Protein AF-0000000070119193 (afdb_homodimer)

Sequence (570 aa):
MTERRAYPSDLSDARWALIEPRLSAWRQARTDARTQLGIKGRVPTHDLREIFNAILYVNRTGIAWRYLPHDFPPHATVYGYFALWSKEGIFTELNYNLTGLVRDHHGRTVEPTAAIMDTQSIKTSTNVPLETQGIDAGKKIAGRKRGIITDTLGLLLAVLVTAANVSDNVIGNDLLDQATATYPTLAKTWVDAGFKVKTVEHGATLGVDVEIVTKDPQVKGFSVTKRRWVVERTLGWLMHHRRLARDYETLPGNSESMITLAMIDNLARRLTDENTPTWRDPQITMTERRAYPSDLSDARWALIEPRLSAWRQARTDARTQLGIKGRVPTHDLREIFNAILYVNRTGIAWRYLPHDFPPHATVYGYFALWSKEGIFTELNYNLTGLVRDHHGRTVEPTAAIMDTQSIKTSTNVPLETQGIDAGKKIAGRKRGIITDTLGLLLAVLVTAANVSDNVIGNDLLDQATATYPTLAKTWVDAGFKVKTVEHGATLGVDVEIVTKDPQVKGFSVTKRRWVVERTLGWLMHHRRLARDYETLPGNSESMITLAMIDNLARRLTDENTPTWRDPQIT

Radius of gyration: 26.04 Å; Cα contacts (8 Å, |Δi|>4): 920; chains: 2; bounding box: 64×72×65 Å

Solvent-accessible surface area (backbone atoms only — not comparable to full-atom values): 31210 Å² total; per-residue (Å²): 127,85,79,67,82,81,49,90,63,44,69,50,72,70,41,39,64,75,50,44,63,62,54,52,50,50,52,49,51,51,51,48,52,33,52,75,69,64,48,84,63,85,72,85,77,72,55,64,65,52,41,51,31,46,51,42,40,35,41,44,30,30,42,58,61,84,64,52,49,82,86,42,72,57,42,69,59,42,48,49,50,52,53,48,34,51,73,70,40,46,54,59,49,51,36,53,55,43,48,26,51,48,29,43,73,70,74,40,63,55,66,51,42,44,34,31,43,52,70,45,79,39,45,50,41,92,66,32,51,67,88,58,36,26,55,23,73,91,64,71,40,59,14,27,24,40,34,41,32,18,33,86,85,35,46,76,63,34,69,45,52,43,32,21,55,62,52,56,35,61,49,45,44,53,42,49,52,53,30,39,71,77,34,71,59,37,37,34,33,37,31,45,70,76,44,49,68,65,31,32,54,51,26,49,76,68,55,20,50,51,42,71,52,66,83,60,85,81,59,84,69,87,65,79,53,84,69,53,61,36,50,54,50,38,55,52,57,46,52,67,20,42,35,60,65,37,43,71,47,66,43,48,68,56,44,38,42,52,54,45,48,51,48,39,54,53,44,39,25,62,72,63,74,48,77,70,84,61,80,58,65,77,74,82,123,128,85,78,68,85,79,51,89,63,45,70,51,74,70,42,39,65,75,51,45,63,62,54,52,50,51,51,50,52,52,51,49,54,33,51,75,70,62,48,84,63,85,72,85,78,72,57,65,64,53,42,50,30,48,50,42,41,34,42,42,29,29,41,57,61,83,64,53,48,81,89,43,72,57,42,69,58,43,48,49,51,51,54,48,34,52,74,70,39,46,56,61,50,50,36,52,55,44,49,26,51,48,29,44,73,70,74,40,62,55,67,52,42,42,34,31,44,53,73,46,78,40,45,50,41,91,68,32,52,68,87,58,36,25,55,22,72,92,63,73,40,59,14,29,24,40,34,40,33,19,32,85,84,35,45,77,64,34,70,45,51,42,31,20,56,62,52,56,35,61,49,45,44,53,42,50,54,53,30,40,72,76,34,72,60,38,37,36,34,37,32,43,70,74,44,50,68,67,32,30,52,50,27,50,76,71,56,21,50,50,42,69,52,68,84,60,84,81,60,84,70,88,67,80,54,83,69,53,60,37,50,54,50,37,56,53,57,46,52,67,20,42,35,60,65,37,45,69,46,67,44,48,69,55,44,39,42,52,53,44,47,52,49,39,53,53,44,41,26,63,72,63,73,46,76,69,86,61,81,60,66,76,73,81,123

pLDDT: mean 89.39, std 14.79, range [19.33, 98.8]

Secondary structure (DSSP, 8-state):
---PPPPTTSPPHHHHHHHHHHHHHHHHHHHHHHHHTT-------S-HHHHHHHHHHHHHH---GGG--TTSSPHHHHHHHHHHHHHTTHHHHHHHHHHHHHHHHTTS-SS-SEEEEEEEEEEB-TTS-GGG-EEETTTTEEEEEEEEEE-TT--EEEEEEEETTS-HHHHHHHHHHHHHHH-TT--EEEE-TTS-HHHHHHHHHTT-EEEE----TT--S----TTHHHHHHHHHHHTTSGGGTTB--SSHHHHHHHHHHHHHHHHHHHHHTPPP--SS-----/---PPPPTTSPPHHHHHHHHHHHHHHHHHHHHHHHHTT-------S-HHHHHHHHHHHHHH---GGG--TTSSPHHHHHHHHHHHHHTTHHHHHHHHHHHHHHHHTTS-SS-SEEEEEEEEEEB-TTS-GGG-EEETTTTEEEEEEEEEE-TT--EEEEEEEETTS-HHHHHHHHHHHHHHH-TT--EEEE-TTS-HHHHHHHHHTT-EEEE----TT--S----TTHHHHHHHHHHHTTSGGGTTB--SSHHHHHHHHHHHHHHHHHHHHHT-----SS-----

Nearest PDB structures (foldseek):
  6pmu-assembly1_B  TM=4.315E-01  e=8.888E-01  Tetranychus urticae
  6q2m-assembly3_C  TM=4.517E-01  e=8.888E-01  Photinus pyralis
  7mfj-assembly1_BBB  TM=4.305E-01  e=1.045E+00  Tetranychus urticae
  6pmu-assembly1_A  TM=3.690E-01  e=1.609E+00  Tetranychus urticae
  8h4h-assembly1_A-2  TM=4.713E-01  e=5.277E+00  Pyrenophora teres f. teres 0-1

InterPro domains:
  IPR002559 Transposase IS4-like domain [PF01609] (113-266)
  IPR025161 Insertion element IS402-like domain [PF13340] (11-94)

Foldseek 3Di:
DPDDDDDLQADDPLLCVLQVVLVVVVLVVVVVVCVVVVNPDDRDDDDPSLLLSQLSVCQQAQDDLCPRDPVGPRSVVSVVVLVVCLVVCVLVVSLLVLCLVLCVVVVHHSFAAEKEKDKDDFAADPLADQVFADADPVVRHIGKMKMFIGGLQLRTQDIFITYNPDAPQVVLLVRLVRNCVSHVNHQEYEYEPSHDDSSQVSCVVSNHHYHYFYDDPPDDDPPPGPSNVSNVVSVVLSVSGVSLNHPHDRDRSSNRSSSSSSSSSVSSCSSVVHDSPPPPDPPPD/DPDDDDDLQADDPLLCVLQVVLVVVVLVVVVVVCVVVVNPDDRDDFDPSLLLSQLSVCQQAQDDLCPRDPVGPRSVVSVVVLVVCLVVCVLVVSLLVLCLVLCVVVVHHSFAQEKEKDKDDFAADPLADQVFADADPVVRHIGKMKMFIGGLQLRTQDIFITYNPDAPQVVLLVRLVRNCVSHVNHQEYEYEPSHDDSSQVSCVVSNHHYHYFYDDPPDDDPPVGPSNVSNVVSVVLSVSGVSLNHPHDRDRSSNRSSSSSSSSSVSSCSSVVHDSPPVPDPPPD

Organism: Actinoplanes teichomyceticus (NCBI:txid1867)

Structure (mmCIF, N/CA/C/O backbone):
data_AF-0000000070119193-model_v1
#
loop_
_entity.id
_entity.type
_entity.pdbx_description
1 polymer Transposase
#
loop_
_atom_site.group_PDB
_atom_site.id
_atom_site.type_symbol
_atom_site.label_atom_id
_atom_site.label_alt_id
_atom_site.label_comp_id
_atom_site.label_asym_id
_atom_site.label_entity_id
_atom_site.label_seq_id
_atom_site.pdbx_PDB_ins_code
_atom_site.Cartn_x
_atom_site.Cartn_y
_atom_site.Cartn_z
_atom_site.occupancy
_atom_site.B_iso_or_equiv
_atom_site.auth_seq_id
_atom_site.auth_comp_id
_atom_site.auth_asym_id
_atom_site.auth_atom_id
_atom_site.pdbx_PDB_model_num
ATOM 1 N N . MET A 1 1 ? 31.72 -9.352 -5.455 1 40.57 1 MET A N 1
ATOM 2 C CA . MET A 1 1 ? 30.622 -8.393 -5.356 1 40.57 1 MET A CA 1
ATOM 3 C C . MET A 1 1 ? 30.152 -8.251 -3.913 1 40.57 1 MET A C 1
ATOM 5 O O . MET A 1 1 ? 29.871 -9.248 -3.245 1 40.57 1 MET A O 1
ATOM 9 N N . THR A 1 2 ? 30.501 -7.299 -3.148 1 53.84 2 THR A N 1
ATOM 10 C CA . THR A 1 2 ? 30.232 -7.104 -1.728 1 53.84 2 THR A CA 1
ATOM 11 C C . THR A 1 2 ? 28.767 -7.389 -1.411 1 53.84 2 THR A C 1
ATOM 13 O O . THR A 1 2 ? 27.871 -6.91 -2.109 1 53.84 2 THR A O 1
ATOM 16 N N . GLU A 1 3 ? 28.486 -8.511 -0.716 1 76.35 3 GLU A N 1
ATOM 17 C CA . GLU A 1 3 ? 27.169 -9.013 -0.336 1 76.35 3 GLU A CA 1
ATOM 18 C C . GLU A 1 3 ? 26.336 -7.925 0.335 1 76.35 3 GLU A C 1
ATOM 20 O O . GLU A 1 3 ? 26.795 -7.276 1.277 1 76.35 3 GLU A O 1
ATOM 25 N N . ARG A 1 4 ? 25.366 -7.475 -0.306 1 87.29 4 ARG A N 1
ATOM 26 C CA . ARG A 1 4 ? 24.49 -6.463 0.275 1 87.29 4 ARG A CA 1
ATOM 27 C C . ARG A 1 4 ? 23.834 -6.976 1.553 1 87.29 4 ARG A C 1
ATOM 29 O O . ARG A 1 4 ? 23.748 -8.186 1.77 1 87.29 4 ARG A O 1
ATOM 36 N N . ARG A 1 5 ? 23.614 -6.048 2.467 1 92.61 5 ARG A N 1
ATOM 37 C CA . ARG A 1 5 ? 22.826 -6.403 3.642 1 92.61 5 ARG A CA 1
ATOM 38 C C . ARG A 1 5 ? 21.449 -6.921 3.241 1 92.61 5 ARG A C 1
ATOM 40 O O . ARG A 1 5 ? 20.807 -6.366 2.347 1 92.61 5 ARG A O 1
ATOM 47 N N . ALA A 1 6 ? 21.029 -7.923 3.883 1 94.94 6 ALA A N 1
ATOM 48 C CA . ALA A 1 6 ? 19.793 -8.612 3.522 1 94.94 6 ALA A CA 1
ATOM 49 C C . ALA A 1 6 ? 18.57 -7.827 3.989 1 94.94 6 ALA A C 1
ATOM 51 O O . ALA A 1 6 ? 18.596 -7.198 5.05 1 94.94 6 ALA A O 1
ATOM 52 N N . TYR A 1 7 ? 17.599 -7.832 3.19 1 96.31 7 TYR A N 1
ATOM 53 C CA . TYR A 1 7 ? 16.27 -7.413 3.621 1 96.31 7 TYR A CA 1
ATOM 54 C C . TYR A 1 7 ? 15.48 -8.591 4.178 1 96.31 7 TYR A C 1
ATOM 56 O O . TYR A 1 7 ? 15.767 -9.747 3.856 1 96.31 7 TYR A O 1
ATOM 64 N N . PRO A 1 8 ? 14.452 -8.306 5.014 1 94.09 8 PRO A N 1
ATOM 65 C CA . PRO A 1 8 ? 13.683 -9.391 5.628 1 94.09 8 PRO A CA 1
ATOM 66 C C . PRO A 1 8 ? 13.032 -10.31 4.597 1 94.09 8 PRO A C 1
ATOM 68 O O . PRO A 1 8 ? 12.752 -11.475 4.893 1 94.09 8 PRO A O 1
ATOM 71 N N . SER A 1 9 ? 12.806 -9.905 3.355 1 95.15 9 SER A N 1
ATOM 72 C CA . SER A 1 9 ? 12.124 -10.692 2.332 1 95.15 9 SER A CA 1
ATOM 73 C C . SER A 1 9 ? 13.111 -11.545 1.542 1 95.15 9 SER A C 1
ATOM 75 O O . SER A 1 9 ? 12.707 -12.369 0.719 1 95.15 9 SER A O 1
ATOM 77 N N . ASP A 1 10 ? 14.385 -11.382 1.775 1 96.48 10 ASP A N 1
ATOM 78 C CA . ASP A 1 10 ? 15.386 -12.126 1.017 1 96.48 10 ASP A CA 1
ATOM 79 C C . ASP A 1 10 ? 15.281 -13.625 1.293 1 96.48 10 ASP A C 1
ATOM 81 O O . ASP A 1 10 ? 15.011 -14.036 2.423 1 96.48 10 ASP A O 1
ATOM 85 N N . LEU A 1 11 ? 15.57 -14.331 0.285 1 96.93 11 LEU A N 1
ATOM 86 C CA . LEU A 1 11 ? 15.552 -15.785 0.397 1 96.93 11 LEU A CA 1
ATOM 87 C C . LEU A 1 11 ? 16.742 -16.282 1.211 1 96.93 11 LEU A C 1
ATOM 89 O O . LEU A 1 11 ? 17.866 -15.806 1.029 1 96.93 11 LEU A O 1
ATOM 93 N N . SER A 1 12 ? 16.469 -17.188 2.103 1 96.71 12 SER A N 1
ATOM 94 C CA . SER A 1 12 ? 17.549 -17.98 2.682 1 96.71 12 SER A CA 1
ATOM 95 C C . SER A 1 12 ? 18.13 -18.952 1.66 1 96.71 12 SER A C 1
ATOM 97 O O . SER A 1 12 ? 17.575 -19.123 0.573 1 96.71 12 SER A O 1
ATOM 99 N N . ASP A 1 13 ? 19.203 -19.562 2.048 1 97.05 13 ASP A N 1
ATOM 100 C CA . ASP A 1 13 ? 19.797 -20.575 1.18 1 97.05 13 ASP A CA 1
ATOM 101 C C . ASP A 1 13 ? 18.836 -21.739 0.957 1 97.05 13 ASP A C 1
ATOM 103 O O . ASP A 1 13 ? 18.737 -22.266 -0.153 1 97.05 13 ASP A O 1
ATOM 107 N N . ALA A 1 14 ? 18.143 -22.132 1.974 1 97.52 14 ALA A N 1
ATOM 108 C CA . ALA A 1 14 ? 17.216 -23.258 1.892 1 97.52 14 ALA A CA 1
ATOM 109 C C . ALA A 1 14 ? 16.052 -22.943 0.956 1 97.52 14 ALA A C 1
ATOM 111 O O . ALA A 1 14 ? 15.662 -23.778 0.138 1 97.52 14 ALA A O 1
ATOM 112 N N . ARG A 1 15 ? 15.542 -21.795 1.038 1 97.81 15 ARG A N 1
ATOM 113 C CA . ARG A 1 15 ? 14.441 -21.406 0.163 1 97.81 15 ARG A CA 1
ATOM 114 C C . ARG A 1 15 ? 14.918 -21.242 -1.276 1 97.81 15 ARG A C 1
ATOM 116 O O . ARG A 1 15 ? 14.213 -21.616 -2.216 1 97.81 15 ARG A O 1
ATOM 123 N N . TRP A 1 16 ? 16.072 -20.695 -1.401 1 97.96 16 TRP A N 1
ATOM 124 C CA . TRP A 1 16 ? 16.634 -20.537 -2.739 1 97.96 16 TRP A CA 1
ATOM 125 C C . TRP A 1 16 ? 16.821 -21.891 -3.415 1 97.96 16 TRP A C 1
ATOM 127 O O . TRP A 1 16 ? 16.577 -22.031 -4.615 1 97.96 16 TRP A O 1
ATOM 137 N N . ALA A 1 17 ? 17.169 -22.848 -2.707 1 98.14 17 ALA A N 1
ATOM 138 C CA . ALA A 1 17 ? 17.401 -24.185 -3.247 1 98.14 17 ALA A CA 1
ATOM 139 C C . ALA A 1 17 ? 16.128 -24.755 -3.865 1 98.14 17 ALA A C 1
ATOM 141 O O . ALA A 1 17 ? 16.19 -25.546 -4.81 1 98.14 17 ALA A O 1
ATOM 142 N N . LEU A 1 18 ? 14.989 -24.334 -3.396 1 97.86 18 LEU A N 1
ATOM 143 C CA . LEU A 1 18 ? 13.705 -24.807 -3.9 1 97.86 18 LEU A CA 1
ATOM 144 C C . LEU A 1 18 ? 13.361 -24.135 -5.225 1 97.86 18 LEU A C 1
ATOM 146 O O . LEU A 1 18 ? 12.613 -24.692 -6.033 1 97.86 18 LEU A O 1
ATOM 150 N N . ILE A 1 19 ? 13.882 -22.94 -5.49 1 98.26 19 ILE A N 1
ATOM 151 C CA . ILE A 1 19 ? 13.444 -22.079 -6.583 1 98.26 19 ILE A CA 1
ATOM 152 C C . ILE A 1 19 ? 14.495 -22.075 -7.691 1 98.26 19 ILE A C 1
ATOM 154 O O . ILE A 1 19 ? 14.156 -22.066 -8.877 1 98.26 19 ILE A O 1
ATOM 158 N N . GLU A 1 20 ? 15.722 -22.213 -7.374 1 98.21 20 GLU A N 1
ATOM 159 C CA . GLU A 1 20 ? 16.883 -21.995 -8.233 1 98.21 20 GLU A CA 1
ATOM 160 C C . GLU A 1 20 ? 16.863 -22.932 -9.437 1 98.21 20 GLU A C 1
ATOM 162 O O . GLU A 1 20 ? 17.143 -22.513 -10.562 1 98.21 20 GLU A O 1
ATOM 167 N N . PRO A 1 21 ? 16.593 -24.154 -9.229 1 97.84 21 PRO A N 1
ATOM 168 C CA . PRO A 1 21 ? 16.706 -25.078 -10.36 1 97.84 21 PRO A CA 1
ATOM 169 C C . PRO A 1 21 ? 15.827 -24.674 -11.542 1 97.84 21 PRO A C 1
ATOM 171 O O . PRO A 1 21 ? 16.263 -24.751 -12.694 1 97.84 21 PRO A O 1
ATOM 174 N N . ARG A 1 22 ? 14.648 -24.253 -11.247 1 97.54 22 ARG A N 1
ATOM 175 C CA . ARG A 1 22 ? 13.748 -23.882 -12.334 1 97.54 22 ARG A CA 1
ATOM 176 C C . ARG A 1 22 ? 14.233 -22.62 -13.039 1 97.54 22 ARG A C 1
ATOM 178 O O . ARG A 1 22 ? 14.144 -22.514 -14.264 1 97.54 22 ARG A O 1
ATOM 185 N N . LEU A 1 23 ? 14.722 -21.642 -12.287 1 97.68 23 LEU A N 1
ATOM 186 C CA . LEU A 1 23 ? 15.186 -20.389 -12.872 1 97.68 23 LEU A CA 1
ATOM 187 C C . LEU A 1 23 ? 16.461 -20.606 -13.68 1 97.68 23 LEU A C 1
ATOM 189 O O . LEU A 1 23 ? 16.627 -20.024 -14.754 1 97.68 23 LEU A O 1
ATOM 193 N N . SER A 1 24 ? 17.342 -21.416 -13.144 1 96.64 24 SER A N 1
ATOM 194 C CA . SER A 1 24 ? 18.579 -21.722 -13.854 1 96.64 24 SER A CA 1
ATOM 195 C C . SER A 1 24 ? 18.3 -22.457 -15.161 1 96.64 24 SER A C 1
ATOM 197 O O . SER A 1 24 ? 18.92 -22.169 -16.186 1 96.64 24 SER A O 1
ATOM 199 N N . ALA A 1 25 ? 17.416 -23.39 -15.075 1 96.72 25 ALA A N 1
ATOM 200 C CA . ALA A 1 25 ? 17.037 -24.118 -16.283 1 96.72 25 ALA A CA 1
ATOM 201 C C . ALA A 1 25 ? 16.437 -23.178 -17.324 1 96.72 25 ALA A C 1
ATOM 203 O O . ALA A 1 25 ? 16.708 -23.312 -18.52 1 96.72 25 ALA A O 1
ATOM 204 N N . TRP A 1 26 ? 15.6 -22.335 -16.862 1 95.8 26 TRP A N 1
ATOM 205 C CA . TRP A 1 26 ? 14.985 -21.352 -17.748 1 95.8 26 TRP A CA 1
ATOM 206 C C . TRP A 1 26 ? 16.048 -20.513 -18.45 1 95.8 26 TRP A C 1
ATOM 208 O O . TRP A 1 26 ? 15.997 -20.329 -19.668 1 95.8 26 TRP A O 1
ATOM 218 N N . ARG A 1 27 ? 16.962 -19.987 -17.68 1 94.46 27 ARG A N 1
ATOM 219 C CA . ARG A 1 27 ? 18.01 -19.144 -18.247 1 94.46 27 ARG A CA 1
ATOM 220 C C . ARG A 1 27 ? 18.864 -19.926 -19.239 1 94.46 27 ARG A C 1
ATOM 222 O O . ARG A 1 27 ? 19.232 -19.406 -20.295 1 94.46 27 ARG A O 1
ATOM 229 N N . GLN A 1 28 ? 19.216 -21.122 -18.878 1 93.05 28 GLN A N 1
ATOM 230 C CA . GLN A 1 28 ? 20.006 -21.967 -19.766 1 93.05 28 GLN A CA 1
ATOM 231 C C . GLN A 1 28 ? 19.278 -22.211 -21.085 1 93.05 28 GLN A C 1
ATOM 233 O O . GLN A 1 28 ? 19.885 -22.146 -22.156 1 93.05 28 GLN A O 1
ATOM 238 N N . ALA A 1 29 ? 18.025 -22.491 -20.959 1 92.69 29 ALA A N 1
ATOM 239 C CA . ALA A 1 29 ? 17.232 -22.737 -22.161 1 92.69 29 ALA A CA 1
ATOM 240 C C . ALA A 1 29 ? 17.223 -21.512 -23.072 1 92.69 29 ALA A C 1
ATOM 242 O O . ALA A 1 29 ? 17.28 -21.642 -24.297 1 92.69 29 ALA A O 1
ATOM 243 N N . ARG A 1 30 ? 17.152 -20.419 -22.537 1 88.9 30 ARG A N 1
ATOM 244 C CA . ARG A 1 30 ? 17.136 -19.189 -23.323 1 88.9 30 ARG A CA 1
ATOM 245 C C . ARG A 1 30 ? 18.498 -18.925 -23.956 1 88.9 30 ARG A C 1
ATOM 247 O O . ARG A 1 30 ? 18.579 -18.472 -25.099 1 88.9 30 ARG A O 1
ATOM 254 N N . THR A 1 31 ? 19.509 -19.147 -23.175 1 87.55 31 THR A N 1
ATOM 255 C CA . THR A 1 31 ? 20.862 -18.985 -23.695 1 87.55 31 THR A CA 1
ATOM 256 C C . THR A 1 31 ? 21.116 -19.949 -24.85 1 87.55 31 THR A C 1
ATOM 258 O O . THR A 1 31 ? 21.694 -19.566 -25.869 1 87.55 31 THR A O 1
ATOM 261 N N . ASP A 1 32 ? 20.7 -21.11 -24.648 1 89 32 ASP A N 1
ATOM 262 C CA . ASP A 1 32 ? 20.865 -22.124 -25.686 1 89 32 ASP A CA 1
ATOM 263 C C . ASP A 1 32 ? 20.11 -21.739 -26.955 1 89 32 ASP A C 1
ATOM 265 O O . ASP A 1 32 ? 20.629 -21.889 -28.063 1 89 32 ASP A O 1
ATOM 269 N N . ALA A 1 33 ? 18.899 -21.296 -26.75 1 88.46 33 ALA A N 1
ATOM 270 C CA . ALA A 1 33 ? 18.084 -20.893 -27.893 1 88.46 33 ALA A CA 1
ATOM 271 C C . ALA A 1 33 ? 18.739 -19.746 -28.657 1 88.46 33 ALA A C 1
ATOM 273 O O . ALA A 1 33 ? 18.712 -19.717 -29.89 1 88.46 33 ALA A O 1
ATOM 274 N N . ARG A 1 34 ? 19.263 -18.85 -27.928 1 85.18 34 ARG A N 1
ATOM 275 C CA . ARG A 1 34 ? 19.949 -17.723 -28.552 1 85.18 34 ARG A CA 1
ATOM 276 C C . ARG A 1 34 ? 21.185 -18.189 -29.314 1 85.18 34 ARG A C 1
ATOM 278 O O . ARG A 1 34 ? 21.457 -17.711 -30.418 1 85.18 34 ARG A O 1
ATOM 285 N N . THR A 1 35 ? 21.916 -19.077 -28.691 1 85.18 35 THR A N 1
ATOM 286 C CA . THR A 1 35 ? 23.124 -19.612 -29.31 1 85.18 35 THR A CA 1
ATOM 287 C C . THR A 1 35 ? 22.787 -20.35 -30.603 1 85.18 35 THR A C 1
ATOM 289 O O . THR A 1 35 ? 23.5 -20.222 -31.6 1 85.18 35 THR A O 1
ATOM 292 N N . GLN A 1 36 ? 21.75 -21.065 -30.533 1 88.05 36 GLN A N 1
ATOM 293 C CA . GLN A 1 36 ? 21.32 -21.825 -31.702 1 88.05 36 GLN A CA 1
ATOM 294 C C . GLN A 1 36 ? 20.913 -20.897 -32.843 1 88.05 36 GLN A C 1
ATOM 296 O O . GLN A 1 36 ? 21.079 -21.237 -34.016 1 88.05 36 GLN A O 1
ATOM 301 N N . LEU A 1 37 ? 20.428 -19.761 -32.461 1 87.16 37 LEU A N 1
ATOM 302 C CA . LEU A 1 37 ? 20.003 -18.79 -33.463 1 87.16 37 LEU A CA 1
ATOM 303 C C . LEU A 1 37 ? 21.166 -17.895 -33.879 1 87.16 37 LEU A C 1
ATOM 305 O O . LEU A 1 37 ? 20.998 -16.998 -34.709 1 87.16 37 LEU A O 1
ATOM 309 N N . GLY A 1 38 ? 22.274 -18.082 -33.258 1 78.45 38 GLY A N 1
ATOM 310 C CA . GLY A 1 38 ? 23.462 -17.319 -33.604 1 78.45 38 GLY A CA 1
ATOM 311 C C . GLY A 1 38 ? 23.491 -15.94 -32.971 1 78.45 38 GLY A C 1
ATOM 312 O O . GLY A 1 38 ? 24.172 -15.039 -33.464 1 78.45 38 GLY A O 1
ATOM 313 N N . ILE A 1 39 ? 22.621 -15.797 -32.152 1 72.23 39 ILE A N 1
ATOM 314 C CA . ILE A 1 39 ? 22.572 -14.492 -31.502 1 72.23 39 ILE A CA 1
ATOM 315 C C . ILE A 1 39 ? 23.653 -14.41 -30.427 1 72.23 39 ILE A C 1
ATOM 317 O O . ILE A 1 39 ? 23.669 -15.213 -29.491 1 72.23 39 ILE A O 1
ATOM 321 N N . LYS A 1 40 ? 24.724 -13.73 -30.768 1 63.66 40 LYS A N 1
ATOM 322 C CA . LYS A 1 40 ? 25.842 -13.524 -29.851 1 63.66 40 LYS A CA 1
ATOM 323 C C . LYS A 1 40 ? 25.519 -12.44 -28.827 1 63.66 40 LYS A C 1
ATOM 325 O O . LYS A 1 40 ? 25.399 -11.264 -29.177 1 63.66 40 LYS A O 1
ATOM 330 N N . GLY A 1 41 ? 24.444 -12.553 -28.16 1 57.82 41 GLY A N 1
ATOM 331 C CA . GLY A 1 41 ? 24.094 -11.418 -27.321 1 57.82 41 GLY A CA 1
ATOM 332 C C . GLY A 1 41 ? 24.674 -11.509 -25.922 1 57.82 41 GLY A C 1
ATOM 333 O O . GLY A 1 41 ? 25.394 -12.459 -25.604 1 57.82 41 GLY A O 1
ATOM 334 N N . ARG A 1 42 ? 24.526 -10.494 -25.19 1 61.66 42 ARG A N 1
ATOM 335 C CA . ARG A 1 42 ? 25.065 -10.266 -23.853 1 61.66 42 ARG A CA 1
ATOM 336 C C . ARG A 1 42 ? 24.637 -11.371 -22.894 1 61.66 42 ARG A C 1
ATOM 338 O O . ARG A 1 42 ? 23.458 -11.73 -22.839 1 61.66 42 ARG A O 1
ATOM 345 N N . VAL A 1 43 ? 25.536 -12.121 -22.527 1 66.6 43 VAL A N 1
ATOM 346 C CA . VAL A 1 43 ? 25.341 -13.113 -21.475 1 66.6 43 VAL A CA 1
ATOM 347 C C . VAL A 1 43 ? 24.783 -12.438 -20.224 1 66.6 43 VAL A C 1
ATOM 349 O O . VAL A 1 43 ? 25.276 -11.388 -19.806 1 66.6 43 VAL A O 1
ATOM 352 N N . PRO A 1 44 ? 23.649 -12.999 -19.703 1 73.7 44 PRO A N 1
ATOM 353 C CA . PRO A 1 44 ? 23.096 -12.399 -18.487 1 73.7 44 PRO A CA 1
ATOM 354 C C . PRO A 1 44 ? 24.081 -12.418 -17.32 1 73.7 44 PRO A C 1
ATOM 356 O O . PRO A 1 44 ? 24.729 -13.438 -17.071 1 73.7 44 PRO A O 1
ATOM 359 N N . THR A 1 45 ? 24.181 -11.25 -16.746 1 79.82 45 THR A N 1
ATOM 360 C CA . THR A 1 45 ? 25.223 -11.107 -15.736 1 79.82 45 THR A CA 1
ATOM 361 C C . THR A 1 45 ? 24.614 -11.015 -14.34 1 79.82 45 THR A C 1
ATOM 363 O O . THR A 1 45 ? 25.295 -11.262 -13.342 1 79.82 45 THR A O 1
ATOM 366 N N . HIS A 1 46 ? 23.398 -10.805 -14.332 1 89.42 46 HIS A N 1
ATOM 367 C CA . HIS A 1 46 ? 22.85 -10.586 -12.998 1 89.42 46 HIS A CA 1
ATOM 368 C C . HIS A 1 46 ? 22.529 -11.908 -12.31 1 89.42 46 HIS A C 1
ATOM 370 O O . HIS A 1 46 ? 22.054 -12.848 -12.952 1 89.42 46 HIS A O 1
ATOM 376 N N . ASP A 1 47 ? 22.809 -11.908 -11.066 1 94.75 47 ASP A N 1
ATOM 377 C CA . ASP A 1 47 ? 22.508 -13.064 -10.227 1 94.75 47 ASP A CA 1
ATOM 378 C C . ASP A 1 47 ? 21.002 -13.297 -10.134 1 94.75 47 ASP A C 1
ATOM 380 O O . ASP A 1 47 ? 20.248 -12.388 -9.78 1 94.75 47 ASP A O 1
ATOM 384 N N . LEU A 1 48 ? 20.583 -14.515 -10.476 1 97.07 48 LEU A N 1
ATOM 385 C CA . LEU A 1 48 ? 19.161 -14.838 -10.5 1 97.07 48 LEU A CA 1
ATOM 386 C C . LEU A 1 48 ? 18.548 -14.698 -9.111 1 97.07 48 LEU A C 1
ATOM 388 O O . LEU A 1 48 ? 17.387 -14.304 -8.976 1 97.07 48 LEU A O 1
ATOM 392 N N . ARG A 1 49 ? 19.316 -15.055 -8.125 1 97.55 49 ARG A N 1
ATOM 393 C CA . ARG A 1 49 ? 18.806 -14.94 -6.763 1 97.55 49 ARG A CA 1
ATOM 394 C C . ARG A 1 49 ? 18.517 -13.485 -6.408 1 97.55 49 ARG A C 1
ATOM 396 O O . ARG A 1 49 ? 17.488 -13.181 -5.802 1 97.55 49 ARG A O 1
ATOM 403 N N . GLU A 1 50 ? 19.378 -12.633 -6.786 1 97.48 50 GLU A N 1
ATOM 404 C CA . GLU A 1 50 ? 19.203 -11.213 -6.499 1 97.48 50 GLU A CA 1
ATOM 405 C C . GLU A 1 50 ? 18.006 -10.64 -7.253 1 97.48 50 GLU A C 1
ATOM 407 O O . GLU A 1 50 ? 17.301 -9.769 -6.739 1 97.48 50 GLU A O 1
ATOM 412 N N . ILE A 1 51 ? 17.837 -11.164 -8.435 1 98.12 51 ILE A N 1
ATOM 413 C CA . ILE A 1 51 ? 16.675 -10.738 -9.207 1 98.12 51 ILE A CA 1
ATOM 414 C C . ILE A 1 51 ? 15.396 -11.198 -8.511 1 98.12 51 ILE A C 1
ATOM 416 O O . ILE A 1 51 ? 14.451 -10.421 -8.358 1 98.12 51 ILE A O 1
ATOM 420 N N . PHE A 1 52 ? 15.386 -12.402 -8.11 1 98.63 52 PHE A N 1
ATOM 421 C CA . PHE A 1 52 ? 14.204 -12.932 -7.44 1 98.63 52 PHE A CA 1
ATOM 422 C C . PHE A 1 52 ? 13.972 -12.224 -6.111 1 98.63 52 PHE A C 1
ATOM 424 O O . PHE A 1 52 ? 12.836 -11.889 -5.769 1 98.63 52 PHE A O 1
ATOM 431 N N . ASN A 1 53 ? 15.072 -11.951 -5.364 1 98.27 53 ASN A N 1
ATOM 432 C CA . ASN A 1 53 ? 14.969 -11.196 -4.12 1 98.27 53 ASN A CA 1
ATOM 433 C C . ASN A 1 53 ? 14.358 -9.817 -4.35 1 98.27 53 ASN A C 1
ATOM 435 O O . ASN A 1 53 ? 13.534 -9.357 -3.557 1 98.27 53 ASN A O 1
ATOM 439 N N . ALA A 1 54 ? 14.775 -9.208 -5.371 1 98.63 54 ALA A N 1
ATOM 440 C CA . ALA A 1 54 ? 14.248 -7.887 -5.702 1 98.63 54 ALA A CA 1
ATOM 441 C C . ALA A 1 54 ? 12.75 -7.951 -5.989 1 98.63 54 ALA A C 1
ATOM 443 O O . ALA A 1 54 ? 11.993 -7.074 -5.565 1 98.63 54 ALA A O 1
ATOM 444 N N . ILE A 1 55 ? 12.324 -8.973 -6.688 1 98.8 55 ILE A N 1
ATOM 445 C CA . ILE A 1 55 ? 10.913 -9.14 -7.016 1 98.8 55 ILE A CA 1
ATOM 446 C C . ILE A 1 55 ? 10.114 -9.403 -5.741 1 98.8 55 ILE A C 1
ATOM 448 O O . ILE A 1 55 ? 9.024 -8.856 -5.561 1 98.8 55 ILE A O 1
ATOM 452 N N . LEU A 1 56 ? 10.671 -10.221 -4.877 1 98.34 56 LEU A N 1
ATOM 453 C CA . LEU A 1 56 ? 10.023 -10.468 -3.594 1 98.34 56 LEU A CA 1
ATOM 454 C C . LEU A 1 56 ? 9.919 -9.182 -2.781 1 98.34 56 LEU A C 1
ATOM 456 O O . LEU A 1 56 ? 8.908 -8.943 -2.116 1 98.34 56 LEU A O 1
ATOM 460 N N . TYR A 1 57 ? 10.987 -8.385 -2.837 1 98.26 57 TYR A N 1
ATOM 461 C CA . TYR A 1 57 ? 10.992 -7.093 -2.16 1 98.26 57 TYR A CA 1
ATOM 462 C C . TYR A 1 57 ? 9.851 -6.213 -2.656 1 98.26 57 TYR A C 1
ATOM 464 O O . TYR A 1 57 ? 9.118 -5.626 -1.856 1 98.26 57 TYR A O 1
ATOM 472 N N . VAL A 1 58 ? 9.67 -6.146 -3.936 1 98.51 58 VAL A N 1
ATOM 473 C CA . VAL A 1 58 ? 8.623 -5.337 -4.55 1 98.51 58 VAL A CA 1
ATOM 474 C C . VAL A 1 58 ? 7.251 -5.855 -4.122 1 98.51 58 VAL A C 1
ATOM 476 O O . VAL A 1 58 ? 6.368 -5.072 -3.766 1 98.51 58 VAL A O 1
ATOM 479 N N . ASN A 1 59 ? 7.1 -7.107 -4.156 1 98.23 59 ASN A N 1
ATOM 480 C CA . ASN A 1 59 ? 5.823 -7.711 -3.792 1 98.23 59 ASN A CA 1
ATOM 481 C C . ASN A 1 59 ? 5.483 -7.462 -2.326 1 98.23 59 ASN A C 1
ATOM 483 O O . ASN A 1 59 ? 4.344 -7.127 -1.997 1 98.23 59 ASN A O 1
ATOM 487 N N . ARG A 1 60 ? 6.49 -7.618 -1.475 1 96.74 60 ARG A N 1
ATOM 488 C CA . ARG A 1 60 ? 6.28 -7.501 -0.035 1 96.74 60 ARG A CA 1
ATOM 489 C C . ARG A 1 60 ? 6.008 -6.055 0.363 1 96.74 60 ARG A C 1
ATOM 491 O O . ARG A 1 60 ? 5.13 -5.787 1.187 1 96.74 60 ARG A O 1
ATOM 498 N N . THR A 1 61 ? 6.713 -5.177 -0.226 1 97.14 61 THR A N 1
ATOM 499 C CA . THR A 1 61 ? 6.692 -3.799 0.251 1 97.14 61 THR A CA 1
ATOM 500 C C . THR A 1 61 ? 5.697 -2.964 -0.551 1 97.14 61 THR A C 1
ATOM 502 O O . THR A 1 61 ? 5.282 -1.891 -0.11 1 97.14 61 THR A O 1
ATOM 505 N N . GLY A 1 62 ? 5.461 -3.355 -1.746 1 96.3 62 GLY A N 1
ATOM 506 C CA . GLY A 1 62 ? 4.475 -2.652 -2.55 1 96.3 62 GLY A CA 1
ATOM 507 C C . GLY A 1 62 ? 5.04 -1.438 -3.262 1 96.3 62 GLY A C 1
ATOM 508 O O . GLY A 1 62 ? 4.292 -0.642 -3.833 1 96.3 62 GLY A O 1
ATOM 509 N N . ILE A 1 63 ? 6.339 -1.305 -3.368 1 97.42 63 ILE A N 1
ATOM 510 C CA . ILE A 1 63 ? 6.945 -0.123 -3.971 1 97.42 63 ILE A CA 1
ATOM 511 C C . ILE A 1 63 ? 6.737 -0.15 -5.483 1 97.42 63 ILE A C 1
ATOM 513 O O . ILE A 1 63 ? 6.481 -1.209 -6.062 1 97.42 63 ILE A O 1
ATOM 517 N N . ALA A 1 64 ? 6.756 1.053 -6.102 1 96.07 64 ALA A N 1
ATOM 518 C CA . ALA A 1 64 ? 6.891 1.122 -7.555 1 96.07 64 ALA A CA 1
ATOM 519 C C . ALA A 1 64 ? 8.28 0.671 -7.998 1 96.07 64 ALA A C 1
ATOM 521 O O . ALA A 1 64 ? 9.258 0.841 -7.266 1 96.07 64 ALA A O 1
ATOM 522 N N . TRP A 1 65 ? 8.386 0.189 -9.181 1 96.85 65 TRP A N 1
ATOM 523 C CA . TRP A 1 65 ? 9.634 -0.383 -9.678 1 96.85 65 TRP A CA 1
ATOM 524 C C . TRP A 1 65 ? 10.756 0.649 -9.645 1 96.85 65 TRP A C 1
ATOM 526 O O . TRP A 1 65 ? 11.898 0.323 -9.311 1 96.85 65 TRP A O 1
ATOM 536 N N . ARG A 1 66 ? 10.521 1.899 -9.884 1 95.62 66 ARG A N 1
ATOM 537 C CA . ARG A 1 66 ? 11.523 2.957 -9.965 1 95.62 66 ARG A CA 1
ATOM 538 C C . ARG A 1 66 ? 12.103 3.269 -8.59 1 95.62 66 ARG A C 1
ATOM 540 O O . ARG A 1 66 ? 13.121 3.955 -8.481 1 95.62 66 ARG A O 1
ATOM 547 N N . TYR A 1 67 ? 11.464 2.788 -7.554 1 97.14 67 TYR A N 1
ATOM 548 C CA . TYR A 1 67 ? 11.914 3.055 -6.193 1 97.14 67 TYR A CA 1
ATOM 549 C C . TYR A 1 67 ? 12.705 1.876 -5.638 1 97.14 67 TYR A C 1
ATOM 551 O O . TYR A 1 67 ? 13.034 1.844 -4.45 1 97.14 67 TYR A O 1
ATOM 559 N N . LEU A 1 68 ? 12.981 0.892 -6.489 1 98.19 68 LEU A N 1
ATOM 560 C CA . LEU A 1 68 ? 13.757 -0.261 -6.049 1 98.19 68 LEU A CA 1
ATOM 561 C C . LEU A 1 68 ? 15.095 0.176 -5.462 1 98.19 68 LEU A C 1
ATOM 563 O O . LEU A 1 68 ? 15.795 1.004 -6.05 1 98.19 68 LEU A O 1
ATOM 567 N N . PRO A 1 69 ? 15.429 -0.343 -4.232 1 97.97 69 PRO A N 1
ATOM 568 C CA . PRO A 1 69 ? 16.711 0.027 -3.627 1 97.97 69 PRO A CA 1
ATOM 569 C C . PRO A 1 69 ? 17.89 -0.168 -4.578 1 97.97 69 PRO A C 1
ATOM 571 O O . PRO A 1 69 ? 17.925 -1.143 -5.332 1 97.97 69 PRO A O 1
ATOM 574 N N . HIS A 1 70 ? 18.862 0.651 -4.487 1 96.86 70 HIS A N 1
ATOM 575 C CA . HIS A 1 70 ? 19.961 0.7 -5.444 1 96.86 70 HIS A CA 1
ATOM 576 C C . HIS A 1 70 ? 20.955 -0.43 -5.2 1 96.86 70 HIS A C 1
ATOM 578 O O . HIS A 1 70 ? 21.851 -0.661 -6.015 1 96.86 70 HIS A O 1
ATOM 584 N N . ASP A 1 71 ? 20.772 -1.096 -4.114 1 95.54 71 ASP A N 1
ATOM 585 C CA . ASP A 1 71 ? 21.67 -2.217 -3.855 1 95.54 71 ASP A CA 1
ATOM 586 C C . ASP A 1 71 ? 21.17 -3.489 -4.536 1 95.54 71 ASP A C 1
ATOM 588 O O . ASP A 1 71 ? 21.818 -4.535 -4.462 1 95.54 71 ASP A O 1
ATOM 592 N N . PHE A 1 72 ? 20.012 -3.461 -5.175 1 97.07 72 PHE A N 1
ATOM 593 C CA . PHE A 1 72 ? 19.523 -4.488 -6.088 1 97.07 72 PHE A CA 1
ATOM 594 C C . PHE A 1 72 ? 19.943 -4.183 -7.521 1 97.07 72 PHE A C 1
ATOM 596 O O . PHE A 1 72 ? 20.424 -3.086 -7.812 1 97.07 72 PHE A O 1
ATOM 603 N N . PRO A 1 73 ? 19.807 -5.256 -8.41 1 96.29 73 PRO A N 1
ATOM 604 C CA . PRO A 1 73 ? 19.951 -4.931 -9.831 1 96.29 73 PRO A CA 1
ATOM 605 C C . PRO A 1 73 ? 19 -3.826 -10.283 1 96.29 73 PRO A C 1
ATOM 607 O O . PRO A 1 73 ? 17.997 -3.558 -9.616 1 96.29 73 PRO A O 1
ATOM 610 N N . PRO A 1 74 ? 19.33 -3.13 -11.321 1 96.07 74 PRO A N 1
ATOM 611 C CA . PRO A 1 74 ? 18.491 -2.026 -11.795 1 96.07 74 PRO A CA 1
ATOM 612 C C . PRO A 1 74 ? 17.032 -2.433 -11.983 1 96.07 74 PRO A C 1
ATOM 614 O O . PRO A 1 74 ? 16.75 -3.546 -12.434 1 96.07 74 PRO A O 1
ATOM 617 N N . HIS A 1 75 ? 16.155 -1.507 -11.692 1 97.27 75 HIS A N 1
ATOM 618 C CA . HIS A 1 75 ? 14.729 -1.811 -11.687 1 97.27 75 HIS A CA 1
ATOM 619 C C . HIS A 1 75 ? 14.258 -2.265 -13.065 1 97.27 75 HIS A C 1
ATOM 621 O O . HIS A 1 75 ? 13.382 -3.126 -13.173 1 97.27 75 HIS A O 1
ATOM 627 N N . ALA A 1 76 ? 14.853 -1.725 -14.131 1 97.05 76 ALA A N 1
ATOM 628 C CA . ALA A 1 76 ? 14.448 -2.116 -15.479 1 97.05 76 ALA A CA 1
ATOM 629 C C . ALA A 1 76 ? 14.767 -3.584 -15.744 1 97.05 76 ALA A C 1
ATOM 631 O O . ALA A 1 76 ? 13.971 -4.298 -16.358 1 97.05 76 ALA A O 1
ATOM 632 N N . THR A 1 77 ? 15.915 -4.003 -15.307 1 96.95 77 THR A N 1
ATOM 633 C CA . THR A 1 77 ? 16.317 -5.398 -15.446 1 96.95 77 THR A CA 1
ATOM 634 C C . THR A 1 77 ? 15.4 -6.309 -14.633 1 96.95 77 THR A C 1
ATOM 636 O O . THR A 1 77 ? 14.911 -7.319 -15.142 1 96.95 77 THR A O 1
ATOM 639 N N . VAL A 1 78 ? 15.171 -5.954 -13.407 1 98.28 78 VAL A N 1
ATOM 640 C CA . VAL A 1 78 ? 14.338 -6.758 -12.518 1 98.28 78 VAL A CA 1
ATOM 641 C C . VAL A 1 78 ? 12.929 -6.872 -13.094 1 98.28 78 VAL A C 1
ATOM 643 O O . VAL A 1 78 ? 12.358 -7.964 -13.141 1 98.28 78 VAL A O 1
ATOM 646 N N . TYR A 1 79 ? 12.422 -5.771 -13.58 1 98.16 79 TYR A N 1
ATOM 647 C CA . TYR A 1 79 ? 11.094 -5.792 -14.183 1 98.16 79 TYR A CA 1
ATOM 648 C C . TYR A 1 79 ? 11.072 -6.679 -15.422 1 98.16 79 TYR A C 1
ATOM 650 O O . TYR A 1 79 ? 10.091 -7.383 -15.672 1 98.16 79 TYR A O 1
ATOM 658 N N . GLY A 1 80 ? 12.106 -6.565 -16.2 1 97.16 80 GLY A N 1
ATOM 659 C CA . GLY A 1 80 ? 12.189 -7.42 -17.373 1 97.16 80 GLY A CA 1
ATOM 660 C C . GLY A 1 80 ? 12.075 -8.897 -17.046 1 97.16 80 GLY A C 1
ATOM 661 O O . GLY A 1 80 ? 11.341 -9.63 -17.711 1 97.16 80 GLY A O 1
ATOM 662 N N . TYR A 1 81 ? 12.771 -9.294 -16.108 1 97.59 81 TYR A N 1
ATOM 663 C CA . TYR A 1 81 ? 12.691 -10.686 -15.679 1 97.59 81 TYR A CA 1
ATOM 664 C C . TYR A 1 81 ? 11.301 -11.015 -15.148 1 97.59 81 TYR A C 1
ATOM 666 O O . TYR A 1 81 ? 10.74 -12.066 -15.469 1 97.59 81 TYR A O 1
ATOM 674 N N . PHE A 1 82 ? 10.709 -10.166 -14.338 1 98.56 82 PHE A N 1
ATOM 675 C CA . PHE A 1 82 ? 9.354 -10.363 -13.838 1 98.56 82 PHE A CA 1
ATOM 676 C C . PHE A 1 82 ? 8.379 -10.587 -14.988 1 98.56 82 PHE A C 1
ATOM 678 O O . PHE A 1 82 ? 7.585 -11.529 -14.961 1 98.56 82 PHE A O 1
ATOM 685 N N . ALA A 1 83 ? 8.474 -9.649 -15.911 1 97.84 83 ALA A N 1
ATOM 686 C CA . ALA A 1 83 ? 7.569 -9.707 -17.056 1 97.84 83 ALA A CA 1
ATOM 687 C C . ALA A 1 83 ? 7.752 -11.007 -17.834 1 97.84 83 ALA A C 1
ATOM 689 O O . ALA A 1 83 ? 6.773 -11.66 -18.203 1 97.84 83 ALA A O 1
ATOM 690 N N . LEU A 1 84 ? 8.941 -11.416 -18.033 1 96.91 84 LEU A N 1
ATOM 691 C CA . LEU A 1 84 ? 9.244 -12.627 -18.788 1 96.91 84 LEU A CA 1
ATOM 692 C C . LEU A 1 84 ? 8.804 -13.869 -18.022 1 96.91 84 LEU A C 1
ATOM 694 O O . LEU A 1 84 ? 8.204 -14.779 -18.598 1 96.91 84 LEU A O 1
ATOM 698 N N . TRP A 1 85 ? 9.119 -13.894 -16.76 1 98.09 85 TRP A N 1
ATOM 699 C CA . TRP A 1 85 ? 8.757 -15.041 -15.933 1 98.09 85 TRP A CA 1
ATOM 700 C C . TRP A 1 85 ? 7.242 -15.162 -15.806 1 98.09 85 TRP A C 1
ATOM 702 O O . TRP A 1 85 ? 6.707 -16.27 -15.717 1 98.09 85 TRP A O 1
ATOM 712 N N . SER A 1 86 ? 6.527 -14.038 -15.784 1 97.63 86 SER A N 1
ATOM 713 C CA . SER A 1 86 ? 5.067 -14.027 -15.788 1 97.63 86 SER A CA 1
ATOM 714 C C . SER A 1 86 ? 4.514 -14.577 -17.098 1 97.63 86 SER A C 1
ATOM 716 O O . SER A 1 86 ? 3.682 -15.487 -17.094 1 97.63 86 SER A O 1
ATOM 718 N N . LYS A 1 87 ? 5.039 -14.103 -18.145 1 96.46 87 LYS A N 1
ATOM 719 C CA . LYS A 1 87 ? 4.552 -14.442 -19.479 1 96.46 87 LYS A CA 1
ATOM 720 C C . LYS A 1 87 ? 4.825 -15.906 -19.808 1 96.46 87 LYS A C 1
ATOM 722 O O . LYS A 1 87 ? 3.992 -16.576 -20.422 1 96.46 87 LYS A O 1
ATOM 727 N N . GLU A 1 88 ? 5.937 -16.345 -19.368 1 96.77 88 GLU A N 1
ATOM 728 C CA . GLU A 1 88 ? 6.36 -17.687 -19.756 1 96.77 88 GLU A CA 1
ATOM 729 C C . GLU A 1 88 ? 5.924 -18.723 -18.724 1 96.77 88 GLU A C 1
ATOM 731 O O . GLU A 1 88 ? 6.315 -19.89 -18.805 1 96.77 88 GLU A O 1
ATOM 736 N N . GLY A 1 89 ? 5.221 -18.33 -17.753 1 96.19 89 GLY A N 1
ATOM 737 C CA . GLY A 1 89 ? 4.566 -19.252 -16.839 1 96.19 89 GLY A CA 1
ATOM 738 C C . GLY A 1 89 ? 5.493 -19.787 -15.765 1 96.19 89 GLY A C 1
ATOM 739 O O . GLY A 1 89 ? 5.217 -20.825 -15.159 1 96.19 89 GLY A O 1
ATOM 740 N N . ILE A 1 90 ? 6.595 -19.131 -15.549 1 97.88 90 ILE A N 1
ATOM 741 C CA . ILE A 1 90 ? 7.571 -19.592 -14.568 1 97.88 90 ILE A CA 1
ATOM 742 C C . ILE A 1 90 ? 6.957 -19.551 -13.17 1 97.88 90 ILE A C 1
ATOM 744 O O . ILE A 1 90 ? 7.091 -20.503 -12.399 1 97.88 90 ILE A O 1
ATOM 748 N N . PHE A 1 91 ? 6.246 -18.485 -12.805 1 98.33 91 PHE A N 1
ATOM 749 C CA . PHE A 1 91 ? 5.634 -18.364 -11.487 1 98.33 91 PHE A CA 1
ATOM 750 C C . PHE A 1 91 ? 4.576 -19.44 -11.279 1 98.33 91 PHE A C 1
ATOM 752 O O . PHE A 1 91 ? 4.497 -20.042 -10.206 1 98.33 91 PHE A O 1
ATOM 759 N N . THR A 1 92 ? 3.794 -19.68 -12.299 1 97.06 92 THR A N 1
ATOM 760 C CA . THR A 1 92 ? 2.753 -20.698 -12.22 1 97.06 92 THR A CA 1
ATOM 761 C C . THR A 1 92 ? 3.361 -22.076 -11.977 1 97.06 92 THR A C 1
ATOM 763 O O . THR A 1 92 ? 2.864 -22.843 -11.149 1 97.06 92 THR A O 1
ATOM 766 N N . GLU A 1 93 ? 4.426 -22.353 -12.639 1 97.76 93 GLU A N 1
ATOM 767 C CA . GLU A 1 93 ? 5.098 -23.641 -12.495 1 97.76 93 GLU A CA 1
ATOM 768 C C . GLU A 1 93 ? 5.712 -23.792 -11.106 1 97.76 93 GLU A C 1
ATOM 770 O O . GLU A 1 93 ? 5.609 -24.854 -10.489 1 97.76 93 GLU A O 1
ATOM 775 N N . LEU A 1 94 ? 6.361 -22.752 -10.717 1 98.48 94 LEU A N 1
ATOM 776 C CA . LEU A 1 94 ? 6.941 -22.782 -9.379 1 98.48 94 LEU A CA 1
ATOM 777 C C . LEU A 1 94 ? 5.864 -23.015 -8.324 1 98.48 94 LEU A C 1
ATOM 779 O O . LEU A 1 94 ? 6.05 -23.819 -7.408 1 98.48 94 LEU A O 1
ATOM 783 N N . ASN A 1 95 ? 4.763 -22.318 -8.44 1 98.29 95 ASN A N 1
ATOM 784 C CA . ASN A 1 95 ? 3.658 -22.487 -7.502 1 98.29 95 ASN A CA 1
ATOM 785 C C . ASN A 1 95 ? 3.149 -23.926 -7.49 1 98.29 95 ASN A C 1
ATOM 787 O O . ASN A 1 95 ? 2.918 -24.498 -6.423 1 98.29 95 ASN A O 1
ATOM 791 N N . TYR A 1 96 ? 2.976 -24.459 -8.657 1 97.57 96 TYR A N 1
ATOM 792 C CA . TYR A 1 96 ? 2.502 -25.833 -8.789 1 97.57 96 TYR A CA 1
ATOM 793 C C . TYR A 1 96 ? 3.439 -26.803 -8.081 1 97.57 96 TYR A C 1
ATOM 795 O O . TYR A 1 96 ? 2.999 -27.621 -7.269 1 97.57 96 TYR A O 1
ATOM 803 N N . ASN A 1 97 ? 4.721 -26.707 -8.352 1 97.81 97 ASN A N 1
ATOM 804 C CA . ASN A 1 97 ? 5.711 -27.616 -7.786 1 97.81 97 ASN A CA 1
ATOM 805 C C . ASN A 1 97 ? 5.785 -27.49 -6.267 1 97.81 97 ASN A C 1
ATOM 807 O O . ASN A 1 97 ? 5.788 -28.496 -5.556 1 97.81 97 ASN A O 1
ATOM 811 N N . LEU A 1 98 ? 5.827 -26.267 -5.818 1 98.13 98 LEU A N 1
ATOM 812 C CA . LEU A 1 98 ? 5.945 -26.039 -4.382 1 98.13 98 LEU A CA 1
ATOM 813 C C . LEU A 1 98 ? 4.678 -26.481 -3.656 1 98.13 98 LEU A C 1
ATOM 815 O O . LEU A 1 98 ? 4.744 -26.961 -2.522 1 98.13 98 LEU A O 1
ATOM 819 N N . THR A 1 99 ? 3.522 -26.277 -4.255 1 97.95 99 THR A N 1
ATOM 820 C CA . THR A 1 99 ? 2.264 -26.746 -3.685 1 97.95 99 THR A CA 1
ATOM 821 C C . THR A 1 99 ? 2.307 -28.253 -3.449 1 97.95 99 THR A C 1
ATOM 823 O O . THR A 1 99 ? 1.949 -28.728 -2.369 1 97.95 99 THR A O 1
ATOM 826 N N . GLY A 1 100 ? 2.769 -28.992 -4.453 1 97.68 100 GLY A N 1
ATOM 827 C CA . GLY A 1 100 ? 2.905 -30.431 -4.294 1 97.68 100 GLY A CA 1
ATOM 828 C C . GLY A 1 100 ? 3.821 -30.821 -3.149 1 97.68 100 GLY A C 1
ATOM 829 O O . GLY A 1 100 ? 3.496 -31.715 -2.365 1 97.68 100 GLY A O 1
ATOM 830 N N . LEU A 1 101 ? 4.938 -30.119 -3.053 1 97.43 101 LEU A N 1
ATOM 831 C CA . LEU A 1 101 ? 5.911 -30.411 -2.006 1 97.43 101 LEU A CA 1
ATOM 832 C C . LEU A 1 101 ? 5.325 -30.134 -0.626 1 97.43 101 LEU A C 1
ATOM 834 O O . LEU A 1 101 ? 5.534 -30.91 0.309 1 97.43 101 LEU A O 1
ATOM 838 N N . VAL A 1 102 ? 4.612 -29.017 -0.492 1 97.11 102 VAL A N 1
ATOM 839 C CA . VAL A 1 102 ? 4.024 -28.654 0.793 1 97.11 102 VAL A CA 1
ATOM 840 C C . VAL A 1 102 ? 2.959 -29.677 1.183 1 97.11 102 VAL A C 1
ATOM 842 O O . VAL A 1 102 ? 2.872 -30.08 2.345 1 97.11 102 VAL A O 1
ATOM 845 N N . ARG A 1 103 ? 2.17 -30.09 0.216 1 96.33 103 ARG A N 1
ATOM 846 C CA . ARG A 1 103 ? 1.139 -31.084 0.499 1 96.33 103 ARG A CA 1
ATOM 847 C C . ARG A 1 103 ? 1.757 -32.395 0.971 1 96.33 103 ARG A C 1
ATOM 849 O O . ARG A 1 103 ? 1.318 -32.972 1.969 1 96.33 103 ARG A O 1
ATOM 856 N N . ASP A 1 104 ? 2.78 -32.782 0.303 1 95.87 104 ASP A N 1
ATOM 857 C CA . ASP A 1 104 ? 3.492 -33.995 0.692 1 95.87 104 ASP A CA 1
ATOM 858 C C . ASP A 1 104 ? 4.066 -33.868 2.101 1 95.87 104 ASP A C 1
ATOM 860 O O . ASP A 1 104 ? 3.981 -34.804 2.899 1 95.87 104 ASP A O 1
ATOM 864 N N . HIS A 1 105 ? 4.603 -32.742 2.329 1 93.89 105 HIS A N 1
ATOM 865 C CA . HIS A 1 105 ? 5.186 -32.456 3.635 1 93.89 105 HIS A CA 1
ATOM 866 C C . HIS A 1 105 ? 4.138 -32.552 4.739 1 93.89 105 HIS A C 1
ATOM 868 O O . HIS A 1 105 ? 4.461 -32.893 5.879 1 93.89 105 HIS A O 1
ATOM 874 N N . HIS A 1 106 ? 2.887 -32.332 4.424 1 92.08 106 HIS A N 1
ATOM 875 C CA . HIS A 1 106 ? 1.807 -32.363 5.404 1 92.08 106 HIS A CA 1
ATOM 876 C C . HIS A 1 106 ? 1.065 -33.694 5.363 1 92.08 106 HIS A C 1
ATOM 878 O O . HIS A 1 106 ? -0.028 -33.818 5.92 1 92.08 106 HIS A O 1
ATOM 884 N N . GLY A 1 107 ? 1.596 -34.613 4.622 1 92.9 107 GLY A N 1
ATOM 885 C CA . GLY A 1 107 ? 1.032 -35.953 4.598 1 92.9 107 GLY A CA 1
ATOM 886 C C . GLY A 1 107 ? -0.184 -36.073 3.699 1 92.9 107 GLY A C 1
ATOM 887 O O . GLY A 1 107 ? -1.02 -36.958 3.892 1 92.9 107 GLY A O 1
ATOM 888 N N . ARG A 1 108 ? -0.327 -35.161 2.832 1 92.17 108 ARG A N 1
ATOM 889 C CA . ARG A 1 108 ? -1.426 -35.199 1.872 1 92.17 108 ARG A CA 1
ATOM 890 C C . ARG A 1 108 ? -0.945 -35.685 0.508 1 92.17 108 ARG A C 1
ATOM 892 O O . ARG A 1 108 ? 0.258 -35.707 0.24 1 92.17 108 ARG A O 1
ATOM 899 N N . THR A 1 109 ? -1.891 -36.042 -0.251 1 93.73 109 THR A N 1
ATOM 900 C CA . THR A 1 109 ? -1.562 -36.339 -1.641 1 93.73 109 THR A CA 1
ATOM 901 C C . THR A 1 109 ? -1.106 -35.078 -2.37 1 93.73 109 THR A C 1
ATOM 903 O O . THR A 1 109 ? -1.658 -33.997 -2.157 1 93.73 109 THR A O 1
ATOM 906 N N . VAL A 1 110 ? -0.179 -35.226 -3.209 1 93.88 110 VAL A N 1
ATOM 907 C CA . VAL A 1 110 ? 0.418 -34.115 -3.943 1 93.88 110 VAL A CA 1
ATOM 908 C C . VAL A 1 110 ? -0.658 -33.39 -4.748 1 93.88 110 VAL A C 1
ATOM 910 O O . VAL A 1 110 ? -0.596 -32.171 -4.922 1 93.88 110 VAL A O 1
ATOM 913 N N . GLU A 1 111 ? -1.652 -34.187 -5.137 1 94.76 111 GLU A N 1
ATOM 914 C CA . GLU A 1 111 ? -2.722 -33.583 -5.926 1 94.76 111 GLU A CA 1
ATOM 915 C C . GLU A 1 111 ? -3.98 -33.382 -5.086 1 94.76 111 GLU A C 1
ATOM 917 O O . GLU A 1 111 ? -4.478 -34.326 -4.47 1 94.76 111 GLU A O 1
ATOM 922 N N . PRO A 1 112 ? -4.478 -32.233 -5.066 1 96.09 112 PRO A N 1
ATOM 923 C CA . PRO A 1 112 ? -5.665 -31.956 -4.254 1 96.09 112 PRO A CA 1
ATOM 924 C C . PRO A 1 112 ? -6.939 -32.55 -4.849 1 96.09 112 PRO A C 1
ATOM 926 O O . PRO A 1 112 ? -7.058 -32.666 -6.072 1 96.09 112 PRO A O 1
ATOM 929 N N . THR A 1 113 ? -7.89 -32.913 -4.021 1 96.78 113 THR A N 1
ATOM 930 C CA . THR A 1 113 ? -9.177 -33.442 -4.458 1 96.78 113 THR A CA 1
ATOM 931 C C . THR A 1 113 ? -10.309 -32.49 -4.085 1 96.78 113 THR A C 1
ATOM 933 O O . THR A 1 113 ? -11.426 -32.616 -4.591 1 96.78 113 THR A O 1
ATOM 936 N N . ALA A 1 114 ? -9.978 -31.582 -3.179 1 96.02 114 ALA A N 1
ATOM 937 C CA . ALA A 1 114 ? -10.968 -30.621 -2.7 1 96.02 114 ALA A CA 1
ATOM 938 C C . ALA A 1 114 ? -10.403 -29.204 -2.701 1 96.02 114 ALA A C 1
ATOM 940 O O . ALA A 1 114 ? -9.193 -29.011 -2.559 1 96.02 114 ALA A O 1
ATOM 941 N N . ALA A 1 115 ? -11.332 -28.283 -2.856 1 96.6 115 ALA A N 1
ATOM 942 C CA . ALA A 1 115 ? -10.902 -26.889 -2.938 1 96.6 115 ALA A CA 1
ATOM 943 C C . ALA A 1 115 ? -11.972 -25.952 -2.385 1 96.6 115 ALA A C 1
ATOM 945 O O . ALA A 1 115 ? -13.062 -26.393 -2.016 1 96.6 115 ALA A O 1
ATOM 946 N N . ILE A 1 116 ? -11.67 -24.715 -2.223 1 96.89 116 ILE A N 1
ATOM 947 C CA . ILE A 1 116 ? -12.555 -23.634 -1.801 1 96.89 116 ILE A CA 1
ATOM 948 C C . ILE A 1 116 ? -12.307 -22.398 -2.664 1 96.89 116 ILE A C 1
ATOM 950 O O . ILE A 1 116 ? -11.158 -22.048 -2.941 1 96.89 116 ILE A O 1
ATOM 954 N N . MET A 1 117 ? -13.391 -21.78 -3.098 1 96.11 117 MET A N 1
ATOM 955 C CA . MET A 1 117 ? -13.278 -20.611 -3.965 1 96.11 117 MET A CA 1
ATOM 956 C C . MET A 1 117 ? -13.871 -19.376 -3.294 1 96.11 117 MET A C 1
ATOM 958 O O . MET A 1 117 ? -14.835 -19.481 -2.534 1 96.11 117 MET A O 1
ATOM 962 N N . ASP A 1 118 ? -13.32 -18.236 -3.553 1 95.33 118 ASP A N 1
ATOM 963 C CA . ASP A 1 118 ? -13.834 -16.949 -3.097 1 95.33 118 ASP A CA 1
ATOM 964 C C . ASP A 1 118 ? -13.372 -15.817 -4.012 1 95.33 118 ASP A C 1
ATOM 966 O O . ASP A 1 118 ? -12.468 -16.003 -4.829 1 95.33 118 ASP A O 1
ATOM 970 N N . THR A 1 119 ? -14.051 -14.772 -3.984 1 94.89 119 THR A N 1
ATOM 971 C CA . THR A 1 119 ? -13.689 -13.575 -4.733 1 94.89 119 THR A CA 1
ATOM 972 C C . THR A 1 119 ? -13.514 -12.383 -3.797 1 94.89 119 THR A C 1
ATOM 974 O O . THR A 1 119 ? -14.129 -12.33 -2.73 1 94.89 119 THR A O 1
ATOM 977 N N . GLN A 1 120 ? -12.695 -11.525 -4.143 1 93.9 120 GLN A N 1
ATOM 978 C CA . GLN A 1 120 ? -12.439 -10.302 -3.389 1 93.9 120 GLN A CA 1
ATOM 979 C C . GLN A 1 120 ? -12.356 -9.092 -4.314 1 93.9 120 GLN A C 1
ATOM 981 O O . GLN A 1 120 ? -11.63 -9.115 -5.311 1 93.9 120 GLN A O 1
ATOM 986 N N . SER A 1 121 ? -13.101 -8.05 -4.054 1 92.82 121 SER A N 1
ATOM 987 C CA . SER A 1 121 ? -12.992 -6.788 -4.779 1 92.82 121 SER A CA 1
ATO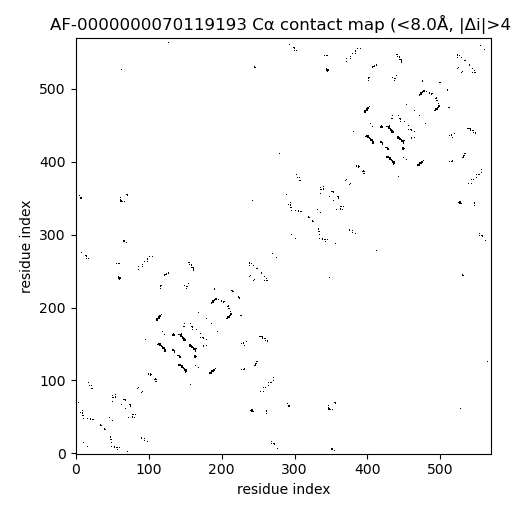M 988 C C . SER A 1 121 ? -11.909 -5.897 -4.18 1 92.82 121 SER A C 1
ATOM 990 O O . SER A 1 121 ? -11.815 -5.762 -2.959 1 92.82 121 SER A O 1
ATOM 992 N N . ILE A 1 122 ? -11.102 -5.375 -5.014 1 92.21 122 ILE A N 1
ATOM 993 C CA . ILE A 1 122 ? -9.964 -4.573 -4.579 1 92.21 122 ILE A CA 1
ATOM 994 C C . ILE A 1 122 ? -9.932 -3.258 -5.355 1 92.21 122 ILE A C 1
ATOM 996 O O . ILE A 1 122 ? -10.217 -3.231 -6.554 1 92.21 122 ILE A O 1
ATOM 1000 N N . LYS A 1 123 ? -9.6 -2.147 -4.652 1 91.23 123 LYS A N 1
ATOM 1001 C CA . LYS A 1 123 ? -9.436 -0.857 -5.316 1 91.23 123 LYS A CA 1
ATOM 1002 C C . LYS A 1 123 ? -8.185 -0.843 -6.19 1 91.23 123 LYS A C 1
ATOM 1004 O O . LYS A 1 123 ? -7.202 -1.521 -5.885 1 91.23 123 LYS A O 1
ATOM 1009 N N . THR A 1 124 ? -8.271 -0.067 -7.264 1 91.08 124 THR A N 1
ATOM 1010 C CA . THR A 1 124 ? -7.126 0.067 -8.158 1 91.08 124 THR A CA 1
ATOM 1011 C C . THR A 1 124 ? -6.463 1.431 -7.987 1 91.08 124 THR A C 1
ATOM 1013 O O . THR A 1 124 ? -7.1 2.384 -7.535 1 91.08 124 THR A O 1
ATOM 1016 N N . SER A 1 125 ? -5.24 1.422 -8.29 1 87.4 125 SER A N 1
ATOM 1017 C CA . SER A 1 125 ? -4.534 2.696 -8.365 1 87.4 125 SER A CA 1
ATOM 1018 C C . SER A 1 125 ? -4.908 3.462 -9.63 1 87.4 125 SER A C 1
ATOM 1020 O O . SER A 1 125 ? -5.497 2.896 -10.553 1 87.4 125 SER A O 1
ATOM 1022 N N . THR A 1 126 ? -4.543 4.733 -9.655 1 77.02 126 THR A N 1
ATOM 1023 C CA . THR A 1 126 ? -4.956 5.642 -10.719 1 77.02 126 THR A CA 1
ATOM 1024 C C . THR A 1 126 ? -4.309 5.252 -12.045 1 77.02 126 THR A C 1
ATOM 1026 O O . THR A 1 126 ? -4.791 5.634 -13.113 1 77.02 126 THR A O 1
ATOM 1029 N N . ASN A 1 127 ? -3.27 4.44 -11.94 1 75.3 127 ASN A N 1
ATOM 1030 C CA . ASN A 1 127 ? -2.544 4.093 -13.157 1 75.3 127 ASN A CA 1
ATOM 1031 C C . ASN A 1 127 ? -3.173 2.896 -13.863 1 75.3 127 ASN A C 1
ATOM 1033 O O . ASN A 1 127 ? -2.766 2.539 -14.971 1 75.3 127 ASN A O 1
ATOM 1037 N N . VAL A 1 128 ? -4.099 2.299 -13.264 1 81.28 128 VAL A N 1
ATOM 1038 C CA . VAL A 1 128 ? -4.752 1.134 -13.852 1 81.28 128 VAL A CA 1
ATOM 1039 C C . VAL A 1 128 ? -5.785 1.585 -14.882 1 81.28 128 VAL A C 1
ATOM 1041 O O . VAL A 1 128 ? -6.64 2.424 -14.587 1 81.28 128 VAL A O 1
ATOM 1044 N N . PRO A 1 129 ? -5.684 1.032 -16.054 1 79.74 129 PRO A N 1
ATOM 1045 C CA . PRO A 1 129 ? -6.612 1.452 -17.107 1 79.74 129 PRO A CA 1
ATOM 1046 C C . PRO A 1 129 ? -8.074 1.224 -16.73 1 79.74 129 PRO A C 1
ATOM 1048 O O . PRO A 1 129 ? -8.419 0.17 -16.191 1 79.74 129 PRO A O 1
ATOM 1051 N N . LEU A 1 130 ? -8.854 2.181 -17.094 1 80.46 130 LEU A N 1
ATOM 1052 C CA . LEU A 1 130 ? -10.273 2.142 -16.754 1 80.46 130 LEU A CA 1
ATOM 1053 C C . LEU A 1 130 ? -10.956 0.948 -17.412 1 80.46 130 LEU A C 1
ATOM 1055 O O . LEU A 1 130 ? -11.89 0.374 -16.849 1 80.46 130 LEU A O 1
ATOM 1059 N N . GLU A 1 131 ? -10.44 0.577 -18.561 1 80.5 131 GLU A N 1
ATOM 1060 C CA . GLU A 1 131 ? -11.055 -0.497 -19.335 1 80.5 131 GLU A CA 1
ATOM 1061 C C . GLU A 1 131 ? -10.964 -1.831 -18.599 1 80.5 131 GLU A C 1
ATOM 1063 O O . GLU A 1 131 ? -11.723 -2.759 -18.889 1 80.5 131 GLU A O 1
ATOM 1068 N N . THR A 1 132 ? -10.083 -1.909 -17.736 1 83.14 132 THR A N 1
ATOM 1069 C CA . THR A 1 132 ? -9.892 -3.178 -17.043 1 83.14 132 THR A CA 1
ATOM 1070 C C . THR A 1 132 ? -10.471 -3.116 -15.632 1 83.14 132 THR A C 1
ATOM 1072 O O . THR A 1 132 ? -10.212 -3.998 -14.81 1 83.14 132 THR A O 1
ATOM 1075 N N . GLN A 1 133 ? -11.181 -2.048 -15.379 1 82.39 133 GLN A N 1
ATOM 1076 C CA . GLN A 1 133 ? -11.789 -1.845 -14.068 1 82.39 133 GLN A CA 1
ATOM 1077 C C . GLN A 1 133 ? -13.311 -1.907 -14.152 1 82.39 133 GLN A C 1
ATOM 1079 O O . GLN A 1 133 ? -13.879 -1.897 -15.247 1 82.39 133 GLN A O 1
ATOM 1084 N N . GLY A 1 134 ? -13.979 -2.019 -13.046 1 83.32 134 GLY A N 1
ATOM 1085 C CA . GLY A 1 134 ? -15.426 -1.988 -12.902 1 83.32 134 GLY A CA 1
ATOM 1086 C C . GLY A 1 134 ? -15.879 -1.61 -11.505 1 83.32 134 GLY A C 1
ATOM 1087 O O . GLY A 1 134 ? -15.053 -1.341 -10.63 1 83.32 134 GLY A O 1
ATOM 1088 N N . ILE A 1 135 ? -17.16 -1.456 -11.383 1 83.21 135 ILE A N 1
ATOM 1089 C CA . ILE A 1 135 ? -17.706 -1.113 -10.074 1 83.21 135 ILE A CA 1
ATOM 1090 C C . ILE A 1 135 ? -18.445 -2.316 -9.492 1 83.21 135 ILE A C 1
ATOM 1092 O O . ILE A 1 135 ? -19.337 -2.874 -10.135 1 83.21 135 ILE A O 1
ATOM 1096 N N . ASP A 1 136 ? -18.005 -2.751 -8.4 1 82.11 136 ASP A N 1
ATOM 1097 C CA . ASP A 1 136 ? -18.758 -3.714 -7.603 1 82.11 136 ASP A CA 1
ATOM 1098 C C . ASP A 1 136 ? -19.809 -3.015 -6.745 1 82.11 136 ASP A C 1
ATOM 1100 O O . ASP A 1 136 ? -19.491 -2.467 -5.688 1 82.11 136 ASP A O 1
ATOM 1104 N N . ALA A 1 137 ? -20.987 -3.046 -7.097 1 76.71 137 ALA A N 1
ATOM 1105 C CA . ALA A 1 137 ? -22.063 -2.289 -6.461 1 76.71 137 ALA A CA 1
ATOM 1106 C C . ALA A 1 137 ? -22.321 -2.79 -5.043 1 76.71 137 ALA A C 1
ATOM 1108 O O . ALA A 1 137 ? -22.613 -1.999 -4.143 1 76.71 137 ALA A O 1
ATOM 1109 N N . GLY A 1 138 ? -22.266 -4.059 -4.939 1 73.47 138 GLY A N 1
ATOM 1110 C CA . GLY A 1 138 ? -22.508 -4.648 -3.632 1 73.47 138 GLY A CA 1
ATOM 1111 C C . GLY A 1 138 ? -21.519 -4.187 -2.578 1 73.47 138 GLY A C 1
ATOM 1112 O O . GLY A 1 138 ? -21.9 -3.914 -1.438 1 73.47 138 GLY A O 1
ATOM 1113 N N . LYS A 1 139 ? -20.369 -4.019 -3.036 1 73.82 139 LYS A N 1
ATOM 1114 C CA . LYS A 1 139 ? -19.315 -3.663 -2.09 1 73.82 139 LYS A CA 1
ATOM 1115 C C . LYS A 1 139 ? -18.943 -2.188 -2.21 1 73.82 139 LYS A C 1
ATOM 1117 O O . LYS A 1 139 ? -18.204 -1.659 -1.378 1 73.82 139 LYS A O 1
ATOM 1122 N N . LYS A 1 140 ? -19.466 -1.423 -3.193 1 76.57 140 LYS A N 1
ATOM 1123 C CA . LYS A 1 140 ? -19.214 -0.009 -3.459 1 76.57 140 LYS A CA 1
ATOM 1124 C C . LYS A 1 140 ? -17.73 0.249 -3.699 1 76.57 140 LYS A C 1
ATOM 1126 O O . LYS A 1 140 ? -17.154 1.174 -3.121 1 76.57 140 LYS A O 1
ATOM 1131 N N . ILE A 1 141 ? -17.146 -0.687 -4.482 1 82.58 141 ILE A N 1
ATOM 1132 C CA . ILE A 1 141 ? -15.728 -0.577 -4.808 1 82.58 141 ILE A CA 1
ATOM 1133 C C . ILE A 1 141 ? -15.554 -0.454 -6.32 1 82.58 141 ILE A C 1
ATOM 1135 O O . ILE A 1 141 ? -16.089 -1.265 -7.081 1 82.58 141 ILE A O 1
ATOM 1139 N N . ALA A 1 142 ? -14.902 0.515 -6.684 1 84.78 142 ALA A N 1
ATOM 1140 C CA . ALA A 1 142 ? -14.458 0.655 -8.069 1 84.78 142 ALA A CA 1
ATOM 1141 C C . ALA A 1 142 ? -13.046 0.105 -8.25 1 84.78 142 ALA A C 1
ATOM 1143 O O . ALA A 1 142 ? -12.113 0.535 -7.568 1 84.78 142 ALA A O 1
ATOM 1144 N N . GLY A 1 143 ? -12.903 -0.907 -9.047 1 93.77 143 GLY A N 1
ATOM 1145 C CA . GLY A 1 143 ? -11.586 -1.487 -9.255 1 93.77 143 GLY A CA 1
ATOM 1146 C C . GLY A 1 143 ? -11.634 -2.857 -9.905 1 93.77 143 GLY A C 1
ATOM 1147 O O . GLY A 1 143 ? -12.276 -3.036 -10.942 1 93.77 143 GLY A O 1
ATOM 1148 N N . ARG A 1 144 ? -10.899 -3.801 -9.331 1 94.69 144 ARG A N 1
ATOM 1149 C CA . ARG A 1 144 ? -10.778 -5.151 -9.872 1 94.69 144 ARG A CA 1
ATOM 1150 C C . ARG A 1 144 ? -11.276 -6.188 -8.871 1 94.69 144 ARG A C 1
ATOM 1152 O O . ARG A 1 144 ? -11.486 -5.875 -7.697 1 94.69 144 ARG A O 1
ATOM 1159 N N . LYS A 1 145 ? -11.614 -7.291 -9.434 1 94.82 145 LYS A N 1
ATOM 1160 C CA . LYS A 1 145 ? -11.99 -8.456 -8.638 1 94.82 145 LYS A CA 1
ATOM 1161 C C . LYS A 1 145 ? -10.995 -9.597 -8.829 1 94.82 145 LYS A C 1
ATOM 1163 O O . LYS A 1 145 ? -10.63 -9.927 -9.959 1 94.82 145 LYS A O 1
ATOM 1168 N N . ARG A 1 146 ? -10.447 -10.059 -7.718 1 96.7 146 ARG A N 1
ATOM 1169 C CA . ARG A 1 146 ? -9.596 -11.241 -7.802 1 96.7 146 ARG A CA 1
ATOM 1170 C C . ARG A 1 146 ? -10.315 -12.472 -7.26 1 96.7 146 ARG A C 1
ATOM 1172 O O . ARG A 1 146 ? -10.874 -12.438 -6.162 1 96.7 146 ARG A O 1
ATOM 1179 N N . GLY A 1 147 ? -10.37 -13.506 -8.05 1 97.39 147 GLY A N 1
ATOM 1180 C CA . GLY A 1 147 ? -10.875 -14.819 -7.68 1 97.39 147 GLY A CA 1
ATOM 1181 C C . GLY A 1 147 ? -9.775 -15.837 -7.447 1 97.39 147 GLY A C 1
ATOM 1182 O O . GLY A 1 147 ? -8.82 -15.915 -8.224 1 97.39 147 GLY A O 1
ATOM 1183 N N . ILE A 1 148 ? -9.965 -16.519 -6.325 1 97.93 148 ILE A N 1
ATOM 1184 C CA . ILE A 1 148 ? -8.958 -17.543 -6.071 1 97.93 148 ILE A CA 1
ATOM 1185 C C . ILE A 1 148 ? -9.64 -18.864 -5.726 1 97.93 148 ILE A C 1
ATOM 1187 O O . ILE A 1 148 ? -10.771 -18.876 -5.233 1 97.93 148 ILE A O 1
ATOM 1191 N N . ILE A 1 149 ? -8.994 -19.925 -6.052 1 97.78 149 ILE A N 1
ATOM 1192 C CA . ILE A 1 149 ? -9.314 -21.274 -5.599 1 97.78 149 ILE A CA 1
ATOM 1193 C C . ILE A 1 149 ? -8.121 -21.863 -4.849 1 97.78 149 ILE A C 1
ATOM 1195 O O . ILE A 1 149 ? -6.982 -21.769 -5.31 1 97.78 149 ILE A O 1
ATOM 1199 N N . THR A 1 150 ? -8.381 -22.352 -3.687 1 97.86 150 THR A N 1
ATOM 1200 C CA . THR A 1 150 ? -7.33 -22.936 -2.861 1 97.86 150 THR A CA 1
ATOM 1201 C C . THR A 1 150 ? -7.669 -24.377 -2.491 1 97.86 150 THR A C 1
ATOM 1203 O O . THR A 1 150 ? -8.835 -24.774 -2.527 1 97.86 150 THR A O 1
ATOM 1206 N N . ASP A 1 151 ? -6.668 -25.088 -2.151 1 96.39 151 ASP A N 1
ATOM 1207 C CA . ASP A 1 151 ? -6.952 -26.399 -1.574 1 96.39 151 ASP A CA 1
ATOM 1208 C C . ASP A 1 151 ? -7.322 -26.28 -0.097 1 96.39 151 ASP A C 1
ATOM 1210 O O . ASP A 1 151 ? -7.588 -25.182 0.395 1 96.39 151 ASP A O 1
ATOM 1214 N N . THR A 1 152 ? -7.393 -27.369 0.614 1 94.15 152 THR A N 1
ATOM 1215 C CA . THR A 1 152 ? -7.902 -27.397 1.981 1 94.15 152 THR A CA 1
ATOM 1216 C C . THR A 1 152 ? -6.838 -26.917 2.964 1 94.15 152 THR A C 1
ATOM 1218 O O . THR A 1 152 ? -7.127 -26.697 4.142 1 94.15 152 THR A O 1
ATOM 1221 N N . LEU A 1 153 ? -5.63 -26.722 2.471 1 94.71 153 LEU A N 1
ATOM 1222 C CA . LEU A 1 153 ? -4.566 -26.177 3.307 1 94.71 153 LEU A CA 1
ATOM 1223 C C . LEU A 1 153 ? -4.393 -24.682 3.061 1 94.71 153 LEU A C 1
ATOM 1225 O O . LEU A 1 153 ? -3.53 -24.044 3.668 1 94.71 153 LEU A O 1
ATOM 1229 N N . GLY A 1 154 ? -5.141 -24.155 2.121 1 96.13 154 GLY A N 1
ATOM 1230 C CA . GLY A 1 154 ? -5.045 -22.743 1.788 1 96.13 154 GLY A CA 1
ATOM 1231 C C . GLY A 1 154 ? -4.032 -22.455 0.696 1 96.13 154 GLY A C 1
ATOM 1232 O O . GLY A 1 154 ? -3.579 -21.318 0.547 1 96.13 154 GLY A O 1
ATOM 1233 N N . LEU A 1 155 ? -3.634 -23.519 -0.002 1 97.87 155 LEU A N 1
ATOM 1234 C CA . LEU A 1 155 ? -2.644 -23.356 -1.062 1 97.87 155 LEU A CA 1
ATOM 1235 C C . LEU A 1 155 ? -3.313 -22.96 -2.374 1 97.87 155 LEU A C 1
ATOM 1237 O O . LEU A 1 155 ? -4.326 -23.546 -2.761 1 97.87 155 LEU A O 1
ATOM 1241 N N . LEU A 1 156 ? -2.784 -21.979 -3.026 1 98.32 156 LEU A N 1
ATOM 1242 C CA . LEU A 1 156 ? -3.375 -21.413 -4.234 1 98.32 156 LEU A CA 1
ATOM 1243 C C . LEU A 1 156 ? -3.311 -22.408 -5.388 1 98.32 156 LEU A C 1
ATOM 1245 O O . LEU A 1 156 ? -2.232 -22.896 -5.733 1 98.32 156 LEU A O 1
ATOM 1249 N N . LEU A 1 157 ? -4.42 -22.671 -5.976 1 98.3 157 LEU A N 1
ATOM 1250 C CA . LEU A 1 157 ? -4.473 -23.581 -7.115 1 98.3 157 LEU A CA 1
ATOM 1251 C C . LEU A 1 157 ? -4.662 -22.811 -8.418 1 98.3 157 LEU A C 1
ATOM 1253 O O . LEU A 1 157 ? -4.171 -23.229 -9.469 1 98.3 157 LEU A O 1
ATOM 1257 N N . ALA A 1 158 ? -5.418 -21.739 -8.288 1 98.14 158 ALA A N 1
ATOM 1258 C CA . ALA A 1 158 ? -5.657 -20.868 -9.436 1 98.14 158 ALA A CA 1
ATOM 1259 C C . ALA A 1 158 ? -6.047 -19.463 -8.986 1 98.14 158 ALA A C 1
ATOM 1261 O O . ALA A 1 158 ? -6.536 -19.275 -7.87 1 98.14 158 ALA A O 1
ATOM 1262 N N . VAL A 1 159 ? -5.806 -18.577 -9.838 1 98.38 159 VAL A N 1
ATOM 1263 C CA . VAL A 1 159 ? -6.133 -17.18 -9.572 1 98.38 159 VAL A CA 1
ATOM 1264 C C . VAL A 1 159 ? -6.571 -16.497 -10.865 1 98.38 159 VAL A C 1
ATOM 1266 O O . VAL A 1 159 ? -6.073 -16.821 -11.946 1 98.38 159 VAL A O 1
ATOM 1269 N N . LEU A 1 160 ? -7.517 -15.629 -10.739 1 97.66 160 LEU A N 1
ATOM 1270 C CA . LEU A 1 160 ? -8.034 -14.828 -11.843 1 97.66 160 LEU A CA 1
ATOM 1271 C C . LEU A 1 160 ? -8.298 -13.393 -11.397 1 97.66 160 LEU A C 1
ATOM 1273 O O . LEU A 1 160 ? -8.867 -13.166 -10.327 1 97.66 160 LEU A O 1
ATOM 1277 N N . VAL A 1 161 ? -7.81 -12.43 -12.182 1 97.32 161 VAL A N 1
ATOM 1278 C CA . VAL A 1 161 ? -8.077 -11.021 -11.913 1 97.32 161 VAL A CA 1
ATOM 1279 C C . VAL A 1 161 ? -8.871 -10.415 -13.068 1 97.32 161 VAL A C 1
ATOM 1281 O O . VAL A 1 161 ? -8.494 -10.561 -14.233 1 97.32 161 VAL A O 1
ATOM 1284 N N . THR A 1 162 ? -9.971 -9.803 -12.752 1 96.09 162 THR A N 1
ATOM 1285 C CA . THR A 1 162 ? -10.851 -9.208 -13.752 1 96.09 162 THR A CA 1
ATOM 1286 C C . THR A 1 162 ? -11.453 -7.904 -13.236 1 96.09 162 THR A C 1
ATOM 1288 O O . THR A 1 162 ? -11.163 -7.481 -12.116 1 96.09 162 THR A O 1
ATOM 1291 N N . ALA A 1 163 ? -12.177 -7.252 -14.12 1 94.74 163 ALA A N 1
ATOM 1292 C CA . ALA A 1 163 ? -12.898 -6.054 -13.696 1 94.74 163 ALA A CA 1
ATOM 1293 C C . ALA A 1 163 ? -13.87 -6.372 -12.563 1 94.74 163 ALA A C 1
ATOM 1295 O O . ALA A 1 163 ? -14.471 -7.448 -12.536 1 94.74 163 ALA A O 1
ATOM 1296 N N . ALA A 1 164 ? -14.133 -5.414 -11.731 1 93.43 164 ALA A N 1
ATOM 1297 C CA . ALA A 1 164 ? -14.885 -5.638 -10.498 1 93.43 164 ALA A CA 1
ATOM 1298 C C . ALA A 1 164 ? -16.355 -5.92 -10.796 1 93.43 164 ALA A C 1
ATOM 1300 O O . ALA A 1 164 ? -17.084 -6.42 -9.936 1 93.43 164 ALA A O 1
ATOM 1301 N N . ASN A 1 165 ? -16.826 -5.588 -11.959 1 92.07 165 ASN A N 1
ATOM 1302 C CA . ASN A 1 165 ? -18.242 -5.758 -12.27 1 92.07 165 ASN A CA 1
ATOM 1303 C C . ASN A 1 165 ? -18.532 -7.154 -12.815 1 92.07 165 ASN A C 1
ATOM 1305 O O . ASN A 1 165 ? -19.693 -7.519 -13.012 1 92.07 165 ASN A O 1
ATOM 1309 N N . VAL A 1 166 ? -17.509 -7.957 -13.109 1 93.03 166 VAL A N 1
ATOM 1310 C CA . VAL A 1 166 ? -17.696 -9.33 -13.565 1 93.03 166 VAL A CA 1
ATOM 1311 C C . VAL A 1 166 ? -18.303 -10.17 -12.443 1 93.03 166 VAL A C 1
ATOM 1313 O O . VAL A 1 166 ? -17.891 -10.062 -11.286 1 93.03 166 VAL A O 1
ATOM 1316 N N . SER A 1 167 ? -19.222 -10.963 -12.745 1 92.69 167 SER A N 1
ATOM 1317 C CA . SER A 1 167 ? -19.966 -11.725 -11.747 1 92.69 167 SER A CA 1
ATOM 1318 C C . SER A 1 167 ? -19.116 -12.847 -11.161 1 92.69 167 SER A C 1
ATOM 1320 O O . SER A 1 167 ? -18.235 -13.383 -11.836 1 92.69 167 SER A O 1
ATOM 1322 N N . AS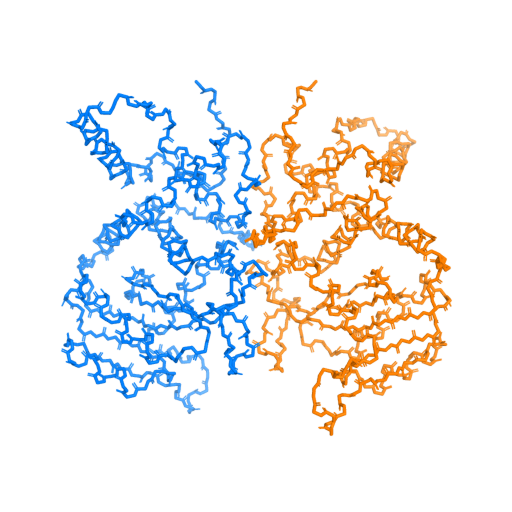P A 1 168 ? -19.442 -13.253 -10.001 1 92.98 168 ASP A N 1
ATOM 1323 C CA . ASP A 1 168 ? -18.747 -14.346 -9.33 1 92.98 168 ASP A CA 1
ATOM 1324 C C . ASP A 1 168 ? -18.919 -15.657 -10.094 1 92.98 168 ASP A C 1
ATOM 1326 O O . ASP A 1 168 ? -18.023 -16.504 -10.094 1 92.98 168 ASP A O 1
ATOM 1330 N N . ASN A 1 169 ? -19.979 -15.822 -10.78 1 94.48 169 ASN A N 1
ATOM 1331 C CA . ASN A 1 169 ? -20.212 -17.039 -11.55 1 94.48 169 ASN A CA 1
ATOM 1332 C C . ASN A 1 169 ? -19.235 -17.161 -12.715 1 94.48 169 ASN A C 1
ATOM 1334 O O . ASN A 1 169 ? -18.693 -18.239 -12.967 1 94.48 169 ASN A O 1
ATOM 1338 N N . VAL A 1 170 ? -19.085 -16.072 -13.387 1 95.77 170 VAL A N 1
ATOM 1339 C CA . VAL A 1 170 ? -18.138 -16.074 -14.498 1 95.77 170 VAL A CA 1
ATOM 1340 C C . VAL A 1 170 ? -16.735 -16.385 -13.98 1 95.77 170 VAL A C 1
ATOM 1342 O O . VAL A 1 170 ? -16.031 -17.226 -14.544 1 95.77 170 VAL A O 1
ATOM 1345 N N . ILE A 1 171 ? -16.371 -15.796 -12.911 1 96.5 171 ILE A N 1
ATOM 1346 C CA . ILE A 1 171 ? -15.063 -15.995 -12.295 1 96.5 171 ILE A CA 1
ATOM 1347 C C . ILE A 1 171 ? -14.924 -17.445 -11.837 1 96.5 171 ILE A C 1
ATOM 1349 O O . ILE A 1 171 ? -13.897 -18.083 -12.08 1 96.5 171 ILE A O 1
ATOM 1353 N N . GLY A 1 172 ? -15.924 -17.91 -11.205 1 96.91 172 GLY A N 1
ATOM 1354 C CA . GLY A 1 172 ? -15.909 -19.284 -10.728 1 96.91 172 GLY A CA 1
ATOM 1355 C C . GLY A 1 172 ? -15.706 -20.299 -11.837 1 96.91 172 GLY A C 1
ATOM 1356 O O . GLY A 1 172 ? -14.925 -21.241 -11.688 1 96.91 172 GLY A O 1
ATOM 1357 N N . ASN A 1 173 ? -16.4 -20.125 -12.915 1 97.74 173 ASN A N 1
ATOM 1358 C CA . ASN A 1 173 ? -16.262 -21.03 -14.051 1 97.74 173 ASN A CA 1
ATOM 1359 C C . ASN A 1 173 ? -14.831 -21.049 -14.581 1 97.74 173 ASN A C 1
ATOM 1361 O O . ASN A 1 173 ? -14.263 -22.119 -14.808 1 97.74 173 ASN A O 1
ATOM 1365 N N . ASP A 1 174 ? -14.345 -19.861 -14.742 1 97.71 174 ASP A N 1
ATOM 1366 C CA . ASP A 1 174 ? -12.988 -19.752 -15.269 1 97.71 174 ASP A CA 1
ATOM 1367 C C . ASP A 1 174 ? -11.975 -20.376 -14.31 1 97.71 174 ASP A C 1
ATOM 1369 O O . ASP A 1 174 ? -11.039 -21.051 -14.741 1 97.71 174 ASP A O 1
ATOM 1373 N N . LEU A 1 175 ? -12.176 -20.157 -13.073 1 98.01 175 LEU A N 1
ATOM 1374 C CA . LEU A 1 175 ? -11.289 -20.725 -12.064 1 98.01 175 LEU A CA 1
ATOM 1375 C C . LEU A 1 175 ? -11.345 -22.249 -12.086 1 98.01 175 LEU A C 1
ATOM 1377 O O . LEU A 1 175 ? -10.311 -22.914 -11.994 1 98.01 175 LEU A O 1
ATOM 1381 N N . LEU A 1 176 ? -12.512 -22.758 -12.169 1 97.76 176 LEU A N 1
ATOM 1382 C CA . LEU A 1 176 ? -12.677 -24.206 -12.218 1 97.76 176 LEU A CA 1
ATOM 1383 C C . LEU A 1 176 ? -11.987 -24.791 -13.446 1 97.76 176 LEU A C 1
ATOM 1385 O O . LEU A 1 176 ? -11.328 -25.83 -13.358 1 97.76 176 LEU A O 1
ATOM 1389 N N . ASP A 1 177 ? -12.147 -24.091 -14.551 1 98.25 177 ASP A N 1
ATOM 1390 C CA . ASP A 1 177 ? -11.483 -24.543 -15.77 1 98.25 177 ASP A CA 1
ATOM 1391 C C . ASP A 1 177 ? -9.97 -24.617 -15.576 1 98.25 177 ASP A C 1
ATOM 1393 O O . ASP A 1 177 ? -9.345 -25.626 -15.907 1 98.25 177 ASP A O 1
ATOM 1397 N N . GLN A 1 178 ? -9.464 -23.616 -15.025 1 97.77 178 GLN A N 1
ATOM 1398 C CA . GLN A 1 178 ? -8.02 -23.538 -14.829 1 97.77 178 GLN A CA 1
ATOM 1399 C C . GLN A 1 178 ? -7.542 -24.586 -13.828 1 97.77 178 GLN A C 1
ATOM 1401 O O . GLN A 1 178 ? -6.574 -25.303 -14.087 1 97.77 178 GLN A O 1
ATOM 1406 N N . ALA A 1 179 ? -8.227 -24.662 -12.739 1 97.85 179 ALA A N 1
ATOM 1407 C CA . ALA A 1 179 ? -7.812 -25.556 -11.66 1 97.85 179 ALA A CA 1
ATOM 1408 C C . ALA A 1 179 ? -7.905 -27.017 -12.092 1 97.85 179 ALA A C 1
ATOM 1410 O O . ALA A 1 179 ? -7.009 -27.814 -11.803 1 97.85 179 ALA A O 1
ATOM 1411 N N . THR A 1 180 ? -8.97 -27.354 -12.783 1 97.75 180 THR A N 1
ATOM 1412 C CA . THR A 1 180 ? -9.162 -28.746 -13.176 1 97.75 180 THR A CA 1
ATOM 1413 C C . THR A 1 180 ? -8.188 -29.134 -14.285 1 97.75 180 THR A C 1
ATOM 1415 O O . THR A 1 180 ? -7.79 -30.296 -14.39 1 97.75 180 THR A O 1
ATOM 1418 N N . ALA A 1 181 ? -7.847 -28.189 -15.092 1 97.4 181 ALA A N 1
ATOM 1419 C CA . ALA A 1 181 ? -6.838 -28.455 -16.115 1 97.4 181 ALA A CA 1
ATOM 1420 C C . ALA A 1 181 ? -5.487 -28.776 -15.482 1 97.4 181 ALA A C 1
ATOM 1422 O O . ALA A 1 181 ? -4.759 -29.647 -15.965 1 97.4 181 ALA A O 1
ATOM 1423 N N . THR A 1 182 ? -5.183 -28.126 -14.433 1 96.81 182 THR A N 1
ATOM 1424 C CA . THR A 1 182 ? -3.903 -28.298 -13.755 1 96.81 182 THR A CA 1
ATOM 1425 C C . THR A 1 182 ? -3.961 -29.47 -12.779 1 96.81 182 THR A C 1
ATOM 1427 O O . THR A 1 182 ? -2.983 -30.205 -12.625 1 96.81 182 THR A O 1
ATOM 1430 N N . TYR A 1 183 ? -5.121 -29.578 -12.121 1 97.25 183 TYR A N 1
ATOM 1431 C CA . TYR A 1 183 ? -5.341 -30.618 -11.123 1 97.25 183 TYR A CA 1
ATOM 1432 C C . TYR A 1 183 ? -6.564 -31.459 -11.471 1 97.25 183 TYR A C 1
ATOM 1434 O O . TYR A 1 183 ? -7.635 -31.278 -10.888 1 97.25 183 TYR A O 1
ATOM 1442 N N . PRO A 1 184 ? -6.405 -32.421 -12.222 1 96.5 184 PRO A N 1
ATOM 1443 C CA . PRO A 1 184 ? -7.539 -33.224 -12.687 1 96.5 184 PRO A CA 1
ATOM 1444 C C . PRO A 1 184 ? -8.177 -34.046 -11.569 1 96.5 184 PRO A C 1
ATOM 1446 O O . PRO A 1 184 ? -9.278 -34.576 -11.739 1 96.5 184 PRO A O 1
ATOM 1449 N N . THR A 1 185 ? -7.551 -34.136 -10.476 1 96.99 185 THR A N 1
ATOM 1450 C CA . THR A 1 185 ? -8.057 -34.934 -9.364 1 96.99 185 THR A CA 1
ATOM 1451 C C . THR A 1 185 ? -9.091 -34.149 -8.562 1 96.99 185 THR A C 1
ATOM 1453 O O . THR A 1 185 ? -9.733 -34.696 -7.663 1 96.99 185 THR A O 1
ATOM 1456 N N . LEU A 1 186 ? -9.244 -32.909 -8.828 1 97.04 186 LEU A N 1
ATOM 1457 C CA . LEU A 1 186 ? -10.195 -32.082 -8.093 1 97.04 186 LEU A CA 1
ATOM 1458 C C . LEU A 1 186 ? -11.618 -32.597 -8.277 1 97.04 186 LEU A C 1
ATOM 1460 O O . LEU A 1 186 ? -12.09 -32.741 -9.407 1 97.04 186 LEU A O 1
ATOM 1464 N N . ALA A 1 187 ? -12.328 -32.853 -7.15 1 97.45 187 ALA A N 1
ATOM 1465 C CA . ALA A 1 187 ? -13.64 -33.489 -7.237 1 97.45 187 ALA A CA 1
ATOM 1466 C C . ALA A 1 187 ? -14.683 -32.706 -6.445 1 97.45 187 ALA A C 1
ATOM 1468 O O . ALA A 1 187 ? -15.887 -32.872 -6.657 1 97.45 187 ALA A O 1
ATOM 1469 N N . LYS A 1 188 ? -14.218 -31.867 -5.58 1 96.35 188 LYS A N 1
ATOM 1470 C CA . LYS A 1 188 ? -15.138 -31.149 -4.703 1 96.35 188 LYS A CA 1
ATOM 1471 C C . LYS A 1 188 ? -14.664 -29.718 -4.463 1 96.35 188 LYS A C 1
ATOM 1473 O O . LYS A 1 188 ? -13.463 -29.469 -4.337 1 96.35 188 LYS A O 1
ATOM 1478 N N . THR A 1 189 ? -15.635 -28.771 -4.467 1 95.71 189 THR A N 1
ATOM 1479 C CA . THR A 1 189 ? -15.293 -27.397 -4.116 1 95.71 189 THR A CA 1
ATOM 1480 C C . THR A 1 189 ? -16.428 -26.739 -3.338 1 95.71 189 THR A C 1
ATOM 1482 O O . THR A 1 189 ? -17.603 -26.984 -3.618 1 95.71 189 THR A O 1
ATOM 1485 N N . TRP A 1 190 ? -16.084 -25.931 -2.356 1 95.16 190 TRP A N 1
ATOM 1486 C CA . TRP A 1 190 ? -17.038 -25.142 -1.583 1 95.16 190 TRP A CA 1
ATOM 1487 C C . TRP A 1 190 ? -16.974 -23.67 -1.978 1 95.16 190 TRP A C 1
ATOM 1489 O O . TRP A 1 190 ? -15.89 -23.13 -2.212 1 95.16 190 TRP A O 1
ATOM 1499 N N . VAL A 1 191 ? -18.135 -23.058 -2.096 1 94.06 191 VAL A N 1
ATOM 1500 C CA . VAL A 1 191 ? -18.224 -21.648 -2.462 1 94.06 191 VAL A CA 1
ATOM 1501 C C . VAL A 1 191 ? -19.258 -20.95 -1.582 1 94.06 191 VAL A C 1
ATOM 1503 O O . VAL A 1 191 ? -20.058 -21.608 -0.912 1 94.06 191 VAL A O 1
ATOM 1506 N N . ASP A 1 192 ? -19.157 -19.616 -1.52 1 89.15 192 ASP A N 1
ATOM 1507 C CA . ASP A 1 192 ? -20.148 -18.863 -0.757 1 89.15 192 ASP A CA 1
ATOM 1508 C C . ASP A 1 192 ? -21.415 -18.633 -1.579 1 89.15 192 ASP A C 1
ATOM 1510 O O . ASP A 1 192 ? -21.531 -19.128 -2.702 1 89.15 192 ASP A O 1
ATOM 1514 N N . ALA A 1 193 ? -22.372 -17.945 -1.037 1 84.55 193 ALA A N 1
ATOM 1515 C CA . ALA A 1 193 ? -23.691 -17.748 -1.633 1 84.55 193 ALA A CA 1
ATOM 1516 C C . ALA A 1 193 ? -23.615 -16.818 -2.84 1 84.55 193 ALA A C 1
ATOM 1518 O O . ALA A 1 193 ? -24.573 -16.708 -3.608 1 84.55 193 ALA A O 1
ATOM 1519 N N . GLY A 1 194 ? -22.457 -16.204 -2.977 1 83.35 194 GLY A N 1
ATOM 1520 C CA . GLY A 1 194 ? -22.289 -15.367 -4.154 1 83.35 194 GLY A CA 1
ATOM 1521 C C . GLY A 1 194 ? -22.23 -16.159 -5.446 1 83.35 194 GLY A C 1
ATOM 1522 O O . GLY A 1 194 ? -22.555 -15.639 -6.515 1 83.35 194 GLY A O 1
ATOM 1523 N N . PHE A 1 195 ? -21.827 -17.307 -5.281 1 89 195 PHE A N 1
ATOM 1524 C CA . PHE A 1 195 ? -21.849 -18.235 -6.405 1 89 195 PHE A CA 1
ATOM 1525 C C . PHE A 1 195 ? -23.221 -18.886 -6.543 1 89 195 PHE A C 1
ATOM 1527 O O . PHE A 1 195 ? -23.924 -19.08 -5.55 1 89 195 PHE A O 1
ATOM 1534 N N . LYS A 1 196 ? -23.602 -19.085 -7.786 1 87.95 196 LYS A N 1
ATOM 1535 C CA . LYS A 1 196 ? -24.959 -19.581 -7.995 1 87.95 196 LYS A CA 1
ATOM 1536 C C . LYS A 1 196 ? -24.954 -20.86 -8.827 1 87.95 196 LYS A C 1
ATOM 1538 O O . LYS A 1 196 ? -23.932 -21.543 -8.92 1 87.95 196 LYS A O 1
ATOM 1543 N N . VAL A 1 197 ? -26.07 -21.123 -9.324 1 88.17 197 VAL A N 1
ATOM 1544 C CA . VAL A 1 197 ? -26.379 -22.394 -9.97 1 88.17 197 VAL A CA 1
ATOM 1545 C C . VAL A 1 197 ? -25.491 -22.58 -11.198 1 88.17 197 VAL A C 1
ATOM 1547 O O . VAL A 1 197 ? -25.067 -23.698 -11.501 1 88.17 197 VAL A O 1
ATOM 1550 N N . LYS A 1 198 ? -25.158 -21.545 -11.81 1 92.4 198 LYS A N 1
ATOM 1551 C CA . LYS A 1 198 ? -24.352 -21.654 -13.022 1 92.4 198 LYS A CA 1
ATOM 1552 C C . LYS A 1 198 ? -22.976 -22.239 -12.717 1 92.4 198 LYS A C 1
ATOM 1554 O O . LYS A 1 198 ? -22.457 -23.051 -13.486 1 92.4 198 LYS A O 1
ATOM 1559 N N . THR A 1 199 ? -22.428 -21.846 -11.657 1 94.57 199 THR A N 1
ATOM 1560 C CA . THR A 1 199 ? -21.131 -22.371 -11.242 1 94.57 199 THR A CA 1
ATOM 1561 C C . THR A 1 199 ? -21.245 -23.839 -10.842 1 94.57 199 THR A C 1
ATOM 1563 O O . THR A 1 199 ? -20.352 -24.638 -11.132 1 94.57 199 THR A O 1
ATOM 1566 N N . VAL A 1 200 ? -22.295 -24.227 -10.222 1 94.79 200 VAL A N 1
ATOM 1567 C CA . VAL A 1 200 ? -22.547 -25.604 -9.81 1 94.79 200 VAL A CA 1
ATOM 1568 C C . VAL A 1 200 ? -22.667 -26.497 -11.042 1 94.79 200 VAL A C 1
ATOM 1570 O O . VAL A 1 200 ? -22.035 -27.554 -11.115 1 94.79 200 VAL A O 1
ATOM 1573 N N . GLU A 1 201 ? -23.407 -26.005 -11.926 1 96.75 201 GLU A N 1
ATOM 1574 C CA . GLU A 1 201 ? -23.606 -26.759 -13.16 1 96.75 201 GLU A CA 1
ATOM 1575 C C . GLU A 1 201 ? -22.299 -26.905 -13.934 1 96.75 201 GLU A C 1
ATOM 1577 O O . GLU A 1 201 ? -22.003 -27.977 -14.465 1 96.75 201 GLU A O 1
ATOM 1582 N N . HIS A 1 202 ? -21.611 -25.852 -14.024 1 97.2 202 HIS A N 1
ATOM 1583 C CA . HIS A 1 202 ? -20.33 -25.895 -14.72 1 97.2 202 HIS A CA 1
ATOM 1584 C C . HIS A 1 202 ? -19.375 -26.881 -14.056 1 97.2 202 HIS A C 1
ATOM 1586 O O . HIS A 1 202 ? -18.705 -27.658 -14.739 1 97.2 202 HIS A O 1
ATOM 1592 N N . GLY A 1 203 ? -19.273 -26.83 -12.764 1 97.15 203 GLY A N 1
ATOM 1593 C CA . GLY A 1 203 ? -18.45 -27.786 -12.04 1 97.15 203 GLY A CA 1
ATOM 1594 C C . GLY A 1 203 ? -18.804 -29.229 -12.344 1 97.15 203 GLY A C 1
ATOM 1595 O O . GLY A 1 203 ? -17.918 -30.069 -12.512 1 97.15 203 GLY A O 1
ATOM 1596 N N . ALA A 1 204 ? -20.088 -29.447 -12.471 1 96.93 204 ALA A N 1
ATOM 1597 C CA . ALA A 1 204 ? -20.555 -30.8 -12.762 1 96.93 204 ALA A CA 1
ATOM 1598 C C . ALA A 1 204 ? -20.028 -31.284 -14.11 1 96.93 204 ALA A C 1
ATOM 1600 O O . ALA A 1 204 ? -19.691 -32.46 -14.266 1 96.93 204 ALA A O 1
ATOM 1601 N N . THR A 1 205 ? -19.971 -30.407 -15.013 1 97.39 205 THR A N 1
ATOM 1602 C CA . THR A 1 205 ? -19.471 -30.775 -16.333 1 97.39 205 THR A CA 1
ATOM 1603 C C . THR A 1 205 ? -17.99 -31.135 -16.27 1 97.39 205 THR A C 1
ATOM 1605 O O . THR A 1 205 ? -17.479 -31.839 -17.144 1 97.39 205 THR A O 1
ATOM 1608 N N . LEU A 1 206 ? -17.32 -30.673 -15.282 1 97.59 206 LEU A N 1
ATOM 1609 C CA . LEU A 1 206 ? -15.891 -30.923 -15.127 1 97.59 206 LEU A CA 1
ATOM 1610 C C . LEU A 1 206 ? -15.642 -32.057 -14.138 1 97.59 206 LEU A C 1
ATOM 1612 O O . LEU A 1 206 ? -14.491 -32.38 -13.834 1 97.59 206 LEU A O 1
ATOM 1616 N N . GLY A 1 207 ? -16.736 -32.535 -13.605 1 97.1 207 GLY A N 1
ATOM 1617 C CA . GLY A 1 207 ? -16.605 -33.601 -12.625 1 97.1 207 GLY A CA 1
ATOM 1618 C C . GLY A 1 207 ? -16.332 -33.092 -11.223 1 97.1 207 GLY A C 1
ATOM 1619 O O . GLY A 1 207 ? -15.798 -33.823 -10.385 1 97.1 207 GLY A O 1
ATOM 1620 N N . VAL A 1 208 ? -16.6 -31.86 -10.981 1 97.59 208 VAL A N 1
ATOM 1621 C CA . VAL A 1 208 ? -16.381 -31.26 -9.669 1 97.59 208 VAL A CA 1
ATOM 1622 C C . VAL A 1 208 ? -17.723 -30.973 -9.002 1 97.59 208 VAL A C 1
ATOM 1624 O O . VAL A 1 208 ? -18.584 -30.309 -9.584 1 97.59 208 VAL A O 1
ATOM 1627 N N . ASP A 1 209 ? -17.933 -31.491 -7.81 1 97.27 209 ASP A N 1
ATOM 1628 C CA . ASP A 1 209 ? -19.112 -31.195 -7.001 1 97.27 209 ASP A CA 1
ATOM 1629 C C . ASP A 1 209 ? -18.965 -29.854 -6.285 1 97.27 209 ASP A C 1
ATOM 1631 O O . ASP A 1 209 ? -18.204 -29.739 -5.322 1 97.27 209 ASP A O 1
ATOM 1635 N N . VAL A 1 210 ? -19.714 -28.895 -6.78 1 96.1 210 VAL A N 1
ATOM 1636 C CA . VAL A 1 210 ? -19.664 -27.563 -6.185 1 96.1 210 VAL A CA 1
ATOM 1637 C C . VAL A 1 210 ? -20.778 -27.417 -5.151 1 96.1 210 VAL A C 1
ATOM 1639 O O . VAL A 1 210 ? -21.961 -27.509 -5.487 1 96.1 210 VAL A O 1
ATOM 1642 N N . GLU A 1 211 ? -20.383 -27.117 -3.94 1 93.69 211 GLU A N 1
ATOM 1643 C CA . GLU A 1 211 ? -21.347 -26.968 -2.854 1 93.69 211 GLU A CA 1
ATOM 1644 C C . GLU A 1 211 ? -21.403 -25.526 -2.359 1 93.69 211 GLU A C 1
ATOM 1646 O O . GLU A 1 211 ? -20.385 -24.966 -1.948 1 93.69 211 GLU A O 1
ATOM 1651 N N . ILE A 1 212 ? -22.554 -24.964 -2.361 1 91.79 212 ILE A N 1
ATOM 1652 C CA . ILE A 1 212 ? -22.768 -23.615 -1.849 1 91.79 212 ILE A CA 1
ATOM 1653 C C . ILE A 1 212 ? -23.016 -23.667 -0.343 1 91.79 212 ILE A C 1
ATOM 1655 O O . ILE A 1 212 ? -23.953 -24.325 0.115 1 91.79 212 ILE A O 1
ATOM 1659 N N . VAL A 1 213 ? -22.172 -23.024 0.316 1 86.96 213 VAL A N 1
ATOM 1660 C CA . VAL A 1 213 ? -22.283 -23.01 1.771 1 86.96 213 VAL A CA 1
ATOM 1661 C C . VAL A 1 213 ? -22.909 -21.694 2.229 1 86.96 213 VAL A C 1
ATOM 1663 O O . VAL A 1 213 ? -22.373 -20.617 1.959 1 86.96 213 VAL A O 1
ATOM 1666 N N . THR A 1 214 ? -24.075 -21.748 2.778 1 77.16 214 THR A N 1
ATOM 1667 C CA . THR A 1 214 ? -24.774 -20.562 3.26 1 77.16 214 THR A CA 1
ATOM 1668 C C . THR A 1 214 ? -24.753 -20.503 4.784 1 77.16 214 THR A C 1
ATOM 1670 O O . THR A 1 214 ? -24.624 -21.533 5.449 1 77.16 214 THR A O 1
ATOM 1673 N N . LYS A 1 215 ? -24.63 -19.304 5.31 1 65.44 215 LYS A N 1
ATOM 1674 C CA . LYS A 1 215 ? -24.702 -19.104 6.755 1 65.44 215 LYS A CA 1
ATOM 1675 C C . LYS A 1 215 ? -26.066 -19.521 7.3 1 65.44 215 LYS A C 1
ATOM 1677 O O . LYS A 1 215 ? -27.095 -19.267 6.67 1 65.44 215 LYS A O 1
ATOM 1682 N N . ASP A 1 216 ? -26.113 -20.524 8.208 1 59.81 216 ASP A N 1
ATOM 1683 C CA . ASP A 1 216 ? -27.366 -20.873 8.871 1 59.81 216 ASP A CA 1
ATOM 1684 C C . ASP A 1 216 ? -27.859 -19.728 9.752 1 59.81 216 ASP A C 1
ATOM 1686 O O . ASP A 1 216 ? -27.201 -19.36 10.727 1 59.81 216 ASP A O 1
ATOM 1690 N N . PRO A 1 217 ? -28.942 -19.046 9.312 1 57.14 217 PRO A N 1
ATOM 1691 C CA . PRO A 1 217 ? -29.437 -17.918 10.104 1 57.14 217 PRO A CA 1
ATOM 1692 C C . PRO A 1 217 ? -29.707 -18.292 11.56 1 57.14 217 PRO A C 1
ATOM 1694 O O . PRO A 1 217 ? -29.742 -17.417 12.429 1 57.14 217 PRO A O 1
ATOM 1697 N N . GLN A 1 218 ? -30.055 -19.461 11.899 1 57.95 218 GLN A N 1
ATOM 1698 C CA . GLN A 1 218 ? -30.438 -19.862 13.248 1 57.95 218 GLN A CA 1
ATOM 1699 C C . GLN A 1 218 ? -29.21 -20.051 14.135 1 57.95 218 GLN A C 1
ATOM 1701 O O . GLN A 1 218 ? -29.328 -20.123 15.36 1 57.95 218 GLN A O 1
ATOM 1706 N N . VAL A 1 219 ? -28.193 -20.282 13.589 1 51.32 219 VAL A N 1
ATOM 1707 C CA . VAL A 1 219 ? -27.038 -20.502 14.454 1 51.32 219 VAL A CA 1
ATOM 1708 C C . VAL A 1 219 ? -26.37 -19.167 14.773 1 51.32 219 VAL A C 1
ATOM 1710 O O . VAL A 1 219 ? -25.928 -18.455 13.869 1 51.32 219 VAL A O 1
ATOM 1713 N N . LYS A 1 220 ? -26.854 -18.608 15.873 1 47.43 220 LYS A N 1
ATOM 1714 C CA . LYS A 1 220 ? -26.273 -17.453 16.551 1 47.43 220 LYS A CA 1
ATOM 1715 C C . LYS A 1 220 ? -24.844 -17.742 17.002 1 47.43 220 LYS A C 1
ATOM 1717 O O . LYS A 1 220 ? -24.574 -18.79 17.593 1 47.43 220 LYS A O 1
ATOM 1722 N N . GLY A 1 221 ? -23.67 -17.185 16.456 1 46.31 221 GLY A N 1
ATOM 1723 C CA . GLY A 1 221 ? -22.245 -17.3 16.723 1 46.31 221 GLY A CA 1
ATOM 1724 C C . GLY A 1 221 ? -21.437 -17.68 15.496 1 46.31 221 GLY A C 1
ATOM 1725 O O . GLY A 1 221 ? -21.931 -17.592 14.37 1 46.31 221 GLY A O 1
ATOM 1726 N N . PHE A 1 222 ? -20.1 -17.91 15.74 1 42.91 222 PHE A N 1
ATOM 1727 C CA . PHE A 1 222 ? -19.123 -18.276 14.721 1 42.91 222 PHE A CA 1
ATOM 1728 C C . PHE A 1 222 ? -19.449 -19.639 14.123 1 42.91 222 PHE A C 1
ATOM 1730 O O . PHE A 1 222 ? -19.377 -20.658 14.813 1 42.91 222 PHE A O 1
ATOM 1737 N N . SER A 1 223 ? -20.428 -19.843 13.541 1 47.04 223 SER A N 1
ATOM 1738 C CA . SER A 1 223 ? -20.493 -21.146 12.887 1 47.04 223 SER A CA 1
ATOM 1739 C C . SER A 1 223 ? -19.503 -21.233 11.73 1 47.04 223 SER A C 1
ATOM 1741 O O . SER A 1 223 ? -19.483 -20.364 10.856 1 47.04 223 SER A O 1
ATOM 1743 N N . VAL A 1 224 ? -18.415 -21.841 12.027 1 47.27 224 VAL A N 1
ATOM 1744 C CA . VAL A 1 224 ? -17.411 -22.133 11.01 1 47.27 224 VAL A CA 1
ATOM 1745 C C . VAL A 1 224 ? -18.085 -22.713 9.769 1 47.27 224 VAL A C 1
ATOM 1747 O O . VAL A 1 224 ? -18.707 -23.776 9.831 1 47.27 224 VAL A O 1
ATOM 1750 N N . THR A 1 225 ? -18.743 -21.84 8.931 1 57.7 225 THR A N 1
ATOM 1751 C CA . THR A 1 225 ? -19.161 -22.347 7.629 1 57.7 225 THR A CA 1
ATOM 1752 C C . THR A 1 225 ? -18.121 -23.309 7.063 1 57.7 225 THR A C 1
ATOM 1754 O O . THR A 1 225 ? -16.925 -23.009 7.062 1 57.7 225 THR A O 1
ATOM 1757 N N . LYS A 1 226 ? -18.435 -24.483 6.683 1 66.27 226 LYS A N 1
ATOM 1758 C CA . LYS A 1 226 ? -17.563 -25.574 6.257 1 66.27 226 LYS A CA 1
ATOM 1759 C C . LYS A 1 226 ? -16.446 -25.063 5.352 1 66.27 226 LYS A C 1
ATOM 1761 O O . LYS A 1 226 ? -16.696 -24.669 4.211 1 66.27 226 LYS A O 1
ATOM 1766 N N . ARG A 1 227 ? -15.235 -25.018 5.869 1 80.56 227 ARG A N 1
ATOM 1767 C CA . ARG A 1 227 ? -13.897 -24.834 5.318 1 80.56 227 ARG A CA 1
ATOM 1768 C C . ARG A 1 227 ? -13.738 -23.441 4.717 1 80.56 227 ARG A C 1
ATOM 1770 O O . ARG A 1 227 ? -12.709 -23.134 4.111 1 80.56 227 ARG A O 1
ATOM 1777 N N . ARG A 1 228 ? -14.802 -22.495 4.797 1 83.7 228 ARG A N 1
ATOM 1778 C CA . ARG A 1 228 ? -14.724 -21.16 4.212 1 83.7 228 ARG A CA 1
ATOM 1779 C C . ARG A 1 228 ? -13.606 -20.346 4.854 1 83.7 228 ARG A C 1
ATOM 1781 O O . ARG A 1 228 ? -12.988 -19.505 4.198 1 83.7 228 ARG A O 1
ATOM 1788 N N . TRP A 1 229 ? -13.302 -20.677 6.029 1 86.63 229 TRP A N 1
ATOM 1789 C CA . TRP A 1 229 ? -12.273 -19.93 6.744 1 86.63 229 TRP A CA 1
ATOM 1790 C C . TRP A 1 229 ? -10.914 -20.092 6.071 1 86.63 229 TRP A C 1
ATOM 1792 O O . TRP A 1 229 ? -10.07 -19.196 6.137 1 86.63 229 TRP A O 1
ATOM 1802 N N . VAL A 1 230 ? -10.721 -21.17 5.37 1 92.08 230 VAL A N 1
ATOM 1803 C CA . VAL A 1 230 ? -9.433 -21.468 4.752 1 92.08 230 VAL A CA 1
ATOM 1804 C C . VAL A 1 230 ? -9.121 -20.425 3.68 1 92.08 230 VAL A C 1
ATOM 1806 O O . VAL A 1 230 ? -8.025 -19.861 3.654 1 92.08 230 VAL A O 1
ATOM 1809 N N . VAL A 1 231 ? -10.108 -20.152 2.804 1 94.29 231 VAL A N 1
ATOM 1810 C CA . VAL A 1 231 ? -9.882 -19.204 1.718 1 94.29 231 VAL A CA 1
ATOM 1811 C C . VAL A 1 231 ? -9.777 -17.788 2.281 1 94.29 231 VAL A C 1
ATOM 1813 O O . VAL A 1 231 ? -9.021 -16.962 1.764 1 94.29 231 VAL A O 1
ATOM 1816 N N . GLU A 1 232 ? -10.55 -17.499 3.372 1 90.39 232 GLU A N 1
ATOM 1817 C CA . GLU A 1 232 ? -10.44 -16.2 4.027 1 90.39 232 GLU A CA 1
ATOM 1818 C C . GLU A 1 232 ? -9.05 -15.999 4.626 1 90.39 232 GLU A C 1
ATOM 1820 O O . GLU A 1 232 ? -8.494 -14.901 4.562 1 90.39 232 GLU A O 1
ATOM 1825 N N . ARG A 1 233 ? -8.504 -17.03 5.162 1 92.35 233 ARG A N 1
ATOM 1826 C CA . ARG A 1 233 ? -7.146 -16.984 5.694 1 92.35 233 ARG A CA 1
ATOM 1827 C C . ARG A 1 233 ? -6.13 -16.746 4.582 1 92.35 233 ARG A C 1
ATOM 1829 O O . ARG A 1 233 ? -5.185 -15.974 4.752 1 92.35 233 ARG A O 1
ATOM 1836 N N . THR A 1 234 ? -6.309 -17.44 3.45 1 95.62 234 THR A N 1
ATOM 1837 C CA . THR A 1 234 ? -5.42 -17.243 2.31 1 95.62 234 THR A CA 1
ATOM 1838 C C . THR A 1 234 ? -5.461 -15.793 1.837 1 95.62 234 THR A C 1
ATOM 1840 O O . THR A 1 234 ? -4.416 -15.18 1.604 1 95.62 234 THR A O 1
ATOM 1843 N N . LEU A 1 235 ? -6.637 -15.259 1.693 1 94.56 235 LEU A N 1
ATOM 1844 C CA . LEU A 1 235 ? -6.772 -13.857 1.312 1 94.56 235 LEU A CA 1
ATOM 1845 C C . LEU A 1 235 ? -6.087 -12.949 2.329 1 94.56 235 LEU A C 1
ATOM 1847 O O . LEU A 1 235 ? -5.493 -11.934 1.959 1 94.56 235 LEU A O 1
ATOM 1851 N N . GLY A 1 236 ? -6.169 -13.33 3.609 1 91.73 236 GLY A N 1
ATOM 1852 C CA . GLY A 1 236 ? -5.455 -12.599 4.643 1 91.73 236 GLY A CA 1
ATOM 1853 C C . GLY A 1 236 ? -3.95 -12.617 4.455 1 91.73 236 GLY A C 1
ATOM 1854 O O . GLY A 1 236 ? -3.281 -11.601 4.659 1 91.73 236 GLY A O 1
ATOM 1855 N N . TRP A 1 237 ? -3.427 -13.782 4.056 1 92.84 237 TRP A N 1
ATOM 1856 C CA . TRP A 1 237 ? -1.994 -13.902 3.809 1 92.84 237 TRP A CA 1
ATOM 1857 C C . TRP A 1 237 ? -1.556 -12.968 2.685 1 92.84 237 TRP A C 1
ATOM 1859 O O . TRP A 1 237 ? -0.473 -12.381 2.745 1 92.84 237 TRP A O 1
ATOM 1869 N N . LEU A 1 238 ? -2.387 -12.879 1.663 1 94.51 238 LEU A N 1
ATOM 1870 C CA . LEU A 1 238 ? -2.058 -12.034 0.521 1 94.51 238 LEU A CA 1
ATOM 1871 C C . LEU A 1 238 ? -1.959 -10.57 0.938 1 94.51 238 LEU A C 1
ATOM 1873 O O . LEU A 1 238 ? -1.124 -9.827 0.417 1 94.51 238 LEU A O 1
ATOM 1877 N N . MET A 1 239 ? -2.741 -10.191 1.945 1 91.58 239 MET A N 1
ATOM 1878 C CA . MET A 1 239 ? -2.801 -8.79 2.354 1 91.58 239 MET A CA 1
ATOM 1879 C C . MET A 1 239 ? -1.555 -8.399 3.141 1 91.58 239 MET A C 1
ATOM 1881 O O . MET A 1 239 ? -1.303 -7.214 3.365 1 91.58 239 MET A O 1
ATOM 1885 N N . HIS A 1 240 ? -0.761 -9.39 3.516 1 90.65 240 HIS A N 1
ATOM 1886 C CA . HIS A 1 240 ? 0.514 -9.083 4.154 1 90.65 240 HIS A CA 1
ATOM 1887 C C . HIS A 1 240 ? 1.522 -8.549 3.142 1 90.65 240 HIS A C 1
ATOM 1889 O O . HIS A 1 240 ? 2.557 -7.997 3.523 1 90.65 240 HIS A O 1
ATOM 1895 N N . HIS A 1 241 ? 1.241 -8.824 1.979 1 95.59 241 HIS A N 1
ATOM 1896 C CA . HIS A 1 241 ? 2.023 -8.222 0.904 1 95.59 241 HIS A CA 1
ATOM 1897 C C . HIS A 1 241 ? 1.422 -6.891 0.465 1 95.59 241 HIS A C 1
ATOM 1899 O O . HIS A 1 241 ? 0.341 -6.859 -0.129 1 95.59 241 HIS A O 1
ATOM 1905 N N . ARG A 1 242 ? 2.139 -5.874 0.654 1 94.87 242 ARG A N 1
ATOM 1906 C CA . ARG A 1 242 ? 1.588 -4.533 0.482 1 94.87 242 ARG A CA 1
ATOM 1907 C C . ARG A 1 242 ? 1.287 -4.249 -0.985 1 94.87 242 ARG A C 1
ATOM 1909 O O . ARG A 1 242 ? 0.459 -3.391 -1.3 1 94.87 242 ARG A O 1
ATOM 1916 N N . ARG A 1 243 ? 1.969 -4.988 -1.861 1 96.33 243 ARG A N 1
ATOM 1917 C CA . ARG A 1 243 ? 1.7 -4.841 -3.288 1 96.33 243 ARG A CA 1
ATOM 1918 C C . ARG A 1 243 ? 0.277 -5.273 -3.624 1 96.33 243 ARG A C 1
ATOM 1920 O O . ARG A 1 243 ? -0.278 -4.86 -4.646 1 96.33 243 ARG A O 1
ATOM 1927 N N . LEU A 1 244 ? -0.311 -6.005 -2.72 1 96.19 244 LEU A N 1
ATOM 1928 C CA . LEU A 1 244 ? -1.617 -6.586 -3.008 1 96.19 244 LEU A CA 1
ATOM 1929 C C . LEU A 1 244 ? -2.714 -5.878 -2.22 1 96.19 244 LEU A C 1
ATOM 1931 O O . LEU A 1 244 ? -3.887 -6.248 -2.31 1 96.19 244 LEU A O 1
ATOM 1935 N N . ALA A 1 245 ? -2.362 -4.842 -1.467 1 92.81 245 ALA A N 1
ATOM 1936 C CA . ALA A 1 245 ? -3.348 -4.078 -0.707 1 92.81 245 ALA A CA 1
ATOM 1937 C C . ALA A 1 245 ? -4.198 -3.209 -1.63 1 92.81 245 ALA A C 1
ATOM 1939 O O . ALA A 1 245 ? -5.316 -2.826 -1.276 1 92.81 245 ALA A O 1
ATOM 1940 N N . ARG A 1 246 ? -3.691 -2.877 -2.637 1 93.87 246 ARG A N 1
ATOM 1941 C CA . ARG A 1 246 ? -4.27 -2.163 -3.77 1 93.87 246 ARG A CA 1
ATOM 1942 C C . ARG A 1 246 ? -3.689 -2.665 -5.088 1 93.87 246 ARG A C 1
ATOM 1944 O O . ARG A 1 246 ? -2.527 -3.073 -5.144 1 93.87 246 ARG A O 1
ATOM 1951 N N . ASP A 1 247 ? -4.516 -2.766 -6.068 1 93.87 247 ASP A N 1
ATOM 1952 C CA . ASP A 1 247 ? -3.985 -3.255 -7.336 1 93.87 247 ASP A CA 1
ATOM 1953 C C . ASP A 1 247 ? -3.293 -2.135 -8.11 1 93.87 247 ASP A C 1
ATOM 1955 O O . ASP A 1 247 ? -3.946 -1.196 -8.571 1 93.87 247 ASP A O 1
ATOM 1959 N N . TYR A 1 248 ? -2.006 -2.288 -8.255 1 93.93 248 TYR A N 1
ATOM 1960 C CA . TYR A 1 248 ? -1.192 -1.272 -8.913 1 93.93 248 TYR A CA 1
ATOM 1961 C C . TYR A 1 248 ? -0.831 -1.696 -10.331 1 93.93 248 TYR A C 1
ATOM 1963 O O . TYR A 1 248 ? -0.122 -0.977 -11.04 1 93.93 248 TYR A O 1
ATOM 1971 N N . GLU A 1 249 ? -1.285 -2.864 -10.734 1 94.21 249 GLU A N 1
ATOM 1972 C CA . GLU A 1 249 ? -0.803 -3.449 -11.982 1 94.21 249 GLU A CA 1
ATOM 1973 C C . GLU A 1 249 ? -1.648 -2.992 -13.168 1 94.21 249 GLU A C 1
ATOM 1975 O O . GLU A 1 249 ? -2.875 -3.112 -13.146 1 94.21 249 GLU A O 1
ATOM 1980 N N . THR A 1 250 ? -0.966 -2.549 -14.168 1 91.7 250 THR A N 1
ATOM 1981 C CA . THR A 1 250 ? -1.658 -2.15 -15.388 1 91.7 250 THR A CA 1
ATOM 1982 C C . THR A 1 250 ? -2.324 -3.353 -16.05 1 91.7 250 THR A C 1
ATOM 1984 O O . THR A 1 250 ? -3.443 -3.25 -16.557 1 91.7 250 THR A O 1
ATOM 1987 N N . LEU A 1 251 ? -1.649 -4.46 -15.989 1 93.68 251 LEU A N 1
ATOM 1988 C CA . LEU A 1 251 ? -2.16 -5.67 -16.624 1 93.68 251 LEU A CA 1
ATOM 1989 C C . LEU A 1 251 ? -2.702 -6.643 -15.581 1 93.68 251 LEU A C 1
ATOM 1991 O O . LEU A 1 251 ? -2.023 -6.946 -14.597 1 93.68 251 LEU A O 1
ATOM 1995 N N . PRO A 1 252 ? -3.908 -7.191 -15.864 1 94.46 252 PRO A N 1
ATOM 1996 C CA . PRO A 1 252 ? -4.449 -8.187 -14.937 1 94.46 252 PRO A CA 1
ATOM 1997 C C . PRO A 1 252 ? -3.517 -9.382 -14.745 1 94.46 252 PRO A C 1
ATOM 1999 O O . PRO A 1 252 ? -3.408 -9.913 -13.637 1 94.46 252 PRO A O 1
ATOM 2002 N N . GLY A 1 253 ? -2.874 -9.789 -15.849 1 95.98 253 GLY A N 1
ATOM 2003 C CA . GLY A 1 253 ? -1.936 -10.897 -15.76 1 95.98 253 GLY A CA 1
ATOM 2004 C C . GLY A 1 253 ? -0.803 -10.644 -14.783 1 95.98 253 GLY A C 1
ATOM 2005 O O . GLY A 1 253 ? -0.351 -11.563 -14.097 1 95.98 253 GLY A O 1
ATOM 2006 N N . ASN A 1 254 ? -0.323 -9.405 -14.748 1 96.97 254 ASN A N 1
ATOM 2007 C CA . ASN A 1 254 ? 0.711 -9.051 -13.782 1 96.97 254 ASN A CA 1
ATOM 2008 C C . ASN A 1 254 ? 0.187 -9.116 -12.35 1 96.97 254 ASN A C 1
ATOM 2010 O O . ASN A 1 254 ? 0.917 -9.5 -11.434 1 96.97 254 ASN A O 1
ATOM 2014 N N . SER A 1 255 ? -1.069 -8.708 -12.187 1 97.16 255 SER A N 1
ATOM 2015 C CA . SER A 1 255 ? -1.691 -8.82 -10.872 1 97.16 255 SER A CA 1
ATOM 2016 C C . SER A 1 255 ? -1.764 -10.273 -10.417 1 97.16 255 SER A C 1
ATOM 2018 O O . SER A 1 255 ? -1.443 -10.587 -9.268 1 97.16 255 SER A O 1
ATOM 2020 N N . GLU A 1 256 ? -2.152 -11.127 -11.299 1 98.31 256 GLU A N 1
ATOM 2021 C CA . GLU A 1 256 ? -2.195 -12.555 -10.999 1 98.31 256 GLU A CA 1
ATOM 2022 C C . GLU A 1 256 ? -0.814 -13.08 -10.614 1 98.31 256 GLU A C 1
ATOM 2024 O O . GLU A 1 256 ? -0.683 -13.866 -9.673 1 98.31 256 GLU A O 1
ATOM 2029 N N . SER A 1 257 ? 0.185 -12.598 -11.319 1 98.57 257 SER A N 1
ATOM 2030 C CA . SER A 1 257 ? 1.551 -13.027 -11.041 1 98.57 257 SER A CA 1
ATOM 2031 C C . SER A 1 257 ? 2.003 -12.575 -9.657 1 98.57 257 SER A C 1
ATOM 2033 O O . SER A 1 257 ? 2.683 -13.318 -8.946 1 98.57 257 SER A O 1
ATOM 2035 N N . MET A 1 258 ? 1.641 -11.368 -9.267 1 98.57 258 MET A N 1
ATOM 2036 C CA . MET A 1 258 ? 2.002 -10.868 -7.944 1 98.57 258 MET A CA 1
ATOM 2037 C C . MET A 1 258 ? 1.352 -11.707 -6.849 1 98.57 258 MET A C 1
ATOM 2039 O O . MET A 1 258 ? 1.964 -11.962 -5.811 1 98.57 258 MET A O 1
ATOM 2043 N N . ILE A 1 259 ? 0.133 -12.127 -7.077 1 98.6 259 ILE A N 1
ATOM 2044 C CA . ILE A 1 259 ? -0.561 -12.992 -6.129 1 98.6 259 ILE A CA 1
ATOM 2045 C C . ILE A 1 259 ? 0.157 -14.337 -6.038 1 98.6 259 ILE A C 1
ATOM 2047 O O . ILE A 1 259 ? 0.415 -14.837 -4.941 1 98.6 259 ILE A O 1
ATOM 2051 N N . THR A 1 260 ? 0.483 -14.875 -7.195 1 98.71 260 THR A N 1
ATOM 2052 C CA . THR A 1 260 ? 1.183 -16.153 -7.25 1 98.71 260 THR A CA 1
ATOM 2053 C C . THR A 1 260 ? 2.528 -16.065 -6.535 1 98.71 260 THR A C 1
ATOM 2055 O O . THR A 1 260 ? 2.916 -16.986 -5.814 1 98.71 260 THR A O 1
ATOM 2058 N N . LEU A 1 261 ? 3.188 -14.978 -6.707 1 98.5 261 LEU A N 1
ATOM 2059 C CA . LEU A 1 261 ? 4.477 -14.755 -6.061 1 98.5 261 LEU A CA 1
ATOM 2060 C C . LEU A 1 261 ? 4.331 -14.754 -4.543 1 98.5 261 LEU A C 1
ATOM 2062 O O . LEU A 1 261 ? 5.188 -15.285 -3.833 1 98.5 261 LEU A O 1
ATOM 2066 N N . ALA A 1 262 ? 3.32 -14.092 -4.067 1 97.97 262 ALA A N 1
ATOM 2067 C CA . ALA A 1 262 ? 3.064 -14.096 -2.629 1 97.97 262 ALA A CA 1
ATOM 2068 C C . ALA A 1 262 ? 2.905 -15.52 -2.104 1 97.97 262 ALA A C 1
ATOM 2070 O O . ALA A 1 262 ? 3.421 -15.856 -1.036 1 97.97 262 ALA A O 1
ATOM 2071 N N . MET A 1 263 ? 2.237 -16.337 -2.847 1 97.99 263 MET A N 1
ATOM 2072 C CA . MET A 1 263 ? 2.025 -17.723 -2.441 1 97.99 263 MET A CA 1
ATOM 2073 C C . MET A 1 263 ? 3.327 -18.514 -2.506 1 97.99 263 MET A C 1
ATOM 2075 O O . MET A 1 263 ? 3.608 -19.329 -1.624 1 97.99 263 MET A O 1
ATOM 2079 N N . ILE A 1 264 ? 4.094 -18.271 -3.56 1 98.27 264 ILE A N 1
ATOM 2080 C CA . ILE A 1 264 ? 5.392 -18.924 -3.685 1 98.27 264 ILE A CA 1
ATOM 2081 C C . ILE A 1 264 ? 6.239 -18.63 -2.449 1 98.27 264 ILE A C 1
ATOM 2083 O O . ILE A 1 264 ? 6.869 -19.532 -1.891 1 98.27 264 ILE A O 1
ATOM 2087 N N . ASP A 1 265 ? 6.241 -17.363 -2.079 1 96.88 265 ASP A N 1
ATOM 2088 C CA . ASP A 1 265 ? 6.985 -16.972 -0.886 1 96.88 265 ASP A CA 1
ATOM 2089 C C . ASP A 1 265 ? 6.484 -17.726 0.345 1 96.88 265 ASP A C 1
ATOM 2091 O O . ASP A 1 265 ? 7.282 -18.243 1.129 1 96.88 265 ASP A O 1
ATOM 2095 N N . ASN A 1 266 ? 5.215 -17.771 0.53 1 95.11 266 ASN A N 1
ATOM 2096 C CA . ASN A 1 266 ? 4.601 -18.476 1.65 1 95.11 266 ASN A CA 1
ATOM 2097 C C . ASN A 1 266 ? 4.942 -19.963 1.631 1 95.11 266 ASN A C 1
ATOM 2099 O O . ASN A 1 266 ? 5.293 -20.537 2.664 1 95.11 266 ASN A O 1
ATOM 2103 N N . LEU A 1 267 ? 4.862 -20.611 0.476 1 97.04 267 LEU A N 1
ATOM 2104 C CA . LEU A 1 267 ? 5.13 -22.036 0.317 1 97.04 267 LEU A CA 1
ATOM 2105 C C . LEU A 1 267 ? 6.583 -22.356 0.649 1 97.04 267 LEU A C 1
ATOM 2107 O O . LEU A 1 267 ? 6.863 -23.32 1.365 1 97.04 267 LEU A O 1
ATOM 2111 N N . ALA A 1 268 ? 7.467 -21.527 0.123 1 97.15 268 ALA A N 1
ATOM 2112 C CA . ALA A 1 268 ? 8.888 -21.742 0.384 1 97.15 268 ALA A CA 1
ATOM 2113 C C . ALA A 1 268 ? 9.192 -21.645 1.876 1 97.15 268 ALA A C 1
ATOM 2115 O O . ALA A 1 268 ? 10.001 -22.414 2.402 1 97.15 268 ALA A O 1
ATOM 2116 N N . ARG A 1 269 ? 8.536 -20.76 2.537 1 94.98 269 ARG A N 1
ATOM 2117 C CA . ARG A 1 269 ? 8.739 -20.608 3.974 1 94.98 269 ARG A CA 1
ATOM 2118 C C . ARG A 1 269 ? 8.195 -21.813 4.734 1 94.98 269 ARG A C 1
ATOM 2120 O O . ARG A 1 269 ? 8.811 -22.277 5.695 1 94.98 269 ARG A O 1
ATOM 2127 N N . ARG A 1 270 ? 7.107 -22.3 4.306 1 92.63 270 ARG A N 1
ATOM 2128 C CA . ARG A 1 270 ? 6.511 -23.47 4.944 1 92.63 270 ARG A CA 1
ATOM 2129 C C . ARG A 1 270 ? 7.417 -24.689 4.807 1 92.63 270 ARG A C 1
ATOM 2131 O O . ARG A 1 270 ? 7.555 -25.475 5.747 1 92.63 270 ARG A O 1
ATOM 2138 N N . LEU A 1 271 ? 8.019 -24.823 3.705 1 95.66 271 LEU A N 1
ATOM 2139 C CA . LEU A 1 271 ? 8.841 -25.991 3.407 1 95.66 271 LEU A CA 1
ATOM 2140 C C . LEU A 1 271 ? 10.171 -25.923 4.151 1 95.66 271 LEU A C 1
ATOM 2142 O O . LEU A 1 271 ? 10.825 -26.948 4.355 1 95.66 271 LEU A O 1
ATOM 2146 N N . THR A 1 272 ? 10.588 -24.72 4.545 1 95.25 272 THR A N 1
ATOM 2147 C CA . THR A 1 272 ? 11.882 -24.556 5.197 1 95.25 272 THR A CA 1
ATOM 2148 C C . THR A 1 272 ? 11.704 -24.176 6.664 1 95.25 272 THR A C 1
ATOM 2150 O O . THR A 1 272 ? 12.673 -23.834 7.345 1 95.25 272 THR A O 1
ATOM 2153 N N . ASP A 1 273 ? 10.46 -24.109 7.184 1 90.15 273 ASP A N 1
ATOM 2154 C CA . ASP A 1 273 ? 10.097 -23.8 8.564 1 90.15 273 ASP A CA 1
ATOM 2155 C C . ASP A 1 273 ? 10.594 -22.413 8.965 1 90.15 273 ASP A C 1
ATOM 2157 O O . ASP A 1 273 ? 11.182 -22.243 10.035 1 90.15 273 ASP A O 1
ATOM 2161 N N . GLU A 1 274 ? 10.507 -21.587 8.008 1 88.09 274 GLU A N 1
ATOM 2162 C CA . GLU A 1 274 ? 10.87 -20.197 8.267 1 88.09 274 GLU A CA 1
ATOM 2163 C C . GLU A 1 274 ? 9.632 -19.34 8.515 1 88.09 274 GLU A C 1
ATOM 2165 O O . GLU A 1 274 ? 8.583 -19.566 7.909 1 88.09 274 GLU A O 1
ATOM 2170 N N . ASN A 1 275 ? 9.683 -18.581 9.569 1 70.76 275 ASN A N 1
ATOM 2171 C CA . ASN A 1 275 ? 8.539 -17.724 9.861 1 70.76 275 ASN A CA 1
ATOM 2172 C C . ASN A 1 275 ? 8.642 -16.385 9.136 1 70.76 275 ASN A C 1
ATOM 2174 O O . ASN A 1 275 ? 9.744 -15.897 8.879 1 70.76 275 ASN A O 1
ATOM 2178 N N . THR A 1 276 ? 7.578 -16.117 8.533 1 60.36 276 THR A N 1
ATOM 2179 C CA . THR A 1 276 ? 7.552 -14.748 8.03 1 60.36 276 THR A CA 1
ATOM 2180 C C . THR A 1 276 ? 7.515 -13.749 9.183 1 60.36 276 THR A C 1
ATOM 2182 O O . THR A 1 276 ? 6.758 -13.926 10.141 1 60.36 276 THR A O 1
ATOM 2185 N N . PRO A 1 277 ? 8.471 -12.866 9.327 1 51.11 277 PRO A N 1
ATOM 2186 C CA . PRO A 1 277 ? 8.349 -11.892 10.415 1 51.11 277 PRO A CA 1
ATOM 2187 C C . PRO A 1 277 ? 6.974 -11.231 10.464 1 51.11 277 PRO A C 1
ATOM 2189 O O . PRO A 1 277 ? 6.5 -10.707 9.452 1 51.11 277 PRO A O 1
ATOM 2192 N N . THR A 1 278 ? 6.049 -11.982 11.162 1 51.81 278 THR A N 1
ATOM 2193 C CA . THR A 1 278 ? 4.753 -11.331 11.321 1 51.81 278 THR A CA 1
ATOM 2194 C C . THR A 1 278 ? 4.894 -10.029 12.105 1 51.81 278 THR A C 1
ATOM 2196 O O . THR A 1 278 ? 5.808 -9.885 12.919 1 51.81 278 THR A O 1
ATOM 2199 N N . TRP A 1 279 ? 4.544 -8.969 11.581 1 46.33 279 TRP A N 1
ATOM 2200 C CA . TRP A 1 279 ? 4.709 -7.647 12.177 1 46.33 279 TRP A CA 1
ATOM 2201 C C . TRP A 1 279 ? 4.153 -7.618 13.597 1 46.33 279 TRP A C 1
ATOM 2203 O O . TRP A 1 279 ? 4.381 -6.66 14.34 1 46.33 279 TRP A O 1
ATOM 2213 N N . ARG A 1 280 ? 3.189 -8.525 13.953 1 43.48 280 ARG A N 1
ATOM 2214 C CA . ARG A 1 280 ? 2.707 -8.33 15.316 1 43.48 280 ARG A CA 1
ATOM 2215 C C . ARG A 1 280 ? 3.726 -8.829 16.335 1 43.48 280 ARG A C 1
ATOM 2217 O O . ARG A 1 280 ? 4.173 -9.976 16.263 1 43.48 280 ARG A O 1
ATOM 2224 N N . ASP A 1 281 ? 4.497 -7.958 16.785 1 36.44 281 ASP A N 1
ATOM 2225 C CA . ASP A 1 281 ? 5.313 -8.412 17.907 1 36.44 281 ASP A CA 1
ATOM 2226 C C . ASP A 1 281 ? 4.519 -9.34 18.824 1 36.44 281 ASP A C 1
ATOM 2228 O O . ASP A 1 281 ? 3.352 -9.077 19.121 1 36.44 281 ASP A O 1
ATOM 2232 N N . PRO A 1 282 ? 4.869 -10.61 19.047 1 34.79 282 PRO A N 1
ATOM 2233 C CA . PRO A 1 282 ? 4.161 -11.296 20.13 1 34.79 282 PRO A CA 1
ATOM 2234 C C . PRO A 1 282 ? 3.917 -10.396 21.339 1 34.79 282 PRO A C 1
ATOM 2236 O O . PRO A 1 282 ? 4.815 -9.66 21.757 1 34.79 282 PRO A O 1
ATOM 2239 N N . GLN A 1 283 ? 2.687 -9.868 21.538 1 29.93 283 GLN A N 1
ATOM 2240 C CA . GLN A 1 283 ? 2.426 -9.214 22.815 1 29.93 283 GLN A CA 1
ATOM 2241 C C . GLN A 1 283 ? 3.135 -9.935 23.958 1 29.93 283 GLN A C 1
ATOM 2243 O O . GLN A 1 283 ? 3.048 -11.16 24.075 1 29.93 283 GLN A O 1
ATOM 2248 N N . ILE A 1 284 ? 4.262 -9.4 24.358 1 26.43 284 ILE A N 1
ATOM 2249 C CA . ILE A 1 284 ? 4.742 -9.853 25.659 1 26.43 284 ILE A CA 1
ATOM 2250 C C . ILE A 1 284 ? 3.574 -9.935 26.64 1 26.43 284 ILE A C 1
ATOM 2252 O O . ILE A 1 284 ? 2.956 -8.919 26.965 1 26.43 284 ILE A O 1
ATOM 2256 N N . THR A 1 285 ? 2.838 -11.036 26.689 1 20.17 285 THR A N 1
ATOM 2257 C CA . THR A 1 285 ? 2.227 -11.289 27.989 1 20.17 285 THR A CA 1
ATOM 2258 C C . THR A 1 285 ? 3.293 -11.406 29.075 1 20.17 285 THR A C 1
ATOM 2260 O O . THR A 1 285 ? 4.361 -11.975 28.844 1 20.17 285 THR A O 1
ATOM 2263 N N . MET B 1 1 ? 31.23 11.56 2.029 1 40.27 1 MET B N 1
ATOM 2264 C CA . MET B 1 1 ? 30.201 10.524 2.032 1 40.27 1 MET B CA 1
ATOM 2265 C C . MET B 1 1 ? 29.615 10.336 0.636 1 40.27 1 MET B C 1
ATOM 2267 O O . MET B 1 1 ? 29.2 11.304 -0.004 1 40.27 1 MET B O 1
ATOM 2271 N N . THR B 1 2 ? 29.968 9.39 -0.161 1 53.55 2 THR B N 1
ATOM 2272 C CA . THR B 1 2 ? 29.588 9.157 -1.55 1 53.55 2 THR B CA 1
ATOM 2273 C C . THR B 1 2 ? 28.081 9.314 -1.732 1 53.55 2 THR B C 1
ATOM 2275 O O . THR B 1 2 ? 27.296 8.764 -0.956 1 53.55 2 THR B O 1
ATOM 2278 N N . GLU B 1 3 ? 27.641 10.403 -2.405 1 75.98 3 GLU B N 1
ATOM 2279 C CA . GLU B 1 3 ? 26.258 10.797 -2.655 1 75.98 3 GLU B CA 1
ATOM 2280 C C . GLU B 1 3 ? 25.452 9.641 -3.242 1 75.98 3 GLU B C 1
ATOM 2282 O O . GLU B 1 3 ? 25.87 9.02 -4.221 1 75.98 3 GLU B O 1
ATOM 2287 N N . ARG B 1 4 ? 24.597 9.118 -2.502 1 87.22 4 ARG B N 1
ATOM 2288 C CA . ARG B 1 4 ? 23.746 8.039 -2.996 1 87.22 4 ARG B CA 1
ATOM 2289 C C . ARG B 1 4 ? 22.934 8.493 -4.205 1 87.22 4 ARG B C 1
ATOM 2291 O O . ARG B 1 4 ? 22.73 9.691 -4.408 1 87.22 4 ARG B O 1
ATOM 2298 N N . ARG B 1 5 ? 22.707 7.541 -5.108 1 92.53 5 ARG B N 1
ATOM 2299 C CA . ARG B 1 5 ? 21.786 7.828 -6.203 1 92.53 5 ARG B CA 1
ATOM 2300 C C . ARG B 1 5 ? 20.417 8.24 -5.674 1 92.53 5 ARG B C 1
ATOM 2302 O O . ARG B 1 5 ? 19.905 7.639 -4.727 1 92.53 5 ARG B O 1
ATOM 2309 N N . ALA B 1 6 ? 19.861 9.198 -6.264 1 94.9 6 ALA B N 1
ATOM 2310 C CA . ALA B 1 6 ? 18.615 9.792 -5.785 1 94.9 6 ALA B CA 1
ATOM 2311 C C . ALA B 1 6 ? 17.419 8.909 -6.13 1 94.9 6 ALA B C 1
ATOM 2313 O O . ALA B 1 6 ? 17.39 8.277 -7.188 1 94.9 6 ALA B O 1
ATOM 2314 N N . TYR B 1 7 ? 16.531 8.842 -5.238 1 96.39 7 TYR B N 1
ATOM 2315 C CA . TYR B 1 7 ? 15.204 8.317 -5.538 1 96.39 7 TYR B CA 1
ATOM 2316 C C . TYR B 1 7 ? 14.273 9.427 -6.011 1 96.39 7 TYR B C 1
ATOM 2318 O O . TYR B 1 7 ? 14.498 10.603 -5.715 1 96.39 7 TYR B O 1
ATOM 2326 N N . PRO B 1 8 ? 13.191 9.053 -6.745 1 94.17 8 PRO B N 1
ATOM 2327 C CA . PRO B 1 8 ? 12.282 10.071 -7.278 1 94.17 8 PRO B CA 1
ATOM 2328 C C . PRO B 1 8 ? 11.666 10.942 -6.186 1 94.17 8 PRO B C 1
ATOM 2330 O O . PRO B 1 8 ? 11.276 12.083 -6.448 1 94.17 8 PRO B O 1
ATOM 2333 N N . SER B 1 9 ? 11.587 10.529 -4.928 1 95.25 9 SER B N 1
ATOM 2334 C CA . SER B 1 9 ? 10.948 11.264 -3.842 1 95.25 9 SER B CA 1
ATOM 2335 C C . SER B 1 9 ? 11.936 12.197 -3.149 1 95.25 9 SER B C 1
ATOM 2337 O O . SER B 1 9 ? 11.549 12.992 -2.29 1 95.25 9 SER B O 1
ATOM 2339 N N . ASP B 1 10 ? 13.191 12.137 -3.502 1 96.55 10 ASP B N 1
ATOM 2340 C CA . ASP B 1 10 ? 14.2 12.96 -2.842 1 96.55 10 ASP B CA 1
ATOM 2341 C C . ASP B 1 10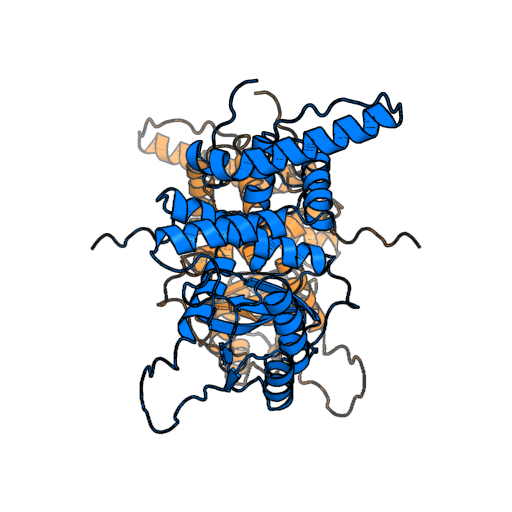 ? 13.951 14.445 -3.098 1 96.55 10 ASP B C 1
ATOM 2343 O O . ASP B 1 10 ? 13.542 14.831 -4.194 1 96.55 10 ASP B O 1
ATOM 2347 N N . LEU B 1 11 ? 14.281 15.175 -2.122 1 96.94 11 LEU B N 1
ATOM 2348 C CA . LEU B 1 11 ? 14.137 16.623 -2.225 1 96.94 11 LEU B CA 1
ATOM 2349 C C . LEU B 1 11 ? 15.201 17.211 -3.146 1 96.94 11 LEU B C 1
ATOM 2351 O O . LEU B 1 11 ? 16.371 16.83 -3.073 1 96.94 11 LEU B O 1
ATOM 2355 N N . SER B 1 12 ? 14.777 18.087 -4.001 1 96.71 12 SER B N 1
ATOM 2356 C CA . SER B 1 12 ? 15.729 18.96 -4.68 1 96.71 12 SER B CA 1
ATOM 2357 C C . SER B 1 12 ? 16.327 19.98 -3.716 1 96.71 12 SER B C 1
ATOM 2359 O O . SER B 1 12 ? 15.869 20.111 -2.58 1 96.71 12 SER B O 1
ATOM 2361 N N . ASP B 1 13 ? 17.306 20.676 -4.209 1 97.05 13 ASP B N 1
ATOM 2362 C CA . ASP B 1 13 ? 17.899 21.738 -3.401 1 97.05 13 ASP B CA 1
ATOM 2363 C C . ASP B 1 13 ? 16.873 22.822 -3.081 1 97.05 13 ASP B C 1
ATOM 2365 O O . ASP B 1 13 ? 16.842 23.343 -1.964 1 97.05 13 ASP B O 1
ATOM 2369 N N . ALA B 1 14 ? 16.052 23.158 -4.022 1 97.45 14 ALA B N 1
ATOM 2370 C CA . ALA B 1 14 ? 15.05 24.206 -3.846 1 97.45 14 ALA B CA 1
ATOM 2371 C C . ALA B 1 14 ? 14.011 23.803 -2.804 1 97.45 14 ALA B C 1
ATOM 2373 O O . ALA B 1 14 ? 13.634 24.609 -1.95 1 97.45 14 ALA B O 1
ATOM 2374 N N . ARG B 1 15 ? 13.589 22.617 -2.835 1 97.81 15 ARG B N 1
ATOM 2375 C CA . ARG B 1 15 ? 12.613 22.144 -1.86 1 97.81 15 ARG B CA 1
ATOM 2376 C C . ARG B 1 15 ? 13.237 22.025 -0.473 1 97.81 15 ARG B C 1
ATOM 2378 O O . ARG B 1 15 ? 12.598 22.347 0.531 1 97.81 15 ARG B O 1
ATOM 2385 N N . TRP B 1 16 ? 14.44 21.574 -0.461 1 97.94 16 TRP B N 1
ATOM 2386 C CA . TRP B 1 16 ? 15.139 21.468 0.815 1 97.94 16 TRP B CA 1
ATOM 2387 C C . TRP B 1 16 ? 15.281 22.836 1.474 1 97.94 16 TRP B C 1
ATOM 2389 O O . TRP B 1 16 ? 15.144 22.962 2.694 1 97.94 16 TRP B O 1
ATOM 2399 N N . ALA B 1 17 ? 15.487 23.811 0.734 1 98.12 17 ALA B N 1
ATOM 2400 C CA . ALA B 1 17 ? 15.663 25.165 1.254 1 98.12 17 ALA B CA 1
ATOM 2401 C C . ALA B 1 17 ? 14.414 25.634 1.995 1 98.12 17 ALA B C 1
ATOM 2403 O O . ALA B 1 17 ? 14.503 26.431 2.932 1 98.12 17 ALA B O 1
ATOM 2404 N N . LEU B 1 18 ? 13.266 25.125 1.64 1 97.83 18 LEU B N 1
ATOM 2405 C CA . LEU B 1 18 ? 12.003 25.494 2.268 1 97.83 18 LEU B CA 1
ATOM 2406 C C . LEU B 1 18 ? 11.842 24.801 3.617 1 97.83 18 LEU B C 1
ATOM 2408 O O . LEU B 1 18 ? 11.131 25.296 4.494 1 97.83 18 LEU B O 1
ATOM 2412 N N . ILE B 1 19 ? 12.484 23.652 3.822 1 98.24 19 ILE B N 1
ATOM 2413 C CA . ILE B 1 19 ? 12.223 22.762 4.948 1 98.24 19 ILE B CA 1
ATOM 2414 C C . ILE B 1 19 ? 13.371 22.847 5.951 1 98.24 19 ILE B C 1
ATOM 2416 O O . ILE B 1 19 ? 13.149 22.812 7.163 1 98.24 19 ILE B O 1
ATOM 2420 N N . GLU B 1 20 ? 14.541 23.084 5.511 1 98.17 20 GLU B N 1
ATOM 2421 C CA . GLU B 1 20 ? 15.791 22.963 6.254 1 98.17 20 GLU B CA 1
ATOM 2422 C C . GLU B 1 20 ? 15.81 23.9 7.458 1 98.17 20 GLU B C 1
ATOM 2424 O O . GLU B 1 20 ? 16.226 23.507 8.55 1 98.17 20 GLU B O 1
ATOM 2429 N N . PRO B 1 21 ? 15.434 25.098 7.281 1 97.82 21 PRO B N 1
ATOM 2430 C CA . PRO B 1 21 ? 15.58 26.032 8.4 1 97.82 21 PRO B CA 1
ATOM 2431 C C . PRO B 1 21 ? 14.852 25.564 9.659 1 97.82 21 PRO B C 1
ATOM 2433 O O . PRO B 1 21 ? 15.387 25.681 10.764 1 97.82 21 PRO B O 1
ATOM 2436 N N . ARG B 1 22 ? 13.694 25.043 9.479 1 97.48 22 ARG B N 1
ATOM 2437 C CA . ARG B 1 22 ? 12.932 24.606 10.645 1 97.48 22 ARG B CA 1
ATOM 2438 C C . ARG B 1 22 ? 13.58 23.389 11.296 1 97.48 22 ARG B C 1
ATOM 2440 O O . ARG B 1 22 ? 13.615 23.28 12.524 1 97.48 22 ARG B O 1
ATOM 2447 N N . LEU B 1 23 ? 14.066 22.449 10.498 1 97.63 23 LEU B N 1
ATOM 2448 C CA . LEU B 1 23 ? 14.682 21.239 11.032 1 97.63 23 LEU B CA 1
ATOM 2449 C C . LEU B 1 23 ? 16.007 21.56 11.716 1 97.63 23 LEU B C 1
ATOM 2451 O O . LEU B 1 23 ? 16.32 20.998 12.768 1 97.63 23 LEU B O 1
ATOM 2455 N N . SER B 1 24 ? 16.763 22.434 11.099 1 96.58 24 SER B N 1
ATOM 2456 C CA . SER B 1 24 ? 18.034 22.84 11.688 1 96.58 24 SER B CA 1
ATOM 2457 C C . SER B 1 24 ? 17.823 23.556 13.018 1 96.58 24 SER B C 1
ATOM 2459 O O . SER B 1 24 ? 18.562 23.324 13.978 1 96.58 24 SER B O 1
ATOM 2461 N N . ALA B 1 25 ? 16.868 24.416 13.023 1 96.65 25 ALA B N 1
ATOM 2462 C CA . ALA B 1 25 ? 16.548 25.116 14.264 1 96.65 25 ALA B CA 1
ATOM 2463 C C . ALA B 1 25 ? 16.127 24.135 15.355 1 96.65 25 ALA B C 1
ATOM 2465 O O . ALA B 1 25 ? 16.498 24.296 16.52 1 96.65 25 ALA B O 1
ATOM 2466 N N . TRP B 1 26 ? 15.316 23.223 14.965 1 95.71 26 TRP B N 1
ATOM 2467 C CA . TRP B 1 26 ? 14.87 22.197 15.902 1 95.71 26 TRP B CA 1
ATOM 2468 C C . TRP B 1 26 ? 16.059 21.449 16.496 1 95.71 26 TRP B C 1
ATOM 2470 O O . TRP B 1 26 ? 16.14 21.267 17.713 1 95.71 26 TRP B O 1
ATOM 2480 N N . ARG B 1 27 ? 16.937 20.993 15.648 1 94.39 27 ARG B N 1
ATOM 2481 C CA . ARG B 1 27 ? 18.099 20.24 16.109 1 94.39 27 ARG B CA 1
ATOM 2482 C C . ARG B 1 27 ? 18.979 21.093 17.016 1 94.39 27 ARG B C 1
ATOM 2484 O O . ARG B 1 27 ? 19.49 20.609 18.028 1 94.39 27 ARG B O 1
ATOM 2491 N N . GLN B 1 28 ? 19.199 22.319 16.625 1 92.94 28 GLN B N 1
ATOM 2492 C CA . GLN B 1 28 ? 20.001 23.23 17.435 1 92.94 28 GLN B CA 1
ATOM 2493 C C . GLN B 1 28 ? 19.387 23.422 18.819 1 92.94 28 GLN B C 1
ATOM 2495 O O . GLN B 1 28 ? 20.098 23.417 19.825 1 92.94 28 GLN B O 1
ATOM 2500 N N . ALA B 1 29 ? 18.116 23.594 18.816 1 92.63 29 ALA B N 1
ATOM 2501 C CA . ALA B 1 29 ? 17.426 23.782 20.09 1 92.63 29 ALA B CA 1
ATOM 2502 C C . ALA B 1 29 ? 17.603 22.567 20.995 1 92.63 29 ALA B C 1
ATOM 2504 O O . ALA B 1 29 ? 17.769 22.707 22.209 1 92.63 29 ALA B O 1
ATOM 2505 N N . ARG B 1 30 ? 17.565 21.467 20.466 1 88.78 30 ARG B N 1
ATOM 2506 C CA . ARG B 1 30 ? 17.723 20.244 21.247 1 88.78 30 ARG B CA 1
ATOM 2507 C C . ARG B 1 30 ? 19.156 20.094 21.745 1 88.78 30 ARG B C 1
ATOM 2509 O O . ARG B 1 30 ? 19.384 19.655 22.874 1 88.78 30 ARG B O 1
ATOM 2516 N N . THR B 1 31 ? 20.067 20.387 20.867 1 87.46 31 THR B N 1
ATOM 2517 C CA . THR B 1 31 ? 21.473 20.337 21.253 1 87.46 31 THR B CA 1
ATOM 2518 C C . THR B 1 31 ? 21.761 21.326 22.379 1 87.46 31 THR B C 1
ATOM 2520 O O . THR B 1 31 ? 22.465 20.997 23.336 1 87.46 31 THR B O 1
ATOM 2523 N N . ASP B 1 32 ? 21.24 22.455 22.22 1 88.86 32 ASP B N 1
ATOM 2524 C CA . ASP B 1 32 ? 21.424 23.485 23.238 1 88.86 32 ASP B CA 1
ATOM 2525 C C . ASP B 1 32 ? 20.829 23.049 24.575 1 88.86 32 ASP B C 1
ATOM 2527 O O . ASP B 1 32 ? 21.44 23.248 25.627 1 88.86 32 ASP B O 1
ATOM 2531 N N . ALA B 1 33 ? 19.649 22.498 24.488 1 88.28 33 ALA B N 1
ATOM 2532 C CA . ALA B 1 33 ? 18.984 22.039 25.705 1 88.28 33 ALA B CA 1
ATOM 2533 C C . ALA B 1 33 ? 19.8 20.952 26.399 1 88.28 33 ALA B C 1
ATOM 2535 O O . ALA B 1 33 ? 19.893 20.927 27.628 1 88.28 33 ALA B O 1
ATOM 2536 N N . ARG B 1 34 ? 20.314 20.115 25.625 1 84.79 34 ARG B N 1
ATOM 2537 C CA . ARG B 1 34 ? 21.144 19.05 26.179 1 84.79 34 ARG B CA 1
ATOM 2538 C C . ARG B 1 34 ? 22.407 19.616 26.819 1 84.79 34 ARG B C 1
ATOM 2540 O O . ARG B 1 34 ? 22.821 19.168 27.89 1 84.79 34 ARG B O 1
ATOM 2547 N N . THR B 1 35 ? 22.995 20.542 26.128 1 84.9 35 THR B N 1
ATOM 2548 C CA . THR B 1 35 ? 24.21 21.176 26.628 1 84.9 35 THR B CA 1
ATOM 2549 C C . THR B 1 35 ? 23.942 21.892 27.949 1 84.9 35 THR B C 1
ATOM 2551 O O . THR B 1 35 ? 24.755 21.825 28.873 1 84.9 35 THR B O 1
ATOM 2554 N N . GLN B 1 36 ? 22.861 22.535 27.99 1 87.88 36 GLN B N 1
ATOM 2555 C CA . GLN B 1 36 ? 22.488 23.265 29.197 1 87.88 36 GLN B CA 1
ATOM 2556 C C . GLN B 1 36 ? 22.268 22.314 30.369 1 87.88 36 GLN B C 1
ATOM 2558 O O . GLN B 1 36 ? 22.522 22.671 31.522 1 87.88 36 GLN B O 1
ATOM 2563 N N . LEU B 1 37 ? 21.846 21.134 30.027 1 86.88 37 LEU B N 1
ATOM 2564 C CA . LEU B 1 37 ? 21.599 20.137 31.063 1 86.88 37 LEU B CA 1
ATOM 2565 C C . LEU B 1 37 ? 22.864 19.341 31.365 1 86.88 37 LEU B C 1
ATOM 2567 O O . LEU B 1 37 ? 22.849 18.44 32.207 1 86.88 37 LEU B O 1
ATOM 2571 N N . GLY B 1 38 ? 23.895 19.616 30.635 1 78.16 38 GLY B N 1
ATOM 2572 C CA . GLY B 1 38 ? 25.168 18.953 30.865 1 78.16 38 GLY B CA 1
ATOM 2573 C C . GLY B 1 38 ? 25.248 17.578 30.229 1 78.16 38 GLY B C 1
ATOM 2574 O O . GLY B 1 38 ? 26.045 16.738 30.652 1 78.16 38 GLY B O 1
ATOM 2575 N N . ILE B 1 39 ? 24.309 17.35 29.497 1 72.09 39 ILE B N 1
ATOM 2576 C CA . ILE B 1 39 ? 24.304 16.042 28.853 1 72.09 39 ILE B CA 1
ATOM 2577 C C . ILE B 1 39 ? 25.281 16.041 27.68 1 72.09 39 ILE B C 1
ATOM 2579 O O . ILE B 1 39 ? 25.144 16.838 26.748 1 72.09 39 ILE B O 1
ATOM 2583 N N . LYS B 1 40 ? 26.436 15.45 27.926 1 63.69 40 LYS B N 1
ATOM 2584 C CA . LYS B 1 40 ? 27.472 15.326 26.904 1 63.69 40 LYS B CA 1
ATOM 2585 C C . LYS B 1 40 ? 27.138 14.214 25.914 1 63.69 40 LYS B C 1
ATOM 2587 O O . LYS B 1 40 ? 27.1 13.038 26.284 1 63.69 40 LYS B O 1
ATOM 2592 N N . GLY B 1 41 ? 26.01 14.229 25.339 1 57.59 41 GLY B N 1
ATOM 2593 C CA . GLY B 1 41 ? 25.678 13.065 24.533 1 57.59 41 GLY B CA 1
ATOM 2594 C C . GLY B 1 41 ? 26.108 13.201 23.085 1 57.59 41 GLY B C 1
ATOM 2595 O O . GLY B 1 41 ? 26.706 14.208 22.701 1 57.59 41 GLY B O 1
ATOM 2596 N N . ARG B 1 42 ? 25.975 12.157 22.358 1 61.51 42 ARG B N 1
ATOM 2597 C CA . ARG B 1 42 ? 26.396 11.967 20.973 1 61.51 42 ARG B CA 1
ATOM 2598 C C . ARG B 1 42 ? 25.78 13.025 20.064 1 61.51 42 ARG B C 1
ATOM 2600 O O . ARG B 1 42 ? 24.577 13.283 20.129 1 61.51 42 ARG B O 1
ATOM 2607 N N . VAL B 1 43 ? 26.575 13.849 19.612 1 66.35 43 VAL B N 1
ATOM 2608 C CA . VAL B 1 43 ? 26.195 14.816 18.588 1 66.35 43 VAL B CA 1
ATOM 2609 C C . VAL B 1 43 ? 25.572 14.09 17.398 1 66.35 43 VAL B C 1
ATOM 2611 O O . VAL B 1 43 ? 26.104 13.081 16.93 1 66.35 43 VAL B O 1
ATOM 2614 N N . PRO B 1 44 ? 24.342 14.551 16.997 1 73.33 44 PRO B N 1
ATOM 2615 C CA . PRO B 1 44 ? 23.722 13.905 15.838 1 73.33 44 PRO B CA 1
ATOM 2616 C C . PRO B 1 44 ? 24.582 13.998 14.58 1 73.33 44 PRO B C 1
ATOM 2618 O O . PRO B 1 44 ? 25.121 15.065 14.274 1 73.33 44 PRO B O 1
ATOM 2621 N N . THR B 1 45 ? 24.717 12.848 13.996 1 79.74 45 THR B N 1
ATOM 2622 C CA . THR B 1 45 ? 25.663 12.783 12.888 1 79.74 45 THR B CA 1
ATOM 2623 C C . THR B 1 45 ? 24.93 12.638 11.558 1 79.74 45 THR B C 1
ATOM 2625 O O . THR B 1 45 ? 25.49 12.93 10.499 1 79.74 45 THR B O 1
ATOM 2628 N N . HIS B 1 46 ? 23.732 12.337 11.666 1 89.38 46 HIS B N 1
ATOM 2629 C CA . HIS B 1 46 ? 23.079 12.069 10.39 1 89.38 46 HIS B CA 1
ATOM 2630 C C . HIS B 1 46 ? 22.591 13.359 9.739 1 89.38 46 HIS B C 1
ATOM 2632 O O . HIS B 1 46 ? 22.111 14.263 10.427 1 89.38 46 HIS B O 1
ATOM 2638 N N . ASP B 1 47 ? 22.75 13.392 8.474 1 94.74 47 ASP B N 1
ATOM 2639 C CA . ASP B 1 47 ? 22.277 14.515 7.67 1 94.74 47 ASP B CA 1
ATOM 2640 C C . ASP B 1 47 ? 20.755 14.625 7.723 1 94.74 47 ASP B C 1
ATOM 2642 O O . ASP B 1 47 ? 20.047 13.656 7.442 1 94.74 47 ASP B O 1
ATOM 2646 N N . LEU B 1 48 ? 20.273 15.801 8.106 1 97.03 48 LEU B N 1
ATOM 2647 C CA . LEU B 1 48 ? 18.838 16.007 8.27 1 97.03 48 LEU B CA 1
ATOM 2648 C C . LEU B 1 48 ? 18.107 15.815 6.946 1 97.03 48 LEU B C 1
ATOM 2650 O O . LEU B 1 48 ? 16.973 15.331 6.923 1 97.03 48 LEU B O 1
ATOM 2654 N N . ARG B 1 49 ? 18.743 16.227 5.9 1 97.53 49 ARG B N 1
ATOM 2655 C CA . ARG B 1 49 ? 18.113 16.065 4.594 1 97.53 49 ARG B CA 1
ATOM 2656 C C . ARG B 1 49 ? 17.911 14.591 4.262 1 97.53 49 ARG B C 1
ATOM 2658 O O . ARG B 1 49 ? 16.855 14.202 3.757 1 97.53 49 ARG B O 1
ATOM 2665 N N . GLU B 1 50 ? 18.871 13.814 4.547 1 97.45 50 GLU B N 1
ATOM 2666 C CA . GLU B 1 50 ? 18.783 12.383 4.273 1 97.45 50 GLU B CA 1
ATOM 2667 C C . GLU B 1 50 ? 17.713 11.72 5.135 1 97.45 50 GLU B C 1
ATOM 2669 O O . GLU B 1 50 ? 17.034 10.793 4.688 1 97.45 50 GLU B O 1
ATOM 2674 N N . ILE B 1 51 ? 17.614 12.236 6.329 1 98.11 51 ILE B N 1
ATOM 2675 C CA . ILE B 1 51 ? 16.569 11.722 7.207 1 98.11 51 ILE B CA 1
ATOM 2676 C C . ILE B 1 51 ? 15.197 12.076 6.638 1 98.11 51 ILE B C 1
ATOM 2678 O O . ILE B 1 51 ? 14.307 11.225 6.573 1 98.11 51 ILE B O 1
ATOM 2682 N N . PHE B 1 52 ? 15.052 13.27 6.247 1 98.63 52 PHE B N 1
ATOM 2683 C CA . PHE B 1 52 ? 13.773 13.702 5.696 1 98.63 52 PHE B CA 1
ATOM 2684 C C . PHE B 1 52 ? 13.472 12.973 4.392 1 98.63 52 PHE B C 1
ATOM 2686 O O . PHE B 1 52 ? 12.338 12.547 4.16 1 98.63 52 PHE B O 1
ATOM 2693 N N . ASN B 1 53 ? 14.516 12.779 3.536 1 98.25 53 ASN B N 1
ATOM 2694 C CA . ASN B 1 53 ? 14.353 12.012 2.305 1 98.25 53 ASN B CA 1
ATOM 2695 C C . ASN B 1 53 ? 13.878 10.59 2.59 1 98.25 53 ASN B C 1
ATOM 2697 O O . ASN B 1 53 ? 13.021 10.063 1.878 1 98.25 53 ASN B O 1
ATOM 2701 N N . ALA B 1 54 ? 14.439 10.028 3.561 1 98.62 54 ALA B N 1
ATOM 2702 C CA . ALA B 1 54 ? 14.052 8.671 3.937 1 98.62 54 ALA B CA 1
ATOM 2703 C C . ALA B 1 54 ? 12.589 8.616 4.365 1 98.62 54 ALA B C 1
ATOM 2705 O O . ALA B 1 54 ? 11.867 7.681 4.012 1 98.62 54 ALA B O 1
ATOM 2706 N N . ILE B 1 55 ? 12.149 9.604 5.11 1 98.8 55 ILE B N 1
ATOM 2707 C CA . ILE B 1 55 ? 10.766 9.659 5.571 1 98.8 55 ILE B CA 1
ATOM 2708 C C . ILE B 1 55 ? 9.832 9.853 4.379 1 98.8 55 ILE B C 1
ATOM 2710 O O . ILE B 1 55 ? 8.776 9.221 4.301 1 98.8 55 ILE B O 1
ATOM 2714 N N . LEU B 1 56 ? 10.243 10.71 3.473 1 98.35 56 LEU B N 1
ATOM 2715 C CA . LEU B 1 56 ? 9.457 10.9 2.258 1 98.35 56 LEU B CA 1
ATOM 2716 C C . LEU B 1 56 ? 9.379 9.606 1.454 1 98.35 56 LEU B C 1
ATOM 2718 O O . LEU B 1 56 ? 8.331 9.284 0.889 1 98.35 56 LEU B O 1
ATOM 2722 N N . TYR B 1 57 ? 10.509 8.897 1.405 1 98.3 57 TYR B N 1
ATOM 2723 C CA . TYR B 1 57 ? 10.55 7.608 0.725 1 98.3 57 TYR B CA 1
ATOM 2724 C C . TYR B 1 57 ? 9.534 6.643 1.324 1 98.3 57 TYR B C 1
ATOM 2726 O O . TYR B 1 57 ? 8.776 5.998 0.595 1 98.3 57 TYR B O 1
ATOM 2734 N N . VAL B 1 58 ? 9.48 6.559 2.614 1 98.5 58 VAL B N 1
ATOM 2735 C CA . VAL B 1 58 ? 8.562 5.673 3.322 1 98.5 58 VAL B CA 1
ATOM 2736 C C . VAL B 1 58 ? 7.12 6.081 3.027 1 98.5 58 VAL B C 1
ATOM 2738 O O . VAL B 1 58 ? 6.271 5.23 2.752 1 98.5 58 VAL B O 1
ATOM 2741 N N . ASN B 1 59 ? 6.876 7.314 3.079 1 98.23 59 ASN B N 1
ATOM 2742 C CA . ASN B 1 59 ? 5.527 7.816 2.842 1 98.23 59 ASN B CA 1
ATOM 2743 C C . ASN B 1 59 ? 5.067 7.537 1.414 1 98.23 59 ASN B C 1
ATOM 2745 O O . ASN B 1 59 ? 3.932 7.111 1.195 1 98.23 59 ASN B O 1
ATOM 2749 N N . ARG B 1 60 ? 5.974 7.765 0.472 1 96.8 60 ARG B N 1
ATOM 2750 C CA . ARG B 1 60 ? 5.636 7.627 -0.94 1 96.8 60 ARG B CA 1
ATOM 2751 C C . ARG B 1 60 ? 5.442 6.162 -1.316 1 96.8 60 ARG B C 1
ATOM 2753 O O . ARG B 1 60 ? 4.514 5.822 -2.053 1 96.8 60 ARG B O 1
ATOM 2760 N N . THR B 1 61 ? 6.266 5.351 -0.796 1 97.14 61 THR B N 1
ATOM 2761 C CA . THR B 1 61 ? 6.305 3.973 -1.273 1 97.14 61 THR B CA 1
ATOM 2762 C C . THR B 1 61 ? 5.46 3.068 -0.381 1 97.14 61 THR B C 1
ATOM 2764 O O . THR B 1 61 ? 5.085 1.965 -0.785 1 97.14 61 THR B O 1
ATOM 2767 N N . GLY B 1 62 ? 5.308 3.44 0.825 1 96.25 62 GLY B N 1
ATOM 2768 C CA . GLY B 1 62 ? 4.464 2.664 1.719 1 96.25 62 GLY B CA 1
ATOM 2769 C C . GLY B 1 62 ? 5.19 1.5 2.366 1 96.25 62 GLY B C 1
ATOM 2770 O O . GLY B 1 62 ? 4.566 0.649 3.003 1 96.25 62 GLY B O 1
ATOM 2771 N N . ILE B 1 63 ? 6.5 1.475 2.352 1 97.4 63 ILE B N 1
ATOM 2772 C CA . ILE B 1 63 ? 7.253 0.347 2.889 1 97.4 63 ILE B CA 1
ATOM 2773 C C . ILE B 1 63 ? 7.194 0.367 4.415 1 97.4 63 ILE B C 1
ATOM 2775 O O . ILE B 1 63 ? 6.916 1.406 5.018 1 97.4 63 ILE B O 1
ATOM 2779 N N . ALA B 1 64 ? 7.371 -0.829 5.029 1 96.01 64 ALA B N 1
ATOM 2780 C CA . ALA B 1 64 ? 7.651 -0.878 6.462 1 96.01 64 ALA B CA 1
ATOM 2781 C C . ALA B 1 64 ? 9.036 -0.315 6.77 1 96.01 64 ALA B C 1
ATOM 2783 O O . ALA B 1 64 ? 9.949 -0.41 5.947 1 96.01 64 ALA B O 1
ATOM 2784 N N . TRP B 1 65 ? 9.215 0.181 7.936 1 96.84 65 TRP B N 1
ATOM 2785 C CA . TRP B 1 65 ? 10.456 0.85 8.314 1 96.84 65 TRP B CA 1
ATOM 2786 C C . TRP B 1 65 ? 11.647 -0.091 8.169 1 96.84 65 TRP B C 1
ATOM 2788 O O . TRP B 1 65 ? 12.723 0.323 7.729 1 96.84 65 TRP B O 1
ATOM 2798 N N . ARG B 1 66 ? 11.531 -1.355 8.42 1 95.58 66 ARG B N 1
ATOM 2799 C CA . ARG B 1 66 ? 12.615 -2.332 8.401 1 95.58 66 ARG B CA 1
ATOM 2800 C C . ARG B 1 66 ? 13.084 -2.601 6.976 1 95.58 66 ARG B C 1
ATOM 2802 O O . ARG B 1 66 ? 14.139 -3.204 6.767 1 95.58 66 ARG B O 1
ATOM 2809 N N . TYR B 1 67 ? 12.314 -2.179 6.011 1 97.06 67 TYR B N 1
ATOM 2810 C CA . TYR B 1 67 ? 12.651 -2.417 4.611 1 97.06 67 TYR B CA 1
ATOM 2811 C C . TYR B 1 67 ? 13.286 -1.181 3.985 1 97.06 67 TYR B C 1
ATOM 2813 O O . TYR B 1 67 ? 13.495 -1.131 2.771 1 97.06 67 TYR B O 1
ATOM 2821 N N . LEU B 1 68 ? 13.565 -0.171 4.804 1 98.18 68 LEU B N 1
ATOM 2822 C CA . LEU B 1 68 ? 14.203 1.037 4.294 1 98.18 68 LEU B CA 1
ATOM 2823 C C . LEU B 1 68 ? 15.51 0.703 3.581 1 98.18 68 LEU B C 1
ATOM 2825 O O . LEU B 1 68 ? 16.321 -0.071 4.094 1 98.18 68 LEU B O 1
ATOM 2829 N N . PRO B 1 69 ? 15.684 1.242 2.322 1 97.99 69 PRO B N 1
ATOM 2830 C CA . PRO B 1 69 ? 16.929 0.972 1.598 1 97.99 69 PRO B CA 1
ATOM 2831 C C . PRO B 1 69 ? 18.173 1.259 2.436 1 97.99 69 PRO B C 1
ATOM 2833 O O . PRO B 1 69 ? 18.203 2.235 3.189 1 97.99 69 PRO B O 1
ATOM 2836 N N . HIS B 1 70 ? 19.186 0.524 2.251 1 96.88 70 HIS B N 1
ATOM 2837 C CA . HIS B 1 70 ? 20.371 0.56 3.1 1 96.88 70 HIS B CA 1
ATOM 2838 C C . HIS B 1 70 ? 21.249 1.762 2.77 1 96.88 70 HIS B C 1
ATOM 2840 O O . HIS B 1 70 ? 22.201 2.058 3.496 1 96.88 70 HIS B O 1
ATOM 2846 N N . ASP B 1 71 ? 20.914 2.408 1.702 1 95.63 71 ASP B N 1
ATOM 2847 C CA . ASP B 1 71 ? 21.693 3.596 1.365 1 95.63 71 ASP B CA 1
ATOM 2848 C C . ASP B 1 71 ? 21.161 4.827 2.095 1 95.63 71 ASP B C 1
ATOM 2850 O O . ASP B 1 71 ? 21.716 5.92 1.967 1 95.63 71 ASP B O 1
ATOM 2854 N N . PHE B 1 72 ? 20.073 4.704 2.846 1 97.06 72 PHE B N 1
ATOM 2855 C CA . PHE B 1 72 ? 19.596 5.691 3.807 1 97.06 72 PHE B CA 1
ATOM 2856 C C . PHE B 1 72 ? 20.176 5.424 5.191 1 97.06 72 PHE B C 1
ATOM 2858 O O . PHE B 1 72 ? 20.768 4.369 5.429 1 97.06 72 PHE B O 1
ATOM 2865 N N . PRO B 1 73 ? 20.041 6.496 6.095 1 96.29 73 PRO B N 1
ATOM 2866 C CA . PRO B 1 73 ? 20.348 6.188 7.494 1 96.29 73 PRO B CA 1
ATOM 2867 C C . PRO B 1 73 ? 19.536 5.011 8.031 1 96.29 73 PRO B C 1
ATOM 2869 O O . PRO B 1 73 ? 18.496 4.664 7.465 1 96.29 73 PRO B O 1
ATOM 2872 N N . PRO B 1 74 ? 20.015 4.349 9.037 1 96.08 74 PRO B N 1
ATOM 2873 C CA . PRO B 1 74 ? 19.316 3.184 9.585 1 96.08 74 PRO B CA 1
ATOM 2874 C C . PRO B 1 74 ? 17.853 3.474 9.911 1 96.08 74 PRO B C 1
ATOM 2876 O O . PRO B 1 74 ? 17.527 4.563 10.393 1 96.08 74 PRO B O 1
ATOM 2879 N N . HIS B 1 75 ? 17.032 2.483 9.693 1 97.24 75 HIS B N 1
ATOM 2880 C CA . HIS B 1 75 ? 15.592 2.672 9.823 1 97.24 75 HIS B CA 1
ATOM 2881 C C . HIS B 1 75 ? 15.217 3.089 11.241 1 97.24 75 HIS B C 1
ATOM 2883 O O . HIS B 1 75 ? 14.29 3.879 11.436 1 97.24 75 HIS B O 1
ATOM 2889 N N . ALA B 1 76 ? 15.948 2.601 12.248 1 97.06 76 ALA B N 1
ATOM 2890 C CA . ALA B 1 76 ? 15.641 2.962 13.629 1 97.06 76 ALA B CA 1
ATOM 2891 C C . ALA B 1 76 ? 15.868 4.452 13.87 1 97.06 76 ALA B C 1
ATOM 2893 O O . ALA B 1 76 ? 15.079 5.102 14.561 1 97.06 76 ALA B O 1
ATOM 2894 N N . THR B 1 77 ? 16.933 4.959 13.331 1 96.95 77 THR B N 1
ATOM 2895 C CA . THR B 1 77 ? 17.236 6.382 13.44 1 96.95 77 THR B CA 1
ATOM 2896 C C . THR B 1 77 ? 16.18 7.216 12.72 1 96.95 77 THR B C 1
ATOM 2898 O O . THR B 1 77 ? 15.664 8.188 13.276 1 96.95 77 THR B O 1
ATOM 2901 N N . VAL B 1 78 ? 15.866 6.839 11.513 1 98.28 78 VAL B N 1
ATOM 2902 C CA . VAL B 1 78 ? 14.893 7.573 10.71 1 98.28 78 VAL B CA 1
ATOM 2903 C C . VAL B 1 78 ? 13.54 7.58 11.418 1 98.28 78 VAL B C 1
ATOM 2905 O O . VAL B 1 78 ? 12.891 8.624 11.52 1 98.28 78 VAL B O 1
ATOM 2908 N N . TYR B 1 79 ? 13.165 6.448 11.947 1 98.15 79 TYR B N 1
ATOM 2909 C CA . TYR B 1 79 ? 11.903 6.368 12.674 1 98.15 79 TYR B CA 1
ATOM 2910 C C . TYR B 1 79 ? 11.93 7.255 13.913 1 98.15 79 TYR B C 1
ATOM 2912 O O . TYR B 1 79 ? 10.926 7.882 14.257 1 98.15 79 TYR B O 1
ATOM 2920 N N . GLY B 1 80 ? 13.038 7.225 14.584 1 97.15 80 GLY B N 1
ATOM 2921 C CA . GLY B 1 80 ? 13.166 8.088 15.748 1 97.15 80 GLY B CA 1
ATOM 2922 C C . GLY B 1 80 ? 12.906 9.55 15.437 1 97.15 80 GLY B C 1
ATOM 2923 O O . GLY B 1 80 ? 12.185 10.228 16.174 1 97.15 80 GLY B O 1
ATOM 2924 N N . TYR B 1 81 ? 13.477 10.002 14.436 1 97.59 81 TYR B N 1
ATOM 2925 C CA . TYR B 1 81 ? 13.25 11.382 14.023 1 97.59 81 TYR B CA 1
ATOM 2926 C C . TYR B 1 81 ? 11.795 11.601 13.628 1 97.59 81 TYR B C 1
ATOM 2928 O O . TYR B 1 81 ? 11.188 12.607 14.003 1 97.59 81 TYR B O 1
ATOM 2936 N N . PHE B 1 82 ? 11.187 10.692 12.881 1 98.56 82 PHE B N 1
ATOM 2937 C CA . PHE B 1 82 ? 9.78 10.783 12.512 1 98.56 82 PHE B CA 1
ATOM 2938 C C . PHE B 1 82 ? 8.904 10.935 13.75 1 98.56 82 PHE B C 1
ATOM 2940 O O . PHE B 1 82 ? 8.039 11.812 13.802 1 98.56 82 PHE B O 1
ATOM 2947 N N . ALA B 1 83 ? 9.167 10.014 14.661 1 97.81 83 ALA B N 1
ATOM 2948 C CA . ALA B 1 83 ? 8.373 10.005 15.886 1 97.81 83 ALA B CA 1
ATOM 2949 C C . ALA B 1 83 ? 8.527 11.318 16.649 1 97.81 83 ALA B C 1
ATOM 2951 O O . ALA B 1 83 ? 7.539 11.893 17.112 1 97.81 83 ALA B O 1
ATOM 2952 N N . LEU B 1 84 ? 9.688 11.82 16.736 1 96.87 84 LEU B N 1
ATOM 2953 C CA . LEU B 1 84 ? 9.966 13.054 17.463 1 96.87 84 LEU B CA 1
ATOM 2954 C C . LEU B 1 84 ? 9.36 14.255 16.747 1 96.87 84 LEU B C 1
ATOM 2956 O O . LEU B 1 84 ? 8.75 15.119 17.382 1 96.87 84 LEU B O 1
ATOM 2960 N N . TRP B 1 85 ? 9.559 14.306 15.458 1 98.06 85 TRP B N 1
ATOM 2961 C CA . TRP B 1 85 ? 9.028 15.416 14.674 1 98.06 85 TRP B 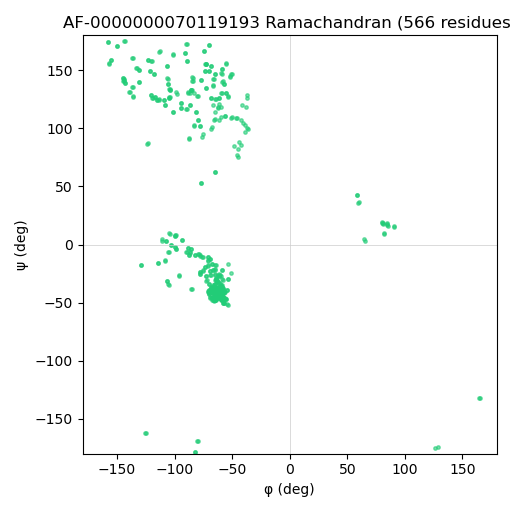CA 1
ATOM 2962 C C . TRP B 1 85 ? 7.503 15.418 14.696 1 98.06 85 TRP B C 1
ATOM 2964 O O . TRP B 1 85 ? 6.877 16.48 14.665 1 98.06 85 TRP B O 1
ATOM 2974 N N . SER B 1 86 ? 6.879 14.241 14.742 1 97.6 86 SER B N 1
ATOM 2975 C CA . SER B 1 86 ? 5.432 14.113 14.889 1 97.6 86 SER B CA 1
ATOM 2976 C C . SER B 1 86 ? 4.967 14.623 16.249 1 97.6 86 SER B C 1
ATOM 2978 O O . SER B 1 86 ? 4.067 15.461 16.328 1 97.6 86 SER B O 1
ATOM 2980 N N . LYS B 1 87 ? 5.625 14.191 17.238 1 96.44 87 LYS B N 1
ATOM 2981 C CA . LYS B 1 87 ? 5.246 14.495 18.615 1 96.44 87 LYS B CA 1
ATOM 2982 C C . LYS B 1 87 ? 5.43 15.979 18.921 1 96.44 87 LYS B C 1
ATOM 2984 O O . LYS B 1 87 ? 4.611 16.581 19.618 1 96.44 87 LYS B O 1
ATOM 2989 N N . GLU B 1 88 ? 6.449 16.514 18.375 1 96.74 88 GLU B N 1
ATOM 2990 C CA . GLU B 1 88 ? 6.797 17.889 18.723 1 96.74 88 GLU B CA 1
ATOM 2991 C C . GLU B 1 88 ? 6.181 18.88 17.739 1 96.74 88 GLU B C 1
ATOM 2993 O O . GLU B 1 88 ? 6.485 20.074 17.782 1 96.74 88 GLU B O 1
ATOM 2998 N N . GLY B 1 89 ? 5.42 18.411 16.843 1 96.1 89 GLY B N 1
ATOM 2999 C CA . GLY B 1 89 ? 4.607 19.269 15.996 1 96.1 89 GLY B CA 1
ATOM 3000 C C . GLY B 1 89 ? 5.383 19.874 14.84 1 96.1 89 GLY B C 1
ATOM 3001 O O . GLY B 1 89 ? 4.967 20.883 14.267 1 96.1 89 GLY B O 1
ATOM 3002 N N . ILE B 1 90 ? 6.511 19.317 14.514 1 97.84 90 ILE B N 1
ATOM 3003 C CA . ILE B 1 90 ? 7.349 19.849 13.446 1 97.84 90 ILE B CA 1
ATOM 3004 C C . ILE B 1 90 ? 6.609 19.754 12.113 1 97.84 90 ILE B C 1
ATOM 3006 O O . ILE B 1 90 ? 6.595 20.711 11.335 1 97.84 90 ILE B O 1
ATOM 3010 N N . PHE B 1 91 ? 5.95 18.631 11.816 1 98.31 91 PHE B N 1
ATOM 3011 C CA . PHE B 1 91 ? 5.226 18.456 10.562 1 98.31 91 PHE B CA 1
ATOM 3012 C C . PHE B 1 91 ? 4.071 19.445 10.462 1 98.31 91 PHE B C 1
ATOM 3014 O O . PHE B 1 91 ? 3.843 20.036 9.404 1 98.31 91 PHE B O 1
ATOM 3021 N N . THR B 1 92 ? 3.366 19.623 11.553 1 97.02 92 THR B N 1
ATOM 3022 C CA . THR B 1 92 ? 2.245 20.555 11.578 1 97.02 92 THR B CA 1
ATOM 3023 C C . THR B 1 92 ? 2.716 21.976 11.282 1 97.02 92 THR B C 1
ATOM 3025 O O . THR B 1 92 ? 2.081 22.699 10.512 1 97.02 92 THR B O 1
ATOM 3028 N N . GLU B 1 93 ? 3.815 22.339 11.836 1 97.74 93 GLU B N 1
ATOM 3029 C CA . GLU B 1 93 ? 4.365 23.676 11.635 1 97.74 93 GLU B CA 1
ATOM 3030 C C . GLU B 1 93 ? 4.83 23.871 10.195 1 97.74 93 GLU B C 1
ATOM 3032 O O . GLU B 1 93 ? 4.585 24.92 9.595 1 97.74 93 GLU B O 1
ATOM 3037 N N . LEU B 1 94 ? 5.524 22.89 9.741 1 98.47 94 LEU B N 1
ATOM 3038 C CA . LEU B 1 94 ? 5.971 22.961 8.354 1 98.47 94 LEU B CA 1
ATOM 3039 C C . LEU B 1 94 ? 4.784 23.104 7.407 1 98.47 94 LEU B C 1
ATOM 3041 O O . LEU B 1 94 ? 4.817 23.918 6.481 1 98.47 94 LEU B O 1
ATOM 3045 N N . ASN B 1 95 ? 3.759 22.314 7.629 1 98.27 95 ASN B N 1
ATOM 3046 C CA . ASN B 1 95 ? 2.561 22.39 6.799 1 98.27 95 ASN B CA 1
ATOM 3047 C C . ASN B 1 95 ? 1.938 23.783 6.84 1 98.27 95 ASN B C 1
ATOM 3049 O O . ASN B 1 95 ? 1.561 24.33 5.802 1 98.27 95 ASN B O 1
ATOM 3053 N N . TYR B 1 96 ? 1.834 24.309 8.017 1 97.54 96 TYR B N 1
ATOM 3054 C CA . TYR B 1 96 ? 1.266 25.641 8.198 1 97.54 96 TYR B CA 1
ATOM 3055 C C . TYR B 1 96 ? 2.05 26.68 7.406 1 97.54 96 TYR B C 1
ATOM 3057 O O . TYR B 1 96 ? 1.47 27.458 6.645 1 97.54 96 TYR B O 1
ATOM 3065 N N . ASN B 1 97 ? 3.359 26.69 7.554 1 97.77 97 ASN B N 1
ATOM 3066 C CA . ASN B 1 97 ? 4.215 27.674 6.9 1 97.77 97 ASN B CA 1
ATOM 3067 C C . ASN B 1 97 ? 4.155 27.548 5.381 1 97.77 97 ASN B C 1
ATOM 3069 O O . ASN B 1 97 ? 4.012 28.548 4.675 1 97.77 97 ASN B O 1
ATOM 3073 N N . LEU B 1 98 ? 4.243 26.332 4.929 1 98.11 98 LEU B N 1
ATOM 3074 C CA . LEU B 1 98 ? 4.243 26.107 3.488 1 98.11 98 LEU B CA 1
ATOM 3075 C C . LEU B 1 98 ? 2.882 26.443 2.886 1 98.11 98 LEU B C 1
ATOM 3077 O O . LEU B 1 98 ? 2.801 26.92 1.751 1 98.11 98 LEU B O 1
ATOM 3081 N N . THR B 1 99 ? 1.808 26.152 3.594 1 97.94 99 THR B N 1
ATOM 3082 C CA . THR B 1 99 ? 0.468 26.517 3.147 1 97.94 99 THR B CA 1
ATOM 3083 C C . THR B 1 99 ? 0.367 28.022 2.914 1 97.94 99 THR B C 1
ATOM 3085 O O . THR B 1 99 ? -0.128 28.462 1.874 1 97.94 99 THR B O 1
ATOM 3088 N N . GLY B 1 100 ? 0.864 28.796 3.873 1 97.67 100 GLY B N 1
ATOM 3089 C CA . GLY B 1 100 ? 0.868 30.241 3.709 1 97.67 100 GLY B CA 1
ATOM 3090 C C . GLY B 1 100 ? 1.635 30.7 2.483 1 97.67 100 GLY B C 1
ATOM 3091 O O . GLY B 1 100 ? 1.166 31.563 1.739 1 97.67 100 GLY B O 1
ATOM 3092 N N . LEU B 1 101 ? 2.792 30.082 2.276 1 97.4 101 LEU B N 1
ATOM 3093 C CA . LEU B 1 101 ? 3.635 30.448 1.142 1 97.4 101 LEU B CA 1
ATOM 3094 C C . LEU B 1 101 ? 2.944 30.12 -0.177 1 97.4 101 LEU B C 1
ATOM 3096 O O . LEU B 1 101 ? 2.999 30.908 -1.124 1 97.4 101 LEU B O 1
ATOM 3100 N N . VAL B 1 102 ? 2.307 28.957 -0.251 1 97.06 102 VAL B N 1
ATOM 3101 C CA . VAL B 1 102 ? 1.63 28.543 -1.476 1 97.06 102 VAL B CA 1
ATOM 3102 C C . VAL B 1 102 ? 0.455 29.476 -1.758 1 97.06 102 VAL B C 1
ATOM 3104 O O . VAL B 1 102 ? 0.225 29.865 -2.906 1 97.06 102 VAL B O 1
ATOM 3107 N N . ARG B 1 103 ? -0.265 29.824 -0.718 1 96.3 103 ARG B N 1
ATOM 3108 C CA . ARG B 1 103 ? -1.395 30.73 -0.898 1 96.3 103 ARG B CA 1
ATOM 3109 C C . ARG B 1 103 ? -0.931 32.085 -1.422 1 96.3 103 ARG B C 1
ATOM 3111 O O . ARG B 1 103 ? -1.508 32.619 -2.372 1 96.3 103 ARG B O 1
ATOM 3118 N N . ASP B 1 104 ? 0.115 32.565 -0.854 1 95.87 104 ASP B N 1
ATOM 3119 C CA . ASP B 1 104 ? 0.687 33.83 -1.304 1 95.87 104 ASP B CA 1
ATOM 3120 C C . ASP B 1 104 ? 1.131 33.745 -2.762 1 95.87 104 ASP B C 1
ATOM 3122 O O . ASP B 1 104 ? 0.892 34.667 -3.545 1 95.87 104 ASP B O 1
ATOM 3126 N N . HIS B 1 105 ? 1.742 32.651 -3.04 1 93.9 105 HIS B N 1
ATOM 3127 C CA . HIS B 1 105 ? 2.217 32.409 -4.398 1 93.9 105 HIS B CA 1
ATOM 3128 C C . HIS B 1 105 ? 1.063 32.418 -5.395 1 93.9 105 HIS B C 1
ATOM 3130 O O . HIS B 1 105 ? 1.246 32.785 -6.558 1 93.9 105 HIS B O 1
ATOM 3136 N N . HIS B 1 106 ? -0.127 32.096 -4.97 1 92.13 106 HIS B N 1
ATOM 3137 C CA . HIS B 1 106 ? -1.295 32.037 -5.842 1 92.13 106 HIS B CA 1
ATOM 3138 C C . HIS B 1 106 ? -2.133 33.306 -5.727 1 92.13 106 HIS B C 1
ATOM 3140 O O . HIS B 1 106 ? -3.277 33.342 -6.184 1 92.13 106 HIS B O 1
ATOM 3146 N N . GLY B 1 107 ? -1.611 34.266 -5.034 1 93.04 107 GLY B N 1
ATOM 3147 C CA . GLY B 1 107 ? -2.274 35.558 -4.949 1 93.04 107 GLY B CA 1
ATOM 3148 C C . GLY B 1 107 ? -3.405 35.583 -3.938 1 93.04 107 GLY B C 1
ATOM 3149 O O . GLY B 1 107 ? -4.325 36.396 -4.049 1 93.04 107 GLY B O 1
ATOM 3150 N N . ARG B 1 108 ? -3.391 34.666 -3.063 1 92.32 108 ARG B N 1
ATOM 3151 C CA . ARG B 1 108 ? -4.395 34.619 -2.005 1 92.32 108 ARG B CA 1
ATOM 3152 C C . ARG B 1 108 ? -3.829 35.148 -0.691 1 92.32 108 ARG B C 1
ATOM 3154 O O . ARG B 1 108 ? -2.612 35.265 -0.535 1 92.32 108 ARG B O 1
ATOM 3161 N N . THR B 1 109 ? -4.729 35.443 0.158 1 93.76 109 THR B N 1
ATOM 3162 C CA . THR B 1 109 ? -4.297 35.769 1.512 1 93.76 109 THR B CA 1
ATOM 3163 C C . THR B 1 109 ? -3.674 34.551 2.189 1 93.76 109 THR B C 1
ATOM 3165 O O . THR B 1 109 ? -4.155 33.428 2.024 1 93.76 109 THR B O 1
ATOM 3168 N N . VAL B 1 110 ? -2.683 34.775 2.928 1 93.91 110 VAL B N 1
ATOM 3169 C CA . VAL B 1 110 ? -1.933 33.719 3.6 1 93.91 110 VAL B CA 1
ATOM 3170 C C . VAL B 1 110 ? -2.867 32.918 4.504 1 93.91 110 VAL B C 1
ATOM 3172 O O . VAL B 1 110 ? -2.7 31.706 4.663 1 93.91 110 VAL B O 1
ATOM 3175 N N . GLU B 1 111 ? -3.869 33.645 4.991 1 94.78 111 GLU B N 1
ATOM 3176 C CA . GLU B 1 111 ? -4.809 32.966 5.879 1 94.78 111 GLU B CA 1
ATOM 3177 C C . GLU B 1 111 ? -6.12 32.658 5.162 1 94.78 111 GLU B C 1
ATOM 3179 O O . GLU B 1 111 ? -6.753 33.556 4.603 1 94.78 111 GLU B O 1
ATOM 3184 N N . PRO B 1 112 ? -6.529 31.464 5.185 1 96.13 112 PRO B N 1
ATOM 3185 C CA . PRO B 1 112 ? -7.762 31.088 4.49 1 96.13 112 PRO B CA 1
ATOM 3186 C C . PRO B 1 112 ? -9.017 31.581 5.208 1 96.13 112 PRO B C 1
ATOM 3188 O O . PRO B 1 112 ? -9.027 31.691 6.436 1 96.13 112 PRO B O 1
ATOM 3191 N N . THR B 1 113 ? -10.072 31.871 4.477 1 96.81 113 THR B N 1
ATOM 3192 C CA . THR B 1 113 ? -11.349 32.3 5.038 1 96.81 113 THR B CA 1
ATOM 3193 C C . THR B 1 113 ? -12.433 31.259 4.771 1 96.81 113 THR B C 1
ATOM 3195 O O . THR B 1 113 ? -13.503 31.299 5.381 1 96.81 113 THR B O 1
ATOM 3198 N N . ALA B 1 114 ? -12.11 30.368 3.835 1 96.02 114 ALA B N 1
ATOM 3199 C CA . ALA B 1 114 ? -13.061 29.329 3.448 1 96.02 114 ALA B CA 1
ATOM 3200 C C . ALA B 1 114 ? -12.387 27.962 3.391 1 96.02 114 ALA B C 1
ATOM 3202 O O . ALA B 1 114 ? -11.185 27.865 3.131 1 96.02 114 ALA B O 1
ATOM 3203 N N . ALA B 1 115 ? -13.22 26.97 3.627 1 96.63 115 ALA B N 1
ATOM 3204 C CA . ALA B 1 115 ? -12.675 25.615 3.663 1 96.63 115 ALA B CA 1
ATOM 3205 C C . ALA B 1 115 ? -13.714 24.593 3.209 1 96.63 115 ALA B C 1
ATOM 3207 O O . ALA B 1 115 ? -14.864 24.947 2.938 1 96.63 115 ALA B O 1
ATOM 3208 N N . ILE B 1 116 ? -13.33 23.394 3.023 1 96.94 116 ILE B N 1
ATOM 3209 C CA . ILE B 1 116 ? -14.162 22.245 2.681 1 96.94 116 ILE B CA 1
ATOM 3210 C C . ILE B 1 116 ? -13.736 21.035 3.509 1 96.94 116 ILE B C 1
ATOM 3212 O O . ILE B 1 116 ? -12.541 20.778 3.675 1 96.94 116 ILE B O 1
ATOM 3216 N N . MET B 1 117 ? -14.722 20.33 4.043 1 96.2 117 MET B N 1
ATOM 3217 C CA . MET B 1 117 ? -14.436 19.176 4.89 1 96.2 117 MET B CA 1
ATOM 3218 C C . MET B 1 117 ? -14.991 17.896 4.274 1 96.2 117 MET B C 1
ATOM 3220 O O . MET B 1 117 ? -16.025 17.923 3.605 1 96.2 117 MET B O 1
ATOM 3224 N N . ASP B 1 118 ? -14.325 16.806 4.481 1 95.45 118 ASP B N 1
ATOM 3225 C CA . ASP B 1 118 ? -14.776 15.48 4.071 1 95.45 118 ASP B CA 1
ATOM 3226 C C . ASP B 1 118 ? -14.14 14.392 4.933 1 95.45 118 ASP B C 1
ATOM 3228 O O . ASP B 1 118 ? -13.186 14.654 5.668 1 95.45 118 ASP B O 1
ATOM 3232 N N . THR B 1 119 ? -14.737 13.287 4.968 1 95.02 119 THR B N 1
ATOM 3233 C CA . THR B 1 119 ? -14.21 12.125 5.676 1 95.02 119 THR B CA 1
ATOM 3234 C C . THR B 1 119 ? -14.028 10.947 4.723 1 95.02 119 THR B C 1
ATOM 3236 O O . THR B 1 119 ? -14.731 10.843 3.715 1 95.02 119 THR B O 1
ATOM 3239 N N . GLN B 1 120 ? -13.113 10.159 4.99 1 94.06 120 GLN B N 1
ATOM 3240 C CA . GLN B 1 120 ? -12.833 8.957 4.213 1 94.06 120 GLN B CA 1
ATOM 3241 C C . GLN B 1 120 ? -12.566 7.762 5.124 1 94.06 120 GLN B C 1
ATOM 3243 O O . GLN B 1 120 ? -11.752 7.848 6.046 1 94.06 120 GLN B O 1
ATOM 3248 N N . SER B 1 121 ? -13.254 6.668 4.933 1 93.05 121 SER B N 1
ATOM 3249 C CA . SER B 1 121 ? -12.977 5.422 5.642 1 93.05 121 SER B CA 1
ATOM 3250 C C . SER B 1 121 ? -11.888 4.617 4.941 1 93.05 121 SER B C 1
ATOM 3252 O O . SER B 1 121 ? -11.895 4.49 3.715 1 93.05 121 SER B O 1
ATOM 3254 N N . ILE B 1 122 ? -10.976 4.158 5.695 1 92.35 122 ILE B N 1
ATOM 3255 C CA . ILE B 1 122 ? -9.822 3.449 5.151 1 92.35 122 ILE B CA 1
ATOM 3256 C C . ILE B 1 122 ? -9.611 2.145 5.917 1 92.35 122 ILE B C 1
ATOM 3258 O O . ILE B 1 122 ? -9.777 2.101 7.139 1 92.35 122 ILE B O 1
ATOM 3262 N N . LYS B 1 123 ? -9.259 1.064 5.188 1 91.42 123 LYS B N 1
ATOM 3263 C CA . LYS B 1 123 ? -8.928 -0.206 5.828 1 91.42 123 LYS B CA 1
ATOM 3264 C C . LYS B 1 123 ? -7.601 -0.116 6.576 1 91.42 123 LYS B C 1
ATOM 3266 O O . LYS B 1 123 ? -6.711 0.64 6.181 1 91.42 123 LYS B O 1
ATOM 3271 N N . THR B 1 124 ? -7.51 -0.894 7.651 1 91.26 124 THR B N 1
ATOM 3272 C CA . THR B 1 124 ? -6.276 -0.932 8.428 1 91.26 124 THR B CA 1
ATOM 3273 C C . THR B 1 124 ? -5.527 -2.24 8.191 1 91.26 124 THR B C 1
ATOM 3275 O O . THR B 1 124 ? -6.129 -3.244 7.802 1 91.26 124 THR B O 1
ATOM 3278 N N . SER B 1 125 ? -4.293 -2.133 8.369 1 87.66 125 SER B N 1
ATOM 3279 C CA . SER B 1 125 ? -3.485 -3.348 8.371 1 87.66 125 SER B CA 1
ATOM 3280 C C . SER B 1 125 ? -3.68 -4.141 9.659 1 87.66 125 SER B C 1
ATOM 3282 O O . SER B 1 125 ? -4.225 -3.623 10.636 1 87.66 125 SER B O 1
ATOM 3284 N N . THR B 1 126 ? -3.218 -5.369 9.64 1 77.37 126 THR B N 1
ATOM 3285 C CA . THR B 1 126 ? -3.459 -6.307 10.731 1 77.37 126 THR B CA 1
ATOM 3286 C C . THR B 1 126 ? -2.72 -5.871 11.993 1 77.37 126 THR B C 1
ATOM 3288 O O . THR B 1 126 ? -3.071 -6.286 13.099 1 77.37 126 THR B O 1
ATOM 3291 N N . ASN B 1 127 ? -1.765 -4.989 11.798 1 76.17 127 ASN B N 1
ATOM 3292 C CA . ASN B 1 127 ? -0.956 -4.588 12.944 1 76.17 127 ASN B CA 1
ATOM 3293 C C . ASN B 1 127 ? -1.599 -3.434 13.709 1 76.17 127 ASN B C 1
ATOM 3295 O O . ASN B 1 127 ? -1.107 -3.034 14.766 1 76.17 127 ASN B O 1
ATOM 3299 N N . VAL B 1 128 ? -2.621 -2.914 13.219 1 81.97 128 VAL B N 1
ATOM 3300 C CA . VAL B 1 128 ? -3.3 -1.798 13.869 1 81.97 128 VAL B CA 1
ATOM 3301 C C . VAL B 1 128 ? -4.194 -2.32 14.992 1 81.97 128 VAL B C 1
ATOM 3303 O O . VAL B 1 128 ? -5.008 -3.221 14.778 1 81.97 128 VAL B O 1
ATOM 3306 N N . PRO B 1 129 ? -4.006 -1.753 16.151 1 80.68 129 PRO B N 1
ATOM 3307 C CA . PRO B 1 129 ? -4.798 -2.231 17.286 1 80.68 129 PRO B CA 1
ATOM 3308 C C . PRO B 1 129 ? -6.302 -2.116 17.048 1 80.68 129 PRO B C 1
ATOM 3310 O O . PRO B 1 129 ? -6.773 -1.098 16.533 1 80.68 129 PRO B O 1
ATOM 3313 N N . LEU B 1 130 ? -6.977 -3.127 17.498 1 80.81 130 LEU B N 1
ATOM 3314 C CA . LEU B 1 130 ? -8.42 -3.191 17.298 1 80.81 130 LEU B CA 1
ATOM 3315 C C . LEU B 1 130 ? -9.121 -2.048 18.026 1 80.81 130 LEU B C 1
ATOM 3317 O O . LEU B 1 130 ? -10.151 -1.551 17.565 1 80.81 130 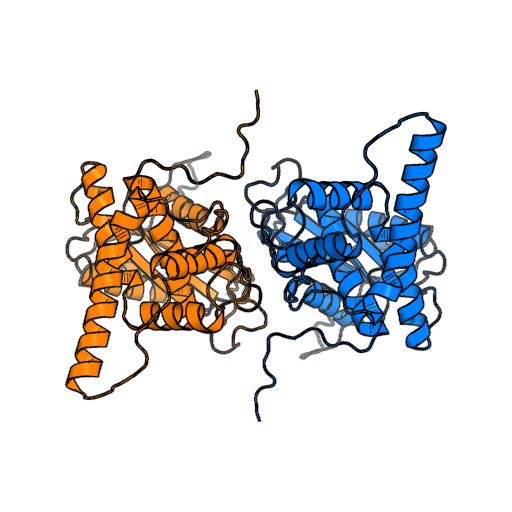LEU B O 1
ATOM 3321 N N . GLU B 1 131 ? -8.523 -1.636 19.121 1 81.23 131 GLU B N 1
ATOM 3322 C CA . GLU B 1 131 ? -9.133 -0.607 19.957 1 81.23 131 GLU B CA 1
ATOM 3323 C C . GLU B 1 131 ? -9.226 0.724 19.215 1 81.23 131 GLU B C 1
ATOM 3325 O O . GLU B 1 131 ? -10.021 1.591 19.582 1 81.23 131 GLU B O 1
ATOM 3330 N N . THR B 1 132 ? -8.447 0.867 18.263 1 83.47 132 THR B N 1
ATOM 3331 C CA . THR B 1 132 ? -8.433 2.142 17.554 1 83.47 132 THR B CA 1
ATOM 3332 C C . THR B 1 132 ? -9.134 2.018 16.204 1 83.47 132 THR B C 1
ATOM 3334 O O . THR B 1 132 ? -9.017 2.904 15.355 1 83.47 132 THR B O 1
ATOM 3337 N N . GLN B 1 133 ? -9.784 0.901 16.017 1 83.23 133 GLN B N 1
ATOM 3338 C CA . GLN B 1 133 ? -10.498 0.64 14.772 1 83.23 133 GLN B CA 1
ATOM 3339 C C . GLN B 1 133 ? -12.005 0.578 15.005 1 83.23 133 GLN B C 1
ATOM 3341 O O . GLN B 1 133 ? -12.46 0.523 16.149 1 83.23 133 GLN B O 1
ATOM 3346 N N . GLY B 1 134 ? -12.785 0.632 13.975 1 84.32 134 GLY B N 1
ATOM 3347 C CA . GLY B 1 134 ? -14.231 0.482 13.972 1 84.32 134 GLY B CA 1
ATOM 3348 C C . GLY B 1 134 ? -14.786 0.064 12.624 1 84.32 134 GLY B C 1
ATOM 3349 O O . GLY B 1 134 ? -14.029 -0.148 11.674 1 84.32 134 GLY B O 1
ATOM 3350 N N . ILE B 1 135 ? -16.054 -0.188 12.628 1 84.11 135 ILE B N 1
ATOM 3351 C CA . ILE B 1 135 ? -16.694 -0.582 11.378 1 84.11 135 ILE B CA 1
ATOM 3352 C C . ILE B 1 135 ? -17.578 0.555 10.869 1 84.11 135 ILE B C 1
ATOM 3354 O O . ILE B 1 135 ? -18.442 1.05 11.596 1 84.11 135 ILE B O 1
ATOM 3358 N N . ASP B 1 136 ? -17.282 1.018 9.735 1 82.71 136 ASP B N 1
ATOM 3359 C CA . ASP B 1 136 ? -18.182 1.913 9.013 1 82.71 136 ASP B CA 1
ATOM 3360 C C . ASP B 1 136 ? -19.247 1.125 8.254 1 82.71 136 ASP B C 1
ATOM 3362 O O . ASP B 1 136 ? -18.985 0.604 7.168 1 82.71 136 ASP B O 1
ATOM 3366 N N . ALA B 1 137 ? -20.383 1.048 8.712 1 77.77 137 ALA B N 1
ATOM 3367 C CA . ALA B 1 137 ? -21.446 0.202 8.175 1 77.77 137 ALA B CA 1
ATOM 3368 C C . ALA B 1 137 ? -21.879 0.678 6.792 1 77.77 137 ALA B C 1
ATOM 3370 O O . ALA B 1 137 ? -22.186 -0.135 5.916 1 77.77 137 ALA B O 1
ATOM 3371 N N . GLY B 1 138 ? -21.94 1.951 6.69 1 74.15 138 GLY B N 1
ATOM 3372 C CA . GLY B 1 138 ? -22.355 2.517 5.416 1 74.15 138 GLY B CA 1
ATOM 3373 C C . GLY B 1 138 ? -21.442 2.135 4.267 1 74.15 138 GLY B C 1
ATOM 3374 O O . GLY B 1 138 ? -21.911 1.839 3.166 1 74.15 138 GLY B O 1
ATOM 3375 N N . LYS B 1 139 ? -20.245 2.055 4.618 1 74.16 139 LYS B N 1
ATOM 3376 C CA . LYS B 1 139 ? -19.265 1.777 3.572 1 74.16 139 LYS B CA 1
ATOM 3377 C C . LYS B 1 139 ? -18.77 0.336 3.652 1 74.16 139 LYS B C 1
ATOM 3379 O O . LYS B 1 139 ? -18.07 -0.136 2.753 1 74.16 139 LYS B O 1
ATOM 3384 N N . LYS B 1 140 ? -19.13 -0.465 4.674 1 76.84 140 LYS B N 1
ATOM 3385 C CA . LYS B 1 140 ? -18.74 -1.852 4.912 1 76.84 140 LYS B CA 1
ATOM 3386 C C . LYS B 1 140 ? -17.223 -1.986 5.013 1 76.84 140 LYS B C 1
ATOM 3388 O O . LYS B 1 140 ? -16.628 -2.863 4.382 1 76.84 140 LYS B O 1
ATOM 3393 N N . ILE B 1 141 ? -16.654 -1.005 5.743 1 82.97 141 ILE B N 1
ATOM 3394 C CA . ILE B 1 141 ? -15.207 -0.997 5.933 1 82.97 141 ILE B CA 1
ATOM 3395 C C . ILE B 1 141 ? -14.882 -1.096 7.421 1 82.97 141 ILE B C 1
ATOM 3397 O O . ILE B 1 141 ? -15.405 -0.326 8.23 1 82.97 141 ILE B O 1
ATOM 3401 N N . ALA B 1 142 ? -14.114 -2.005 7.718 1 85.27 142 ALA B N 1
ATOM 3402 C CA . ALA B 1 142 ? -13.529 -2.098 9.053 1 85.27 142 ALA B CA 1
ATOM 3403 C C . ALA B 1 142 ? -12.154 -1.437 9.096 1 85.27 142 ALA B C 1
ATOM 3405 O O . ALA B 1 142 ? -11.261 -1.797 8.325 1 85.27 142 ALA B O 1
ATOM 3406 N N . GLY B 1 143 ? -12.02 -0.421 9.882 1 93.94 143 GLY B N 1
ATOM 3407 C CA . GLY B 1 143 ? -10.74 0.265 9.959 1 93.94 143 GLY B CA 1
ATOM 3408 C C . GLY B 1 143 ? -10.831 1.629 10.616 1 93.94 143 GLY B C 1
ATOM 3409 O O . GLY B 1 143 ? -11.377 1.759 11.714 1 93.94 143 GLY B O 1
ATOM 3410 N N . ARG B 1 144 ? -10.24 2.634 9.98 1 94.89 144 ARG B N 1
ATOM 3411 C CA . ARG B 1 144 ? -10.175 3.992 10.51 1 94.89 144 ARG B CA 1
ATOM 3412 C C . ARG B 1 144 ? -10.844 4.982 9.562 1 94.89 144 ARG B C 1
ATOM 3414 O O . ARG B 1 144 ? -11.141 4.646 8.414 1 94.89 144 ARG B O 1
ATOM 3421 N N . LYS B 1 145 ? -11.203 6.05 10.145 1 95.02 145 LYS B N 1
ATOM 3422 C CA . LYS B 1 145 ? -11.742 7.177 9.389 1 95.02 145 LYS B CA 1
ATOM 3423 C C . LYS B 1 145 ? -10.828 8.394 9.489 1 95.02 145 LYS B C 1
ATOM 3425 O O . LYS B 1 145 ? -10.394 8.763 10.582 1 95.02 145 LYS B O 1
ATOM 3430 N N . ARG B 1 146 ? -10.426 8.892 8.325 1 96.8 146 ARG B N 1
ATOM 3431 C CA . ARG B 1 146 ? -9.668 10.139 8.331 1 96.8 146 ARG B CA 1
ATOM 3432 C C . ARG B 1 146 ? -10.531 11.307 7.864 1 96.8 146 ARG B C 1
ATOM 3434 O O . ARG B 1 146 ? -11.191 11.221 6.826 1 96.8 146 ARG B O 1
ATOM 3441 N N . GLY B 1 147 ? -10.6 12.341 8.658 1 97.51 147 GLY B N 1
ATOM 3442 C CA . GLY B 1 147 ? -11.24 13.608 8.34 1 97.51 147 GLY B CA 1
ATOM 3443 C C . GLY B 1 147 ? -10.252 14.71 8.008 1 97.51 147 GLY B C 1
ATOM 3444 O O . GLY B 1 147 ? -9.238 14.868 8.691 1 97.51 147 GLY B O 1
ATOM 3445 N N . ILE B 1 148 ? -10.601 15.368 6.906 1 98 148 ILE B N 1
ATOM 3446 C CA . ILE B 1 148 ? -9.705 16.466 6.558 1 98 148 ILE B CA 1
ATOM 3447 C C . ILE B 1 148 ? -10.519 17.729 6.287 1 98 148 ILE B C 1
ATOM 3449 O O . ILE B 1 148 ? -11.688 17.651 5.903 1 98 148 ILE B O 1
ATOM 3453 N N . ILE B 1 149 ? -9.932 18.838 6.561 1 97.82 149 ILE B N 1
ATOM 3454 C CA . ILE B 1 149 ? -10.401 20.157 6.147 1 97.82 149 ILE B CA 1
ATOM 3455 C C . ILE B 1 149 ? -9.337 20.837 5.29 1 97.82 149 ILE B C 1
ATOM 3457 O O . ILE B 1 149 ? -8.154 20.836 5.64 1 97.82 149 ILE B O 1
ATOM 3461 N N . THR B 1 150 ? -9.748 21.298 4.156 1 97.87 150 THR B N 1
ATOM 3462 C CA . THR B 1 150 ? -8.828 21.958 3.236 1 97.87 150 THR B CA 1
ATOM 3463 C C . THR B 1 150 ? -9.314 23.365 2.901 1 97.87 150 THR B C 1
ATOM 3465 O O . THR B 1 150 ? -10.5 23.669 3.046 1 97.87 150 THR B O 1
ATOM 3468 N N . ASP B 1 151 ? -8.406 24.16 2.473 1 96.36 151 ASP B N 1
ATOM 3469 C CA . ASP B 1 151 ? -8.845 25.442 1.93 1 96.36 151 ASP B CA 1
ATOM 3470 C C . ASP B 1 151 ? -9.342 25.289 0.494 1 96.36 151 ASP B C 1
ATOM 3472 O O . ASP B 1 151 ? -9.565 24.171 0.024 1 96.36 151 ASP B O 1
ATOM 3476 N N . THR B 1 152 ? -9.571 26.365 -0.199 1 94.15 152 THR B N 1
ATOM 3477 C CA . THR B 1 152 ? -10.208 26.347 -1.512 1 94.15 152 THR B CA 1
ATOM 3478 C C . THR B 1 152 ? -9.207 25.949 -2.593 1 94.15 152 THR B C 1
ATOM 3480 O O . THR B 1 152 ? -9.59 25.697 -3.737 1 94.15 152 THR B O 1
ATOM 3483 N N . LEU B 1 153 ? -7.948 25.855 -2.224 1 94.64 153 LEU B N 1
ATOM 3484 C CA . LEU B 1 153 ? -6.928 25.393 -3.159 1 94.64 153 LEU B CA 1
ATOM 3485 C C . LEU B 1 153 ? -6.616 23.916 -2.938 1 94.64 153 LEU B C 1
ATOM 3487 O O . LEU B 1 153 ? -5.773 23.345 -3.632 1 94.64 153 LEU B O 1
ATOM 3491 N N . GLY B 1 154 ? -7.224 23.334 -1.937 1 96.12 154 GLY B N 1
ATOM 3492 C CA . GLY B 1 154 ? -6.986 21.934 -1.621 1 96.12 154 GLY B CA 1
ATOM 3493 C C . GLY B 1 154 ? -5.853 21.729 -0.633 1 96.12 154 GLY B C 1
ATOM 3494 O O . GLY B 1 154 ? -5.298 20.633 -0.536 1 96.12 154 GLY B O 1
ATOM 3495 N N . LEU B 1 155 ? -5.48 22.821 0.034 1 97.87 155 LEU B N 1
ATOM 3496 C CA . LEU B 1 155 ? -4.383 22.739 0.993 1 97.87 155 LEU B CA 1
ATOM 3497 C C . LEU B 1 155 ? -4.89 22.298 2.362 1 97.87 155 LEU B C 1
ATOM 3499 O O . LEU B 1 155 ? -5.899 22.811 2.85 1 97.87 155 LEU B O 1
ATOM 3503 N N . LEU B 1 156 ? -4.221 21.363 2.955 1 98.33 156 LEU B N 1
ATOM 3504 C CA . LEU B 1 156 ? -4.647 20.758 4.213 1 98.33 156 LEU B CA 1
ATOM 3505 C C . LEU B 1 156 ? -4.55 21.76 5.358 1 98.33 156 LEU B C 1
ATOM 3507 O O . LEU B 1 156 ? -3.487 22.338 5.595 1 98.33 156 LEU B O 1
ATOM 3511 N N . LEU B 1 157 ? -5.621 21.939 6.059 1 98.31 157 LEU B N 1
ATOM 3512 C CA . LEU B 1 157 ? -5.633 22.847 7.201 1 98.31 157 LEU B CA 1
ATOM 3513 C C . LEU B 1 157 ? -5.638 22.069 8.513 1 98.31 157 LEU B C 1
ATOM 3515 O O . LEU B 1 157 ? -5.086 22.531 9.514 1 98.31 157 LEU B O 1
ATOM 3519 N N . ALA B 1 158 ? -6.317 20.938 8.447 1 98.15 158 ALA B N 1
ATOM 3520 C CA . ALA B 1 158 ? -6.378 20.056 9.609 1 98.15 158 ALA B CA 1
ATOM 3521 C C . ALA B 1 158 ? -6.698 18.622 9.194 1 98.15 158 ALA B C 1
ATOM 3523 O O . ALA B 1 158 ? -7.275 18.392 8.129 1 98.15 158 ALA B O 1
ATOM 3524 N N . VAL B 1 159 ? -6.3 17.764 10.019 1 98.39 159 VAL B N 1
ATOM 3525 C CA . VAL B 1 159 ? -6.539 16.344 9.782 1 98.39 159 VAL B CA 1
ATOM 3526 C C . VAL B 1 159 ? -6.798 15.634 11.109 1 98.39 159 VAL B C 1
ATOM 3528 O O . VAL B 1 159 ? -6.228 16.003 12.139 1 98.39 159 VAL B O 1
ATOM 3531 N N . LEU B 1 160 ? -7.684 14.7 11.068 1 97.71 160 LEU B N 1
ATOM 3532 C CA . LEU B 1 160 ? -8.028 13.865 12.214 1 97.71 160 LEU B CA 1
ATOM 3533 C C . LEU B 1 160 ? -8.217 12.412 11.791 1 97.71 160 LEU B C 1
ATOM 3535 O O . LEU B 1 160 ? -8.865 12.135 10.779 1 97.71 160 LEU B O 1
ATOM 3539 N N . VAL B 1 161 ? -7.58 11.492 12.526 1 97.4 161 VAL B N 1
ATOM 3540 C CA . VAL B 1 161 ? -7.757 10.064 12.28 1 97.4 161 VAL B CA 1
ATOM 3541 C C . VAL B 1 161 ? -8.382 9.402 13.506 1 97.4 161 VAL B C 1
ATOM 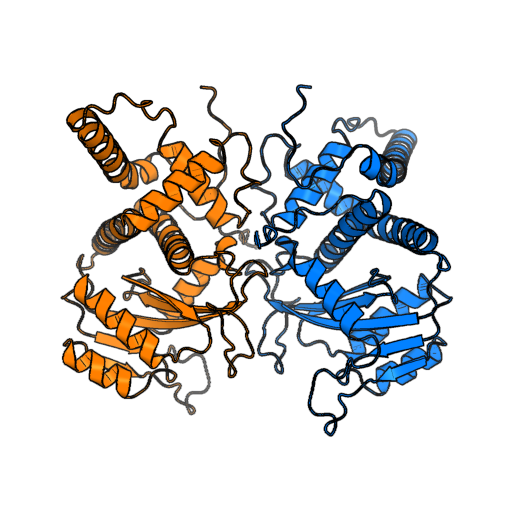3543 O O . VAL B 1 161 ? -7.907 9.587 14.629 1 97.4 161 VAL B O 1
ATOM 3546 N N . THR B 1 162 ? -9.449 8.699 13.297 1 96.21 162 THR B N 1
ATOM 3547 C CA . THR B 1 162 ? -10.172 8.04 14.379 1 96.21 162 THR B CA 1
ATOM 3548 C C . THR B 1 162 ? -10.731 6.697 13.916 1 96.21 162 THR B C 1
ATOM 3550 O O . THR B 1 162 ? -10.53 6.297 12.767 1 96.21 162 THR B O 1
ATOM 3553 N N . ALA B 1 163 ? -11.313 5.99 14.858 1 94.97 163 ALA B N 1
ATOM 3554 C CA . ALA B 1 163 ? -11.976 4.737 14.503 1 94.97 163 ALA B CA 1
ATOM 3555 C C . ALA B 1 163 ? -13.074 4.972 13.47 1 94.97 163 ALA B C 1
ATOM 3557 O O . ALA B 1 163 ? -13.76 5.996 13.505 1 94.97 163 ALA B O 1
ATOM 3558 N N . ALA B 1 164 ? -13.341 3.989 12.665 1 93.66 164 ALA B N 1
ATOM 3559 C CA . ALA B 1 164 ? -14.223 4.146 11.511 1 93.66 164 ALA B CA 1
ATOM 3560 C C . ALA B 1 164 ? -15.675 4.309 11.948 1 93.66 164 ALA B C 1
ATOM 3562 O O . ALA B 1 164 ? -16.52 4.749 11.165 1 93.66 164 ALA B O 1
ATOM 3563 N N . ASN B 1 165 ? -16.004 3.943 13.146 1 92.37 165 ASN B N 1
ATOM 3564 C CA . ASN B 1 165 ? -17.393 4.001 13.59 1 92.37 165 ASN B CA 1
ATOM 3565 C C . ASN B 1 165 ? -17.742 5.373 14.16 1 92.37 165 ASN B C 1
ATOM 3567 O O . ASN B 1 165 ? -18.904 5.646 14.464 1 92.37 165 ASN B O 1
ATOM 3571 N N . VAL B 1 166 ? -16.763 6.258 14.353 1 93.25 166 VAL B N 1
ATOM 3572 C CA . VAL B 1 166 ? -17.016 7.614 14.828 1 93.25 166 VAL B CA 1
ATOM 3573 C C . VAL B 1 166 ? -17.79 8.397 13.769 1 93.25 166 VAL B C 1
ATOM 3575 O O . VAL B 1 166 ? -17.48 8.316 12.578 1 93.25 166 VAL B O 1
ATOM 3578 N N . SER B 1 167 ? -18.742 9.113 14.156 1 92.94 167 SER B N 1
ATOM 3579 C CA . SER B 1 167 ? -19.635 9.808 13.235 1 92.94 167 SER B CA 1
ATOM 3580 C C . SER B 1 167 ? -18.935 10.99 12.573 1 92.94 167 SER B C 1
ATOM 3582 O O . SER B 1 167 ? -18.042 11.6 13.164 1 92.94 167 SER B O 1
ATOM 3584 N N . ASP B 1 168 ? -19.397 11.36 11.451 1 93.23 168 ASP B N 1
ATOM 3585 C CA . ASP B 1 168 ? -18.856 12.502 10.719 1 93.23 168 ASP B CA 1
ATOM 3586 C C . ASP B 1 168 ? -19.058 13.799 11.499 1 93.23 168 ASP B C 1
ATOM 3588 O O . ASP B 1 168 ? -18.234 14.712 11.419 1 93.23 168 ASP B O 1
ATOM 3592 N N . ASN B 1 169 ? -20.066 13.895 12.278 1 94.77 169 ASN B N 1
ATOM 3593 C CA . ASN B 1 169 ? -20.322 15.095 13.067 1 94.77 169 ASN B CA 1
ATOM 3594 C C . ASN B 1 169 ? -19.255 15.3 14.138 1 94.77 169 ASN B C 1
ATOM 3596 O O . ASN B 1 169 ? -18.779 16.418 14.342 1 94.77 169 ASN B O 1
ATOM 3600 N N . VAL B 1 170 ? -18.953 14.228 14.8 1 95.98 170 VAL B N 1
ATOM 3601 C CA . VAL B 1 170 ? -17.91 14.309 15.817 1 95.98 170 VAL B CA 1
ATOM 3602 C C . VAL B 1 170 ? -16.59 14.726 15.172 1 95.98 170 VAL B C 1
ATOM 3604 O O . VAL B 1 170 ? -15.904 15.622 15.67 1 95.98 170 VAL B O 1
ATOM 3607 N N . ILE B 1 171 ? -16.283 14.16 14.076 1 96.62 171 ILE B N 1
ATOM 3608 C CA . ILE B 1 171 ? -15.058 14.458 13.341 1 96.62 171 ILE B CA 1
ATOM 3609 C C . ILE B 1 171 ? -15.076 15.912 12.875 1 96.62 171 ILE B C 1
ATOM 3611 O O . ILE B 1 171 ? -14.085 16.63 13.024 1 96.62 171 ILE B O 1
ATOM 3615 N N . GLY B 1 172 ? -16.163 16.291 12.341 1 97.02 172 GLY B N 1
ATOM 3616 C CA . GLY B 1 172 ? -16.301 17.658 11.866 1 97.02 172 GLY B CA 1
ATOM 3617 C C . GLY B 1 172 ? -16.078 18.693 12.953 1 97.02 172 GLY B C 1
ATOM 3618 O O . GLY B 1 172 ? -15.393 19.694 12.733 1 97.02 172 GLY B O 1
ATOM 3619 N N . ASN B 1 173 ? -16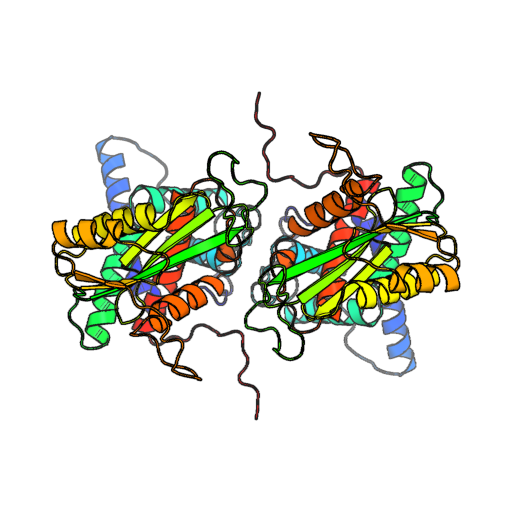.661 18.472 14.084 1 97.81 173 ASN B N 1
ATOM 3620 C CA . ASN B 1 173 ? -16.489 19.391 15.204 1 97.81 173 ASN B CA 1
ATOM 3621 C C . ASN B 1 173 ? -15.022 19.526 15.599 1 97.81 173 ASN B C 1
ATOM 3623 O O . ASN B 1 173 ? -14.521 20.638 15.774 1 97.81 173 ASN B O 1
ATOM 3627 N N . ASP B 1 174 ? -14.421 18.385 15.713 1 97.78 174 ASP B N 1
ATOM 3628 C CA . ASP B 1 174 ? -13.017 18.388 16.111 1 97.78 174 ASP B CA 1
ATOM 3629 C C . ASP B 1 174 ? -12.151 19.083 15.062 1 97.78 174 ASP B C 1
ATOM 3631 O O . ASP B 1 174 ? -11.231 19.829 15.405 1 97.78 174 ASP B O 1
ATOM 3635 N N . LEU B 1 175 ? -12.452 18.84 13.852 1 98.06 175 LEU B N 1
ATOM 3636 C CA . LEU B 1 175 ? -11.712 19.471 12.765 1 98.06 175 LEU B CA 1
ATOM 3637 C C . LEU B 1 175 ? -11.886 20.985 12.795 1 98.06 175 LEU B C 1
ATOM 3639 O O . LEU B 1 175 ? -10.922 21.73 12.606 1 98.06 175 LEU B O 1
ATOM 3643 N N . LEU B 1 176 ? -13.08 21.401 12.986 1 97.8 176 LEU B N 1
ATOM 3644 C CA . LEU B 1 176 ? -13.355 22.832 13.054 1 97.8 176 LEU B CA 1
ATOM 3645 C C . LEU B 1 176 ? -12.602 23.476 14.213 1 97.8 176 LEU B C 1
ATOM 3647 O O . LEU B 1 176 ? -12.041 24.564 14.066 1 97.8 176 LEU B O 1
ATOM 3651 N N . ASP B 1 177 ? -12.598 22.774 15.329 1 98.29 177 ASP B N 1
ATOM 3652 C CA . ASP B 1 177 ? -11.86 23.283 16.481 1 98.29 177 ASP B CA 1
ATOM 3653 C C . ASP B 1 177 ? -10.383 23.476 16.145 1 98.29 177 ASP B C 1
ATOM 3655 O O . ASP B 1 177 ? -9.811 24.532 16.422 1 98.29 177 ASP B O 1
ATOM 3659 N N . GLN B 1 178 ? -9.855 22.519 15.543 1 97.77 178 GLN B N 1
ATOM 3660 C CA . GLN B 1 178 ? -8.434 22.555 15.212 1 97.77 178 GLN B CA 1
ATOM 3661 C C . GLN B 1 178 ? -8.138 23.632 14.172 1 97.77 178 GLN B C 1
ATOM 3663 O O . GLN B 1 178 ? -7.209 24.425 14.339 1 97.77 178 GLN B O 1
ATOM 3668 N N . ALA B 1 179 ? -8.923 23.642 13.152 1 97.86 179 ALA B N 1
ATOM 3669 C CA . ALA B 1 179 ? -8.684 24.561 12.042 1 97.86 179 ALA B CA 1
ATOM 3670 C C . ALA B 1 179 ? -8.85 26.012 12.486 1 97.86 179 ALA B C 1
ATOM 3672 O O . ALA B 1 179 ? -8.05 26.875 12.118 1 97.86 179 ALA B O 1
ATOM 3673 N N . THR B 1 180 ? -9.876 26.271 13.273 1 97.77 180 THR B N 1
ATOM 3674 C CA . THR B 1 180 ? -10.14 27.645 13.687 1 97.77 180 THR B CA 1
ATOM 3675 C C . THR B 1 180 ? -9.1 28.114 14.7 1 97.77 180 THR B C 1
ATOM 3677 O O . THR B 1 180 ? -8.786 29.304 14.77 1 97.77 180 THR B O 1
ATOM 3680 N N . ALA B 1 181 ? -8.606 27.202 15.47 1 97.42 181 ALA B N 1
ATOM 3681 C CA . ALA B 1 181 ? -7.531 27.553 16.394 1 97.42 181 ALA B CA 1
ATOM 3682 C C . ALA B 1 181 ? -6.275 27.977 15.638 1 97.42 181 ALA B C 1
ATOM 3684 O O . ALA B 1 181 ? -5.576 28.905 16.054 1 97.42 181 ALA B O 1
ATOM 3685 N N . THR B 1 182 ? -6.019 27.345 14.563 1 96.79 182 THR B N 1
ATOM 3686 C CA . THR B 1 182 ? -4.827 27.617 13.768 1 96.79 182 THR B CA 1
ATOM 3687 C C . THR B 1 182 ? -5.07 28.777 12.807 1 96.79 182 THR B C 1
ATOM 3689 O O . THR B 1 182 ? -4.174 29.587 12.564 1 96.79 182 THR B O 1
ATOM 3692 N N . TYR B 1 183 ? -6.288 28.787 12.26 1 97.25 183 TYR B N 1
ATOM 3693 C CA . TYR B 1 183 ? -6.684 29.804 11.292 1 97.25 183 TYR B CA 1
ATOM 3694 C C . TYR B 1 183 ? -7.931 30.545 11.76 1 97.25 183 TYR B C 1
ATOM 3696 O O . TYR B 1 183 ? -9.035 30.282 11.277 1 97.25 183 TYR B O 1
ATOM 3704 N N . PRO B 1 184 ? -7.777 31.527 12.494 1 96.52 184 PRO B N 1
ATOM 3705 C CA . PRO B 1 184 ? -8.923 32.236 13.068 1 96.52 184 PRO B CA 1
ATOM 3706 C C . PRO B 1 184 ? -9.729 33.002 12.021 1 96.52 184 PRO B C 1
ATOM 3708 O O . PRO B 1 184 ? -10.848 33.44 12.297 1 96.52 184 PRO B O 1
ATOM 3711 N N . THR B 1 185 ? -9.221 33.142 10.877 1 96.99 185 THR B N 1
ATOM 3712 C CA . THR B 1 185 ? -9.893 33.894 9.823 1 96.99 185 THR B CA 1
ATOM 3713 C C . THR B 1 185 ? -10.931 33.026 9.117 1 96.99 185 THR B C 1
ATOM 3715 O O . THR B 1 185 ? -11.697 33.517 8.285 1 96.99 185 THR B O 1
ATOM 3718 N N . LEU B 1 186 ? -10.96 31.779 9.393 1 97.04 186 LEU B N 1
ATOM 3719 C CA . LEU B 1 186 ? -11.907 30.876 8.748 1 97.04 186 LEU B CA 1
ATOM 3720 C C . LEU B 1 186 ? -13.344 31.277 9.065 1 97.04 186 LEU B C 1
ATOM 3722 O O . LEU B 1 186 ? -13.716 31.392 10.235 1 97.04 186 LEU B O 1
ATOM 3726 N N . ALA B 1 187 ? -14.178 31.47 8.009 1 97.42 187 ALA B N 1
ATOM 3727 C CA . ALA B 1 187 ? -15.523 31.998 8.221 1 97.42 187 ALA B CA 1
ATOM 3728 C C . ALA B 1 187 ? -16.569 31.131 7.525 1 97.42 187 ALA B C 1
ATOM 3730 O O . ALA B 1 187 ? -17.756 31.196 7.853 1 97.42 187 ALA B O 1
ATOM 3731 N N . LYS B 1 188 ? -16.126 30.331 6.616 1 96.33 188 LYS B N 1
ATOM 3732 C CA . LYS B 1 188 ? -17.063 29.538 5.825 1 96.33 188 LYS B CA 1
ATOM 3733 C C . LYS B 1 188 ? -16.502 28.148 5.54 1 96.33 188 LYS B C 1
ATOM 3735 O O . LYS B 1 188 ? -15.302 27.993 5.303 1 96.33 188 LYS B O 1
ATOM 3740 N N . THR B 1 189 ? -17.388 27.119 5.626 1 95.77 189 THR B N 1
ATOM 3741 C CA . THR B 1 189 ? -16.974 25.773 5.244 1 95.77 189 THR B CA 1
ATOM 3742 C C . THR B 1 189 ? -18.123 25.024 4.574 1 95.77 189 THR B C 1
ATOM 3744 O O . THR B 1 189 ? -19.283 25.181 4.961 1 95.77 189 THR B O 1
ATOM 3747 N N . TRP B 1 190 ? -17.804 24.247 3.565 1 95.24 190 TRP B N 1
ATOM 3748 C CA . TRP B 1 190 ? -18.761 23.383 2.883 1 95.24 190 TRP B CA 1
ATOM 3749 C C . TRP B 1 190 ? -18.541 21.922 3.262 1 95.24 190 TRP B C 1
ATOM 3751 O O . TRP B 1 190 ? -17.4 21.472 3.388 1 95.24 190 TRP B O 1
ATOM 3761 N N . VAL B 1 191 ? -19.637 21.214 3.478 1 94.15 191 VAL B N 1
ATOM 3762 C CA . VAL B 1 191 ? -19.578 19.803 3.843 1 94.15 191 VAL B CA 1
ATOM 3763 C C . VAL B 1 191 ? -20.632 19.021 3.063 1 94.15 191 VAL B C 1
ATOM 3765 O O . VAL B 1 191 ? -21.541 19.611 2.473 1 94.15 191 VAL B O 1
ATOM 3768 N N . ASP B 1 192 ? -20.433 17.695 2.994 1 89.34 192 ASP B N 1
ATOM 3769 C CA . ASP B 1 192 ? -21.426 16.862 2.324 1 89.34 192 ASP B CA 1
ATOM 3770 C C . ASP B 1 192 ? -22.587 16.531 3.259 1 89.34 192 ASP B C 1
ATOM 3772 O O . ASP B 1 192 ? -22.637 17.017 4.391 1 89.34 192 ASP B O 1
ATOM 3776 N N . ALA B 1 193 ? -23.539 15.764 2.804 1 84.97 193 ALA B N 1
ATOM 3777 C CA . ALA B 1 193 ? -24.776 15.46 3.519 1 84.97 193 ALA B CA 1
ATOM 3778 C C . ALA B 1 193 ? -24.509 14.544 4.71 1 84.97 193 ALA B C 1
ATOM 3780 O O . ALA B 1 193 ? -25.378 14.359 5.566 1 84.97 193 ALA B O 1
ATOM 3781 N N . GLY B 1 194 ? -23.287 14.033 4.744 1 83.82 194 GLY B N 1
ATOM 3782 C CA . GLY B 1 194 ? -22.94 13.22 5.898 1 83.82 194 GLY B CA 1
ATOM 3783 C C . GLY B 1 194 ? -22.827 14.021 7.181 1 83.82 194 GLY B C 1
ATOM 3784 O O . GLY B 1 194 ? -23.01 13.482 8.274 1 83.82 194 GLY B O 1
ATOM 3785 N N . PHE B 1 195 ? -22.541 15.2 6.993 1 89.54 195 PHE B N 1
ATOM 3786 C CA . PHE B 1 195 ? -22.536 16.131 8.115 1 89.54 195 PHE B CA 1
ATOM 3787 C C . PHE B 1 195 ? -23.937 16.673 8.375 1 89.54 195 PHE B C 1
ATOM 3789 O O . PHE B 1 195 ? -24.741 16.798 7.449 1 89.54 195 PHE B O 1
ATOM 3796 N N . LYS B 1 196 ? -24.215 16.858 9.644 1 88.44 196 LYS B N 1
ATOM 3797 C CA . LYS B 1 196 ? -25.582 17.248 9.979 1 88.44 196 LYS B CA 1
ATOM 3798 C C . LYS B 1 196 ? -25.601 18.527 10.81 1 88.44 196 LYS B C 1
ATOM 3800 O O . LYS B 1 196 ? -24.627 19.282 10.82 1 88.44 196 LYS B O 1
ATOM 3805 N N . VAL B 1 197 ? -26.686 18.706 11.41 1 88.82 197 VAL B N 1
ATOM 3806 C CA . VAL B 1 197 ? -27.03 19.95 12.091 1 88.82 197 VAL B CA 1
ATOM 3807 C C . VAL B 1 197 ? -26.045 20.204 13.23 1 88.82 197 VAL B C 1
ATOM 3809 O O . VAL B 1 197 ? -25.687 21.352 13.504 1 88.82 197 VAL B O 1
ATOM 3812 N N . LYS B 1 198 ? -25.586 19.212 13.807 1 92.79 198 LYS B N 1
ATOM 3813 C CA . LYS B 1 198 ? -24.677 19.38 14.937 1 92.79 198 LYS B CA 1
ATOM 3814 C C . LYS B 1 198 ? -23.386 20.07 14.506 1 92.79 198 LYS B C 1
ATOM 3816 O O . LYS B 1 198 ? -22.859 20.919 15.228 1 92.79 198 LYS B O 1
ATOM 3821 N N . THR B 1 199 ? -22.908 19.712 13.403 1 94.8 199 THR B N 1
ATOM 3822 C CA . THR B 1 199 ? -21.701 20.333 12.869 1 94.8 199 THR B CA 1
ATOM 3823 C C . THR B 1 199 ? -21.965 21.786 12.484 1 94.8 199 THR B C 1
ATOM 3825 O O . THR B 1 199 ? -21.112 22.653 12.687 1 94.8 199 THR B O 1
ATOM 3828 N N . VAL B 1 200 ? -23.096 22.092 11.965 1 95 200 VAL B N 1
ATOM 3829 C CA . VAL B 1 200 ? -23.493 23.443 11.583 1 95 200 VAL B CA 1
ATOM 3830 C C . VAL B 1 200 ? -23.566 24.331 12.823 1 95 200 VAL B C 1
ATOM 3832 O O . VAL B 1 200 ? -23.017 25.435 12.837 1 95 200 VAL B O 1
ATOM 3835 N N . GLU B 1 201 ? -24.176 23.788 13.776 1 96.89 201 GLU B N 1
ATOM 3836 C CA . GLU B 1 201 ? -24.316 24.53 15.025 1 96.89 201 GLU B CA 1
ATOM 3837 C C . GLU B 1 201 ? -22.958 24.78 15.674 1 96.89 201 GLU B C 1
ATOM 3839 O O . GLU B 1 201 ? -22.698 25.874 16.181 1 96.89 201 GLU B O 1
ATOM 3844 N N . HIS B 1 202 ? -22.191 23.784 15.695 1 97.3 202 HIS B N 1
ATOM 3845 C CA . HIS B 1 202 ? -20.858 23.929 16.269 1 97.3 202 HIS B CA 1
ATOM 3846 C C . HIS B 1 202 ? -20.048 24.984 15.522 1 97.3 202 HIS B C 1
ATOM 3848 O O . HIS B 1 202 ? -19.378 25.812 16.143 1 97.3 202 HIS B O 1
ATOM 3854 N N . GLY B 1 203 ? -20.063 24.929 14.224 1 97.24 203 GLY B N 1
ATOM 3855 C CA . GLY B 1 203 ? -19.388 25.943 13.43 1 97.24 203 GLY B CA 1
ATOM 3856 C C . GLY B 1 203 ? -19.825 27.356 13.77 1 97.24 203 GLY B C 1
ATOM 3857 O O . GLY B 1 203 ? -18.995 28.263 13.858 1 97.24 203 GLY B O 1
ATOM 3858 N N . ALA B 1 204 ? -21.108 27.477 14.015 1 97.02 204 ALA B N 1
ATOM 3859 C CA . ALA B 1 204 ? -21.651 28.79 14.353 1 97.02 204 ALA B CA 1
ATOM 3860 C C . ALA B 1 204 ? -21.041 29.32 15.647 1 97.02 204 ALA B C 1
ATOM 3862 O O . ALA B 1 204 ? -20.789 30.52 15.776 1 97.02 204 ALA B O 1
ATOM 3863 N N . THR B 1 205 ? -20.828 28.454 16.543 1 97.43 205 THR B N 1
ATOM 3864 C CA . THR B 1 205 ? -20.237 28.866 17.811 1 97.43 205 THR B CA 1
ATOM 3865 C C . THR B 1 205 ? -18.801 29.342 17.611 1 97.43 205 THR B C 1
ATOM 3867 O O . THR B 1 205 ? -18.268 30.088 18.435 1 97.43 205 THR B O 1
ATOM 3870 N N . LEU B 1 206 ? -18.193 28.931 16.563 1 97.63 206 LEU B N 1
ATOM 3871 C CA . LEU B 1 206 ? -16.81 29.293 16.276 1 97.63 206 LEU B CA 1
ATOM 3872 C C . LEU B 1 206 ? -16.746 30.441 15.273 1 97.63 206 LEU B C 1
ATOM 3874 O O . LEU B 1 206 ? -15.658 30.856 14.867 1 97.63 206 LEU B O 1
ATOM 3878 N N . GLY B 1 207 ? -1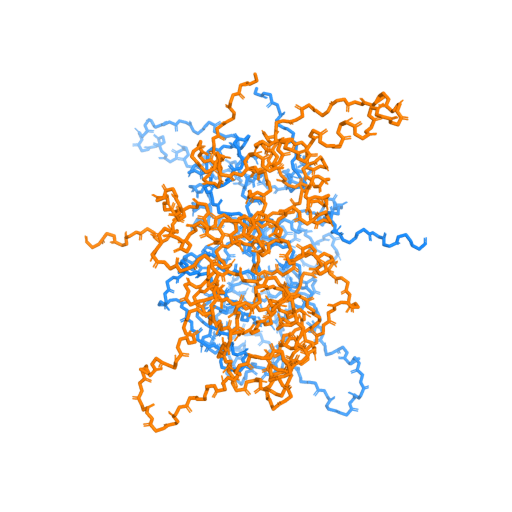7.919 30.832 14.847 1 97.15 207 GLY B N 1
ATOM 3879 C CA . GLY B 1 207 ? -17.967 31.902 13.863 1 97.15 207 GLY B CA 1
ATOM 3880 C C . GLY B 1 207 ? -17.79 31.411 12.439 1 97.15 207 GLY B C 1
ATOM 3881 O O . GLY B 1 207 ? -17.402 32.178 11.556 1 97.15 207 GLY B O 1
ATOM 3882 N N . VAL B 1 208 ? -17.971 30.148 12.222 1 97.63 208 VAL B N 1
ATOM 3883 C CA . VAL B 1 208 ? -17.832 29.562 10.894 1 97.63 208 VAL B CA 1
ATOM 3884 C C . VAL B 1 208 ? -19.206 29.166 10.357 1 97.63 208 VAL B C 1
ATOM 3886 O O . VAL B 1 208 ? -19.95 28.435 11.016 1 97.63 208 VAL B O 1
ATOM 3889 N N . ASP B 1 209 ? -19.574 29.668 9.192 1 97.36 209 ASP B N 1
ATOM 3890 C CA . ASP B 1 209 ? -20.795 29.275 8.496 1 97.36 209 ASP B CA 1
ATOM 3891 C C . ASP B 1 209 ? -20.608 27.946 7.766 1 97.36 209 ASP B C 1
ATOM 3893 O O . ASP B 1 209 ? -19.942 27.889 6.731 1 97.36 209 ASP B O 1
ATOM 3897 N N . VAL B 1 210 ? -21.221 26.931 8.32 1 96.17 210 VAL B N 1
ATOM 3898 C CA . VAL B 1 210 ? -21.122 25.605 7.718 1 96.17 210 VAL B CA 1
ATOM 3899 C C . VAL B 1 210 ? -22.316 25.364 6.798 1 96.17 210 VAL B C 1
ATOM 3901 O O . VAL B 1 210 ? -23.464 25.365 7.247 1 96.17 210 VAL B O 1
ATOM 3904 N N . GLU B 1 211 ? -22.018 25.089 5.552 1 93.83 211 GLU B N 1
ATOM 3905 C CA . GLU B 1 211 ? -23.068 24.857 4.565 1 93.83 211 GLU B CA 1
ATOM 3906 C C . GLU B 1 211 ? -23.054 23.412 4.073 1 93.83 211 GLU B C 1
ATOM 3908 O O . GLU B 1 211 ? -22.035 22.931 3.572 1 93.83 211 GLU B O 1
ATOM 3913 N N . ILE B 1 212 ? -24.151 22.756 4.181 1 92.07 212 ILE B N 1
ATOM 3914 C CA . ILE B 1 212 ? -24.302 21.391 3.689 1 92.07 212 ILE B CA 1
ATOM 3915 C C . ILE B 1 212 ? -24.702 21.415 2.215 1 92.07 212 ILE B C 1
ATOM 3917 O O . ILE B 1 212 ? -25.73 21.992 1.854 1 92.07 212 ILE B O 1
ATOM 3921 N N . VAL B 1 213 ? -23.88 20.84 1.471 1 87.24 213 VAL B N 1
ATOM 3922 C CA . VAL B 1 213 ? -24.131 20.807 0.034 1 87.24 213 VAL B CA 1
ATOM 3923 C C . VAL B 1 213 ? -24.696 19.445 -0.361 1 87.24 213 VAL B C 1
ATOM 3925 O O . VAL B 1 213 ? -24.052 18.414 -0.153 1 87.24 213 VAL B O 1
ATOM 3928 N N . THR B 1 214 ? -25.909 19.402 -0.792 1 77.39 214 THR B N 1
ATOM 3929 C CA . THR B 1 214 ? -26.558 18.162 -1.202 1 77.39 214 THR B CA 1
ATOM 3930 C C . THR B 1 214 ? -26.671 18.088 -2.722 1 77.39 214 THR B C 1
ATOM 3932 O O . THR B 1 214 ? -26.689 19.117 -3.4 1 77.39 214 THR B O 1
ATOM 3935 N N . LYS B 1 215 ? -26.497 16.898 -3.259 1 65.71 215 LYS B N 1
ATOM 3936 C CA . LYS B 1 215 ? -26.681 16.676 -4.69 1 65.71 215 LYS B CA 1
ATOM 3937 C C . LYS B 1 215 ? -28.12 16.962 -5.11 1 65.71 215 LYS B C 1
ATOM 3939 O O . LYS B 1 215 ? -29.062 16.62 -4.392 1 65.71 215 LYS B O 1
ATOM 3944 N N . ASP B 1 216 ? -28.34 17.969 -6.013 1 60.06 216 ASP B N 1
ATOM 3945 C CA . ASP B 1 216 ? -29.673 18.198 -6.561 1 60.06 216 ASP B CA 1
ATOM 3946 C C . ASP B 1 216 ? -30.117 17.025 -7.432 1 60.06 216 ASP B C 1
ATOM 3948 O O . ASP B 1 216 ? -29.515 16.755 -8.473 1 60.06 216 ASP B O 1
ATOM 3952 N N . PRO B 1 217 ? -31.066 16.221 -6.918 1 57.02 217 PRO B N 1
ATOM 3953 C CA . PRO B 1 217 ? -31.509 15.063 -7.699 1 57.02 217 PRO B CA 1
ATOM 3954 C C . PRO B 1 217 ? -31.951 15.439 -9.112 1 57.02 217 PRO B C 1
ATOM 3956 O O . PRO B 1 217 ? -31.957 14.59 -10.007 1 57.02 217 PRO B O 1
ATOM 3959 N N . GLN B 1 218 ? -32.445 16.569 -9.383 1 57.92 218 GLN B N 1
ATOM 3960 C CA . GLN B 1 218 ? -32.994 16.957 -10.679 1 57.92 218 GLN B CA 1
ATOM 3961 C C . GLN B 1 218 ? -31.883 17.294 -11.668 1 57.92 218 GLN B C 1
ATOM 3963 O O . GLN B 1 218 ? -32.123 17.379 -12.874 1 57.92 218 GLN B O 1
ATOM 3968 N N . VAL B 1 219 ? -30.844 17.62 -11.235 1 51.03 219 VAL B N 1
ATOM 3969 C CA . VAL B 1 219 ? -29.811 17.981 -12.2 1 51.03 219 VAL B CA 1
ATOM 3970 C C . VAL B 1 219 ? -29.046 16.731 -12.629 1 51.03 219 VAL B C 1
ATOM 3972 O O . VAL B 1 219 ? -28.443 16.049 -11.798 1 51.03 219 VAL B O 1
ATOM 3975 N N . LYS B 1 220 ? -29.581 16.173 -13.701 1 46.94 220 LYS B N 1
ATOM 3976 C CA . LYS B 1 220 ? -28.961 15.103 -14.478 1 46.94 220 LYS B CA 1
ATOM 3977 C C . LYS B 1 220 ? -27.63 15.555 -15.071 1 46.94 220 LYS B C 1
ATOM 3979 O O . LYS B 1 220 ? -27.539 16.637 -15.655 1 46.94 220 LYS B O 1
ATOM 3984 N N . GLY B 1 221 ? -26.307 15.166 -14.66 1 46.18 221 GLY B N 1
ATOM 3985 C CA . GLY B 1 221 ? -24.94 15.44 -15.074 1 46.18 221 GLY B CA 1
ATOM 3986 C C . GLY B 1 221 ? -24.045 15.874 -13.929 1 46.18 221 GLY B C 1
ATOM 3987 O O . GLY B 1 221 ? -24.407 15.723 -12.76 1 46.18 221 GLY B O 1
ATOM 3988 N N . PHE B 1 222 ? -22.777 16.25 -14.321 1 42.86 222 PHE B N 1
ATOM 3989 C CA . PHE B 1 222 ? -21.736 16.692 -13.4 1 42.86 222 PHE B CA 1
ATOM 3990 C C . PHE B 1 222 ? -22.127 18.004 -12.731 1 42.86 222 PHE B C 1
ATOM 3992 O O . PHE B 1 222 ? -22.231 19.038 -13.394 1 42.86 222 PHE B O 1
ATOM 3999 N N . SER B 1 223 ? -23.055 18.099 -12.047 1 46.91 223 SER B N 1
ATOM 4000 C CA . SER B 1 223 ? -23.168 19.377 -11.351 1 46.91 223 SER B CA 1
ATOM 4001 C C . SER B 1 223 ? -22.064 19.54 -10.311 1 46.91 223 SER B C 1
ATOM 4003 O O . SER B 1 223 ? -21.839 18.647 -9.492 1 46.91 223 SER B O 1
ATOM 4005 N N . VAL B 1 224 ? -21.094 20.288 -10.706 1 47.12 224 VAL B N 1
ATOM 4006 C CA . VAL B 1 224 ? -20.018 20.662 -9.794 1 47.12 224 VAL B CA 1
ATOM 4007 C C . VAL B 1 224 ? -20.605 21.084 -8.449 1 47.12 224 VAL B C 1
ATOM 4009 O O . VAL B 1 224 ? -21.354 22.061 -8.37 1 47.12 224 VAL B O 1
ATOM 4012 N N . THR B 1 225 ? -21.061 20.11 -7.617 1 57.48 225 THR B N 1
ATOM 4013 C CA . THR B 1 225 ? -21.395 20.489 -6.248 1 57.48 225 THR B CA 1
ATOM 4014 C C . THR B 1 225 ? -20.417 21.538 -5.724 1 57.48 225 THR B C 1
ATOM 4016 O O . THR B 1 225 ? -19.204 21.402 -5.893 1 57.48 225 THR B O 1
ATOM 4019 N N . LYS B 1 226 ? -20.831 22.629 -5.197 1 65.89 226 LYS B N 1
ATOM 4020 C CA . LYS B 1 226 ? -20.09 23.781 -4.691 1 65.89 226 LYS B CA 1
ATOM 4021 C C . LYS B 1 226 ? -18.826 23.342 -3.957 1 65.89 226 LYS B C 1
ATOM 4023 O O . LYS B 1 226 ? -18.885 22.944 -2.792 1 65.89 226 LYS B O 1
ATOM 4028 N N . ARG B 1 227 ? -17.682 23.381 -4.703 1 80.72 227 ARG B N 1
ATOM 4029 C CA . ARG B 1 227 ? -16.271 23.291 -4.341 1 80.72 227 ARG B CA 1
ATOM 4030 C C . ARG B 1 227 ? -15.945 21.926 -3.743 1 80.72 227 ARG B C 1
ATOM 4032 O O . ARG B 1 227 ? -14.845 21.716 -3.227 1 80.72 227 ARG B O 1
ATOM 4039 N N . ARG B 1 228 ? -16.93 20.909 -3.703 1 83.79 228 ARG B N 1
ATOM 4040 C CA . ARG B 1 228 ? -16.694 19.589 -3.128 1 83.79 228 ARG B CA 1
ATOM 4041 C C . ARG B 1 228 ? -15.588 18.855 -3.878 1 83.79 228 ARG B C 1
ATOM 4043 O O . ARG B 1 228 ? -14.846 18.068 -3.285 1 83.79 228 ARG B O 1
ATOM 4050 N N . TRP B 1 229 ? -15.414 19.2 -5.068 1 86.68 229 TRP B N 1
ATOM 4051 C CA . TRP B 1 229 ? -14.404 18.528 -5.879 1 86.68 229 TRP B CA 1
ATOM 4052 C C . TRP B 1 229 ? -13.004 18.797 -5.337 1 86.68 229 TRP B C 1
ATOM 4054 O O . TRP B 1 229 ? -12.104 17.967 -5.485 1 86.68 229 TRP B O 1
ATOM 4064 N N . VAL B 1 230 ? -12.83 19.896 -4.66 1 92.19 230 VAL B N 1
ATOM 4065 C CA . VAL B 1 230 ? -11.516 20.297 -4.168 1 92.19 230 VAL B CA 1
ATOM 4066 C C . VAL B 1 230 ? -11.023 19.288 -3.133 1 92.19 230 VAL B C 1
ATOM 4068 O O . VAL B 1 230 ? -9.888 18.811 -3.213 1 92.19 230 VAL B O 1
ATOM 4071 N N . VAL B 1 231 ? -11.904 18.94 -2.161 1 94.37 231 VAL B N 1
ATOM 4072 C CA . VAL B 1 231 ? -11.501 18.018 -1.104 1 94.37 231 VAL B CA 1
ATOM 4073 C C . VAL B 1 231 ? -11.341 16.612 -1.679 1 94.37 231 VAL B C 1
ATOM 4075 O O . VAL B 1 231 ? -10.477 15.85 -1.239 1 94.37 231 VAL B O 1
ATOM 4078 N N . GLU B 1 232 ? -12.184 16.262 -2.693 1 90.49 232 GLU B N 1
ATOM 4079 C CA . GLU B 1 232 ? -12.034 14.973 -3.361 1 90.49 232 GLU B CA 1
ATOM 4080 C C . GLU B 1 232 ? -10.695 14.88 -4.087 1 90.49 232 GLU B C 1
ATOM 4082 O O . GLU B 1 232 ? -10.051 13.829 -4.08 1 90.49 232 GLU B O 1
ATOM 4087 N N . ARG B 1 233 ? -10.286 15.945 -4.669 1 92.35 233 ARG B N 1
ATOM 4088 C CA . ARG B 1 233 ? -8.985 16.005 -5.327 1 92.35 233 ARG B CA 1
ATOM 4089 C C . ARG B 1 233 ? -7.853 15.853 -4.316 1 92.35 233 ARG B C 1
ATOM 4091 O O . ARG B 1 233 ? -6.869 15.158 -4.579 1 92.35 233 ARG B O 1
ATOM 4098 N N . THR B 1 234 ? -7.976 16.533 -3.171 1 95.65 234 THR B N 1
ATOM 4099 C CA . THR B 1 234 ? -6.97 16.41 -2.122 1 95.65 234 THR B CA 1
ATOM 4100 C C . THR B 1 234 ? -6.853 14.963 -1.652 1 95.65 234 THR B C 1
ATOM 4102 O O . THR B 1 234 ? -5.746 14.435 -1.522 1 95.65 234 THR B O 1
ATOM 4105 N N . LEU B 1 235 ? -7.964 14.346 -1.4 1 94.57 235 LEU B N 1
ATOM 4106 C CA . LEU B 1 235 ? -7.953 12.94 -1.014 1 94.57 235 LEU B CA 1
ATOM 4107 C C . LEU B 1 235 ? -7.299 12.085 -2.094 1 94.57 235 LEU B C 1
ATOM 4109 O O . LEU B 1 235 ? -6.595 11.12 -1.786 1 94.57 235 LEU B O 1
ATOM 4113 N N . GLY B 1 236 ? -7.533 12.449 -3.357 1 91.77 236 GLY B N 1
ATOM 4114 C CA . GLY B 1 236 ? -6.865 11.772 -4.457 1 91.77 236 GLY B CA 1
ATOM 4115 C C . GLY B 1 236 ? -5.354 11.909 -4.412 1 91.77 236 GLY B C 1
ATOM 4116 O O . GLY B 1 236 ? -4.63 10.949 -4.683 1 91.77 236 GLY B O 1
ATOM 4117 N N . TRP B 1 237 ? -4.883 13.111 -4.055 1 92.85 237 TRP B N 1
ATOM 4118 C CA . TRP B 1 237 ? -3.446 13.343 -3.944 1 92.85 237 TRP B CA 1
ATOM 4119 C C . TRP B 1 237 ? -2.832 12.451 -2.87 1 92.85 237 TRP B C 1
ATOM 4121 O O . TRP B 1 237 ? -1.717 11.95 -3.034 1 92.85 237 TRP B O 1
ATOM 4131 N N . LEU B 1 238 ? -3.556 12.3 -1.778 1 94.52 238 LEU B N 1
ATOM 4132 C CA . LEU B 1 238 ? -3.055 11.486 -0.676 1 94.52 238 LEU B CA 1
ATOM 4133 C C . LEU B 1 238 ? -2.879 10.034 -1.108 1 94.52 238 LEU B C 1
ATOM 4135 O O . LEU B 1 238 ? -1.942 9.362 -0.673 1 94.52 238 LEU B O 1
ATOM 4139 N N . MET B 1 239 ? -3.72 9.594 -2.039 1 91.51 239 MET B N 1
ATOM 4140 C CA . MET B 1 239 ? -3.706 8.192 -2.446 1 91.51 239 MET B CA 1
ATOM 4141 C C . MET B 1 239 ? -2.513 7.9 -3.35 1 91.51 239 MET B C 1
ATOM 4143 O O . MET B 1 239 ? -2.189 6.738 -3.602 1 91.51 239 MET B O 1
ATOM 4147 N N . HIS B 1 240 ? -1.846 8.95 -3.79 1 90.67 240 HIS B N 1
ATOM 4148 C CA . HIS B 1 240 ? -0.617 8.744 -4.547 1 90.67 240 HIS B CA 1
ATOM 4149 C C . HIS B 1 240 ? 0.521 8.293 -3.638 1 90.67 240 HIS B C 1
ATOM 4151 O O . HIS B 1 240 ? 1.557 7.825 -4.117 1 90.67 240 HIS B O 1
ATOM 4157 N N . HIS B 1 241 ? 0.328 8.539 -2.455 1 95.62 241 HIS B N 1
ATOM 4158 C CA . HIS B 1 241 ? 1.253 8.006 -1.462 1 95.62 241 HIS B CA 1
ATOM 4159 C C . HIS B 1 241 ? 0.804 6.633 -0.972 1 95.62 241 HIS B C 1
ATOM 4161 O O . HIS B 1 241 ? -0.21 6.517 -0.281 1 95.62 241 HIS B O 1
ATOM 4167 N N . ARG B 1 242 ? 1.588 5.678 -1.229 1 94.88 242 ARG B N 1
ATOM 4168 C CA . ARG B 1 242 ? 1.164 4.299 -1.008 1 94.88 242 ARG B CA 1
ATOM 4169 C C . ARG B 1 242 ? 1.027 3.999 0.481 1 94.88 242 ARG B C 1
ATOM 4171 O O . ARG B 1 242 ? 0.296 3.086 0.871 1 94.88 242 ARG B O 1
ATOM 4178 N N . ARG B 1 243 ? 1.726 4.794 1.284 1 96.3 243 ARG B N 1
ATOM 4179 C CA . ARG B 1 243 ? 1.608 4.632 2.729 1 96.3 243 ARG B CA 1
ATOM 4180 C C . ARG B 1 243 ? 0.194 4.953 3.203 1 96.3 243 ARG B C 1
ATOM 4182 O O . ARG B 1 243 ? -0.225 4.504 4.271 1 96.3 243 ARG B O 1
ATOM 4189 N N . LEU B 1 244 ? -0.531 5.64 2.367 1 96.2 244 LEU B N 1
ATOM 4190 C CA . LEU B 1 244 ? -1.846 6.118 2.781 1 96.2 244 LEU B CA 1
ATOM 4191 C C . LEU B 1 244 ? -2.954 5.321 2.1 1 96.2 244 LEU B C 1
ATOM 4193 O O . LEU B 1 244 ? -4.138 5.595 2.308 1 96.2 244 LEU B O 1
ATOM 4197 N N . ALA B 1 245 ? -2.601 4.316 1.313 1 92.87 245 ALA B N 1
ATOM 4198 C CA . ALA B 1 245 ? -3.592 3.473 0.649 1 92.87 245 ALA B CA 1
ATOM 4199 C C . ALA B 1 245 ? -4.277 2.543 1.647 1 92.87 245 ALA B C 1
ATOM 4201 O O . ALA B 1 245 ? -5.39 2.071 1.402 1 92.87 245 ALA B O 1
ATOM 4202 N N . ARG B 1 246 ? -3.651 2.261 2.6 1 93.97 246 ARG B N 1
ATOM 4203 C CA . ARG B 1 246 ? -4.057 1.506 3.781 1 93.97 246 ARG B CA 1
ATOM 4204 C C . ARG B 1 246 ? -3.39 2.054 5.038 1 93.97 246 ARG B C 1
ATOM 4206 O O . ARG B 1 246 ? -2.269 2.565 4.98 1 93.97 246 ARG B O 1
ATOM 4213 N N . ASP B 1 247 ? -4.121 2.092 6.095 1 93.98 247 ASP B N 1
ATOM 4214 C CA . ASP B 1 247 ? -3.508 2.626 7.308 1 93.98 247 ASP B CA 1
ATOM 4215 C C . ASP B 1 247 ? -2.661 1.566 8.008 1 93.98 247 ASP B C 1
ATOM 4217 O O . ASP B 1 247 ? -3.192 0.582 8.527 1 93.98 247 ASP B O 1
ATOM 4221 N N . TYR B 1 248 ? -1.384 1.818 8.032 1 93.93 248 TYR B N 1
ATOM 4222 C CA . TYR B 1 248 ? -0.436 0.87 8.606 1 93.93 248 TYR B CA 1
ATOM 4223 C C . TYR B 1 248 ? 0.024 1.326 9.985 1 93.93 248 TYR B C 1
ATOM 4225 O O . TYR B 1 248 ? 0.853 0.668 10.619 1 93.93 248 TYR B O 1
ATOM 4233 N N . GLU B 1 249 ? -0.47 2.454 10.425 1 94.15 249 GLU B N 1
ATOM 4234 C CA . GLU B 1 249 ? 0.082 3.076 11.625 1 94.15 249 GLU B CA 1
ATOM 4235 C C . GLU B 1 249 ? -0.612 2.558 12.883 1 94.15 249 GLU B C 1
ATOM 4237 O O . GLU B 1 249 ? -1.841 2.584 12.975 1 94.15 249 GLU B O 1
ATOM 4242 N N . THR B 1 250 ? 0.193 2.178 13.817 1 91.67 250 THR B N 1
ATOM 4243 C CA . THR B 1 250 ? -0.349 1.734 15.096 1 91.67 250 THR B CA 1
ATOM 4244 C C . THR B 1 250 ? -1.045 2.885 15.817 1 91.67 250 THR B C 1
ATOM 4246 O O . THR B 1 250 ? -2.107 2.698 16.415 1 91.67 250 THR B O 1
ATOM 4249 N N . LEU B 1 251 ? -0.464 4.041 15.711 1 93.72 251 LEU B N 1
ATOM 4250 C CA . LEU B 1 251 ? -1.007 5.211 16.394 1 93.72 251 LEU B CA 1
ATOM 4251 C C . LEU B 1 251 ? -1.719 6.133 15.41 1 93.72 251 LEU B C 1
ATOM 4253 O O . LEU B 1 251 ? -1.165 6.478 14.364 1 93.72 251 LEU B O 1
ATOM 4257 N N . PRO B 1 252 ? -2.934 6.584 15.811 1 94.49 252 PRO B N 1
ATOM 4258 C CA . PRO B 1 252 ? -3.638 7.53 14.942 1 94.49 252 PRO B CA 1
ATOM 4259 C C . PRO B 1 252 ? -2.826 8.794 14.667 1 94.49 252 PRO B C 1
ATOM 4261 O O . PRO B 1 252 ? -2.865 9.326 13.554 1 94.49 252 PRO B O 1
ATOM 4264 N N . GLY B 1 253 ? -2.121 9.261 15.706 1 96.03 253 GLY B N 1
ATOM 4265 C CA . GLY B 1 253 ? -1.286 10.439 15.532 1 96.03 253 GLY B CA 1
ATOM 4266 C C . GLY B 1 253 ? -0.235 10.271 14.452 1 96.03 253 GLY B C 1
ATOM 4267 O O . GLY B 1 253 ? 0.076 11.219 13.728 1 96.03 253 GLY B O 1
ATOM 4268 N N . ASN B 1 254 ? 0.34 9.074 14.357 1 96.96 254 ASN B N 1
ATOM 4269 C CA . ASN B 1 254 ? 1.302 8.797 13.296 1 96.96 254 ASN B CA 1
ATOM 4270 C C . ASN B 1 254 ? 0.64 8.814 11.921 1 96.96 254 ASN B C 1
ATOM 4272 O O . ASN B 1 254 ? 1.246 9.251 10.941 1 96.96 254 ASN B O 1
ATOM 4276 N N . SER B 1 255 ? -0.588 8.304 11.878 1 97.16 255 SER B N 1
ATOM 4277 C CA . SER B 1 255 ? -1.34 8.361 10.628 1 97.16 255 SER B CA 1
ATOM 4278 C C . SER B 1 255 ? -1.571 9.802 10.187 1 97.16 255 SER B C 1
ATOM 4280 O O . SER B 1 255 ? -1.389 10.134 9.013 1 97.16 255 SER B O 1
ATOM 4282 N N . GLU B 1 256 ? -1.943 10.63 11.106 1 98.3 256 GLU B N 1
ATOM 4283 C CA . GLU B 1 256 ? -2.128 12.049 10.816 1 98.3 256 GLU B CA 1
ATOM 4284 C C . GLU B 1 256 ? -0.837 12.68 10.303 1 98.3 256 GLU B C 1
ATOM 4286 O O . GLU B 1 256 ? -0.86 13.471 9.358 1 98.3 256 GLU B O 1
ATOM 4291 N N . SER B 1 257 ? 0.268 12.281 10.912 1 98.56 257 SER B N 1
ATOM 4292 C CA . SER B 1 257 ? 1.564 12.815 10.506 1 98.56 257 SER B CA 1
ATOM 4293 C C . SER B 1 257 ? 1.915 12.394 9.083 1 98.56 257 SER B C 1
ATOM 4295 O O . SER B 1 257 ? 2.462 13.186 8.313 1 98.56 257 SER B O 1
ATOM 4297 N N . MET B 1 258 ? 1.609 11.161 8.722 1 98.56 258 MET B N 1
ATOM 4298 C CA . MET B 1 258 ? 1.879 10.683 7.369 1 98.56 258 MET B CA 1
ATOM 4299 C C . MET B 1 258 ? 1.062 11.462 6.344 1 98.56 258 MET B C 1
ATOM 4301 O O . MET B 1 258 ? 1.551 11.763 5.253 1 98.56 258 MET B O 1
ATOM 4305 N N . ILE B 1 259 ? -0.157 11.785 6.683 1 98.6 259 ILE B N 1
ATOM 4306 C CA . ILE B 1 259 ? -1.007 12.587 5.809 1 98.6 259 ILE B CA 1
ATOM 4307 C C . ILE B 1 259 ? -0.414 13.985 5.653 1 98.6 259 ILE B C 1
ATOM 4309 O O . ILE B 1 259 ? -0.305 14.499 4.538 1 98.6 259 ILE B O 1
ATOM 4313 N N . THR B 1 260 ? -0.023 14.56 6.782 1 98.7 260 THR B N 1
ATOM 4314 C CA . THR B 1 260 ? 0.573 15.891 6.774 1 98.7 260 THR B CA 1
ATOM 4315 C C . THR B 1 260 ? 1.847 15.908 5.933 1 98.7 260 THR B C 1
ATOM 4317 O O . THR B 1 260 ? 2.089 16.854 5.181 1 98.7 260 THR B O 1
ATOM 4320 N N . LEU B 1 261 ? 2.609 14.871 6.034 1 98.48 261 LEU B N 1
ATOM 4321 C CA . LEU B 1 261 ? 3.843 14.748 5.267 1 98.48 261 LEU B CA 1
ATOM 4322 C C . LEU B 1 261 ? 3.553 14.728 3.77 1 98.48 261 LEU B C 1
ATOM 4324 O O . LEU B 1 261 ? 4.292 15.322 2.982 1 98.48 261 LEU B O 1
ATOM 4328 N N . ALA B 1 262 ? 2.554 13.992 3.396 1 97.96 262 ALA B N 1
ATOM 4329 C CA . ALA B 1 262 ? 2.162 13.968 1.989 1 97.96 262 ALA B CA 1
ATOM 4330 C C . ALA B 1 262 ? 1.84 15.372 1.485 1 97.96 262 ALA B C 1
ATOM 4332 O O . ALA B 1 262 ? 2.223 15.742 0.373 1 97.96 262 ALA B O 1
ATOM 4333 N N . MET B 1 263 ? 1.184 16.136 2.287 1 97.99 263 MET B N 1
ATOM 4334 C CA . MET B 1 263 ? 0.825 17.499 1.906 1 97.99 263 MET B CA 1
ATOM 4335 C C . MET B 1 263 ? 2.06 18.391 1.848 1 97.99 263 MET B C 1
ATOM 4337 O O . MET B 1 263 ? 2.191 19.22 0.945 1 97.99 263 MET B O 1
ATOM 4341 N N . ILE B 1 264 ? 2.942 18.211 2.82 1 98.24 264 ILE B N 1
ATOM 4342 C CA . ILE B 1 264 ? 4.191 18.966 2.822 1 98.24 264 ILE B CA 1
ATOM 4343 C C . ILE B 1 264 ? 4.935 18.734 1.509 1 98.24 264 ILE B C 1
ATOM 4345 O O . ILE B 1 264 ? 5.435 19.68 0.895 1 98.24 264 ILE B O 1
ATOM 4349 N N . ASP B 1 265 ? 5.007 17.471 1.141 1 96.88 265 ASP B N 1
ATOM 4350 C CA . ASP B 1 265 ? 5.66 17.133 -0.12 1 96.88 265 ASP B CA 1
ATOM 4351 C C . ASP B 1 265 ? 4.986 17.838 -1.295 1 96.88 265 ASP B C 1
ATOM 4353 O O . ASP B 1 265 ? 5.662 18.409 -2.153 1 96.88 265 ASP B O 1
ATOM 4357 N N . ASN B 1 266 ? 3.706 17.776 -1.356 1 95.11 266 ASN B N 1
ATOM 4358 C CA . ASN B 1 266 ? 2.933 18.424 -2.41 1 95.11 266 ASN B CA 1
ATOM 4359 C C . ASN B 1 266 ? 3.155 19.933 -2.421 1 95.11 266 ASN B C 1
ATOM 4361 O O . ASN B 1 266 ? 3.358 20.528 -3.481 1 95.11 266 ASN B O 1
ATOM 4365 N N . LEU B 1 267 ? 3.132 20.585 -1.263 1 97.03 267 LEU B N 1
ATOM 4366 C CA . LEU B 1 267 ? 3.3 22.028 -1.127 1 97.03 267 LEU B CA 1
ATOM 4367 C C . LEU B 1 267 ? 4.685 22.461 -1.596 1 97.03 267 LEU B C 1
ATOM 4369 O O . LEU B 1 267 ? 4.817 23.441 -2.333 1 97.03 267 LEU B O 1
ATOM 4373 N N . ALA B 1 268 ? 5.676 21.705 -1.156 1 97.11 268 ALA B N 1
ATOM 4374 C CA . ALA B 1 268 ? 7.044 22.031 -1.552 1 97.11 268 ALA B CA 1
ATOM 4375 C C . ALA B 1 268 ? 7.21 21.95 -3.067 1 97.11 268 ALA B C 1
ATOM 4377 O O . ALA B 1 268 ? 7.9 22.777 -3.667 1 97.11 268 ALA B O 1
ATOM 4378 N N . ARG B 1 269 ? 6.577 21.011 -3.663 1 94.96 269 ARG B N 1
ATOM 4379 C CA . ARG B 1 269 ? 6.651 20.868 -5.113 1 94.96 269 ARG B CA 1
ATOM 4380 C C . ARG B 1 269 ? 5.944 22.022 -5.815 1 94.96 269 ARG B C 1
ATOM 4382 O O . ARG B 1 269 ? 6.426 22.526 -6.831 1 94.96 269 ARG B O 1
ATOM 4389 N N . ARG B 1 270 ? 4.866 22.424 -5.288 1 92.54 270 ARG B N 1
ATOM 4390 C CA . ARG B 1 270 ? 4.121 23.54 -5.862 1 92.54 270 ARG B CA 1
ATOM 4391 C C . ARG B 1 270 ? 4.936 24.828 -5.809 1 92.54 270 ARG B C 1
ATOM 4393 O O . ARG B 1 270 ? 4.923 25.616 -6.757 1 92.54 270 ARG B O 1
ATOM 4400 N N . LEU B 1 271 ? 5.63 25.014 -4.766 1 95.58 271 LEU B N 1
ATOM 4401 C CA . LEU B 1 271 ? 6.38 26.246 -4.544 1 95.58 271 LEU B CA 1
ATOM 4402 C C . LEU B 1 271 ? 7.633 26.283 -5.412 1 95.58 271 LEU B C 1
ATOM 4404 O O . LEU B 1 271 ? 8.178 27.357 -5.676 1 95.58 271 LEU B O 1
ATOM 4408 N N . THR B 1 272 ? 8.106 25.121 -5.84 1 95.12 272 THR B N 1
ATOM 4409 C CA . THR B 1 272 ? 9.343 25.06 -6.611 1 95.12 272 THR B CA 1
ATOM 4410 C C . THR B 1 272 ? 9.061 24.664 -8.057 1 95.12 272 THR B C 1
ATOM 4412 O O . THR B 1 272 ? 9.987 24.393 -8.824 1 95.12 272 THR B O 1
ATOM 4415 N N . ASP B 1 273 ? 7.783 24.516 -8.474 1 90 273 ASP B N 1
ATOM 4416 C CA . ASP B 1 273 ? 7.32 24.179 -9.816 1 90 273 ASP B CA 1
ATOM 4417 C C . ASP B 1 273 ? 7.879 22.832 -10.268 1 90 273 ASP B C 1
ATOM 4419 O O . ASP B 1 273 ? 8.371 22.702 -11.391 1 90 273 ASP B O 1
ATOM 4423 N N . GLU B 1 274 ? 7.963 22.007 -9.311 1 87.87 274 GLU B N 1
ATOM 4424 C CA . GLU B 1 274 ? 8.397 20.646 -9.613 1 87.87 274 GLU B CA 1
ATOM 4425 C C . GLU B 1 274 ? 7.205 19.703 -9.75 1 87.87 274 GLU B C 1
ATOM 4427 O O . GLU B 1 274 ? 6.203 19.855 -9.048 1 87.87 274 GLU B O 1
ATOM 4432 N N . ASN B 1 275 ? 7.188 18.968 -10.829 1 70.28 275 ASN B N 1
ATOM 4433 C CA . ASN B 1 275 ? 6.073 18.049 -11.03 1 70.28 275 ASN B CA 1
ATOM 4434 C C . ASN B 1 275 ? 6.287 16.736 -10.282 1 70.28 275 ASN B C 1
ATOM 4436 O O . ASN B 1 275 ? 7.424 16.3 -10.098 1 70.28 275 ASN B O 1
ATOM 4440 N N . THR B 1 276 ? 5.279 16.441 -9.618 1 59.94 276 THR B N 1
ATOM 4441 C CA . THR B 1 276 ? 5.319 15.093 -9.062 1 59.94 276 THR B CA 1
ATOM 4442 C C . THR B 1 276 ? 5.304 14.048 -10.174 1 59.94 276 THR B C 1
ATOM 4444 O O . THR B 1 276 ? 4.499 14.136 -11.104 1 59.94 276 THR B O 1
ATOM 4447 N N . PRO B 1 277 ? 6.325 13.275 -10.387 1 51.23 277 PRO B N 1
ATOM 4448 C CA . PRO B 1 277 ? 6.199 12.266 -11.441 1 51.23 277 PRO B CA 1
ATOM 4449 C C . PRO B 1 277 ? 4.868 11.519 -11.387 1 51.23 277 PRO B C 1
ATOM 4451 O O . PRO B 1 277 ? 4.501 10.98 -10.339 1 51.23 277 PRO B O 1
ATOM 4454 N N . THR B 1 278 ? 3.807 12.172 -11.976 1 50.96 278 THR B N 1
ATOM 4455 C CA . THR B 1 278 ? 2.568 11.405 -12.053 1 50.96 278 THR B CA 1
ATOM 4456 C C . THR B 1 278 ? 2.776 10.121 -12.852 1 50.96 278 THR B C 1
ATOM 4458 O O . THR B 1 278 ? 3.641 10.062 -13.728 1 50.96 278 THR B O 1
ATOM 4461 N N . TRP B 1 279 ? 2.597 9.072 -12.299 1 46.47 279 TRP B N 1
ATOM 4462 C CA . TRP B 1 279 ? 2.875 7.777 -12.911 1 46.47 279 TRP B CA 1
ATOM 4463 C C . TRP B 1 279 ? 2.175 7.651 -14.26 1 46.47 279 TRP B C 1
ATOM 4465 O O . TRP B 1 279 ? 2.282 6.62 -14.928 1 46.47 279 TRP B O 1
ATOM 4475 N N . ARG B 1 280 ? 1.156 8.552 -14.532 1 43.47 280 ARG B N 1
ATOM 4476 C CA . ARG B 1 280 ? 0.576 8.268 -15.84 1 43.47 280 ARG B CA 1
ATOM 4477 C C . ARG B 1 280 ? 1.491 8.749 -16.961 1 43.47 280 ARG B C 1
ATOM 4479 O O . ARG B 1 280 ? 1.862 9.924 -17.006 1 43.47 280 ARG B O 1
ATOM 4486 N N . ASP B 1 281 ? 2.291 7.954 -17.423 1 35.69 281 ASP B N 1
ATOM 4487 C CA . ASP B 1 281 ? 2.974 8.426 -18.623 1 35.69 281 ASP B CA 1
ATOM 4488 C C . ASP B 1 281 ? 2.006 9.145 -19.559 1 35.69 281 ASP B C 1
ATOM 4490 O O . ASP B 1 281 ? 0.889 8.676 -19.786 1 35.69 281 ASP B O 1
ATOM 4494 N N . PRO B 1 282 ? 2.178 10.428 -19.914 1 33.69 282 PRO B N 1
ATOM 4495 C CA . PRO B 1 282 ? 1.327 10.964 -20.98 1 33.69 282 PRO B CA 1
ATOM 4496 C C . PRO B 1 282 ? 1.123 9.975 -22.125 1 33.69 282 PRO B C 1
ATOM 4498 O O . PRO B 1 282 ? 2.076 9.323 -22.56 1 33.69 282 PRO B O 1
ATOM 4501 N N . GLN B 1 283 ? -0.061 9.35 -22.208 1 29.66 283 GLN B N 1
ATOM 4502 C CA . GLN B 1 283 ? -0.328 8.604 -23.433 1 29.66 283 GLN B CA 1
ATOM 4503 C C . GLN B 1 283 ? 0.233 9.329 -24.653 1 29.66 283 GLN B C 1
ATOM 4505 O O . GLN B 1 283 ? 0.015 10.531 -24.822 1 29.66 283 GLN B O 1
ATOM 4510 N N . ILE B 1 284 ? 1.359 8.875 -25.082 1 26.33 284 ILE B N 1
ATOM 4511 C CA . ILE B 1 284 ? 1.713 9.324 -26.424 1 26.33 284 ILE B CA 1
ATOM 4512 C C . ILE B 1 284 ? 0.494 9.229 -27.338 1 26.33 284 ILE B C 1
ATOM 4514 O O . ILE B 1 284 ? -0.024 8.137 -27.581 1 26.33 284 ILE B O 1
ATOM 4518 N N . THR B 1 285 ? -0.345 10.25 -27.419 1 19.33 285 THR B N 1
ATOM 4519 C CA . THR B 1 285 ? -1.043 10.377 -28.694 1 19.33 285 THR B CA 1
ATOM 4520 C C . THR B 1 285 ? -0.05 10.558 -29.838 1 19.33 285 THR B C 1
ATOM 4522 O O . THR B 1 285 ? 0.953 11.26 -29.692 1 19.33 285 THR B O 1
#